Protein 6BMS (pdb70)

GO terms:
  GO:0008270 zinc ion binding (F, IDA)
  GO:0019706 protein-cysteine S-palmitoyltransferase activity (F, IDA)
  GO:0000139 Golgi membrane (C, IMP)

B-factor: mean 76.61, std 24.29, range [35.94, 182.59]

Solvent-accessible surface area: 30032 Å² total; per-residue (Å²): 100,70,74,125,137,95,123,45,91,34,25,14,65,21,24,39,24,29,12,108,82,5,56,122,2,8,18,114,35,0,10,90,37,58,129,81,73,93,27,90,73,107,45,106,78,0,47,92,16,30,98,41,10,52,96,0,12,148,57,0,16,100,20,98,34,34,66,5,69,169,132,2,60,24,91,79,77,127,91,103,119,111,82,101,127,92,44,49,98,70,16,65,57,49,11,146,156,18,44,9,88,8,66,36,136,101,46,53,18,31,55,7,106,185,31,17,1,0,35,0,1,6,0,46,38,7,83,92,39,132,32,1,1,5,21,9,3,45,46,4,75,94,1,34,12,2,0,3,24,12,1,12,4,3,8,10,7,14,4,32,33,9,34,87,11,14,76,28,4,12,65,16,0,129,51,11,34,94,64,64,205,73,66,63,111,62,76,106,119,4,41,40,2,19,32,14,5,77,16,50,57,46,15,20,87,116,78,68,33,64,3,59,112,0,13,36,54,11,24,2,22,60,11,21,121,63,30,19,19,32,176,150,19,96,60,142,56,7,6,23,11,31,104,60,129,2,63,64,20,8,37,2,89,122,127,88,68,57,127,60,0,58,111,22,20,60,62,87,5,15,70,9,56,17,79,110,80,104,136,74,214,115,64,154,116,96,127,42,83,31,23,14,65,22,20,39,30,32,12,109,76,4,54,115,1,12,33,142,35,2,19,101,62,55,121,83,74,50,37,80,67,110,58,113,82,0,54,91,14,29,94,35,9,50,94,0,12,153,64,0,14,98,22,98,29,36,63,9,41,158,111,5,79,7,55,186,80,28,87,90,141,30,114,113,32,161,147,91,131,49,36,72,92,30,2,56,62,30,2,149,153,26,51,10,80,4,68,33,138,103,45,39,16,31,40,4,96,169,31,45,1,1,34,0,0,7,0,51,34,4,77,101,39,136,32,1,0,4,22,16,4,46,44,5,72,91,0,32,16,1,0,3,25,12,2,12,4,4,7,12,6,17,4,33,33,10,32,89,10,13,73,25,10,12,56,17,1,106,109,22,32,91,75,52,215,79,65,128,75,79,119,109,2,40,44,5,20,26,10,7,81,18,40,52,55,17,18,100,119,75,63,34,67,3,59,115,0,12,34,64,9,20,4,24,58,13,31,132,56,54,21,22,29,181,133,20,100,37,145,21,4,5,33,18,35,110,62,136,1,45,94,20,8,28,4,65,137,73,81,71,48,121,52,1,57,104,31,20,76,60,87,0,11,69,8,54,15,118,104,94,63,111,113

Foldseek 3Di:
DVVVVVVLCVLVVVVVVLLVVLVVCCLPPLLVQPPPVVSVVLNVVLVVLSVLLCQLLVCLLPVAFDADDPLFADPDDPVVPDDVVVVQVVLVVSCVPFQAFFDPPVRTQDADPQRRGRQFPLWDADVQSRGIGFVFQAADSNSSHTQGDRRVLSVLLNLVSLLVSLVSSLVSVVVQVVCVVVPVGDDVVCVVVNVVSVVSNVVSVVVSVVVVVCLQQVHGNVCVVPFTQGPVGGDSRQQGLGRVVSNCQQQNDDPVRRNGPDGHHDDDSHHGDTNVCNPPD/DVVVVVLCVLVVVVVVLLVVLVCCCPPPQLVLLPPVVSVVVVVVLVVLSVLLVQLLVLQQPFAFDADDPLQAQDPVLVVVLVVDPPVVVNQVSLVVSCVPDQAFFDDQVRTQDADPQRNGRAFPLWDADVQSRGIGQVFQAADSNSSHTQGDRRVLSVLLNLVSLLVSLVVLLVSVVSRVVCVVVPVDDVVSVVSNVVSVVSNVVSCVVSVVVVVCLQQVHGNVCVVPFTQGPVGGDSSFLGLGRVVSNCQAQNDDPVCSNPRDGHHDDPSRDGDTPVPSPD

Organism: Danio rerio (NCBI:txid7955)

Sequence (563 aa):
RCCQRIFSWIPVIIISSVVLWSYYAYVFELCFVTNNLERVTYLLIFHVCFIMFCWTYWKAIFTPPSTPTKKFHLSYTDKERYRPEVQKQILVDIAKKLPIFTRAQSGAIRFCDRCQVIKPDRCHHCSVCETCVLKMDHHSPWVNNCVGFSNYKFFLLFLSYSMIYCVFIASTVFQYFLKFWVGDLAKFHVLFLLFVALMFFVSLMFLFGYHCWLVAKNRSTLEAFSPPVFQNGPDRNGFNVGLSKNLRQVFGEHKKLWFIPVFTSQGDGHYFPLRTLRESECCQRIFSWIPVIIISSVVLWSYYAYVFELCFVTNNLERVTYLLIFHVCFIMFCWTYWKAIFTPPSTPTKKFHLSYTDKERYEMEERPEVQKQILVDIAKKLPIFTRAQSGAIRFCDRCQVIKPDRCHHCSVCETCVLKMDHHSPWVNNCVGFSNYKFFLLFLSYSMIYCVFIASTVFQYFLKFWVGDAKFHVLFLLFVALMFFVSLMFLFGYHCWLVAKNRSTLEAFSPPVFQNGPDRNGFNVGLSKNLRQVFGEHKKLWFIPVFTSQGDGHYFPLRTLRES

InterPro domains:
  IPR001594 Palmitoyltransferase, DHHC domain [PF01529] (122-242)
  IPR039859 Palmitoyltransferase PFA4/ZDHHC16/ZDHHC20/ERF2-like [PTHR12246] (12-293)

Secondary structure (DSSP, 8-state):
-HHHHHHTTHHHHHHHHHHHHHHHIIIIIIHHH--HHHHHHHHHHHHHHHHHHHHHHHHHHH-PPP---GGGB----TTT---HHHHHHHHHHHHTTS----B-TTSPPPEETTTTEEPPTT-EEETTTTEEETT--EEETTTTEEESTTTHHHHHHHHHHHHHHHHHHHHHHHHHHHHHHTT----TTHHHHHHHHHHHHHHHHHHHHHHHHHHHHT--HHHHHSPPEETTEE-TTTT---HHHHHHHHH-S-GGGTTS-S----S-SS----GGGTT--/-HHHHHTTHHHHHHHHHHHHHHHIIIIIITTT--HHHHHHHHHHHHHHHHHHHHHHHHHHHSPPP---GGGB--HHHHHHHHH--SHHHHHHHHHHHHTTSS---B-TTSPPPEETTTTEEPPTT-EEETTTTEEETT--EEETTTTEEESTTTHHHHHHHHHHHHHHHHHHHHHHHHHHHHHHHT---TTHHHHHHHHHHHHHHHHHHHHHHHHHHHHT--HHHHHSPPEETTEE-TTTT---HHHHHHHHH-S-GGGTTSSS----S-SS----GGGTT-

Radius of gyration: 31.19 Å; Cα contacts (8 Å, |Δi|>4): 764; chains: 2; bounding box: 63×100×52 Å

Structure (mmCIF, N/CA/C/O backbone):
data_6BMS
#
_entry.id   6BMS
#
_cell.length_a   186.402
_cell.length_b   186.402
_cell.length_c   90.177
_cell.angle_alpha   90.00
_cell.angle_beta   90.00
_cell.angle_gamma   90.00
#
_symmetry.space_group_name_H-M   'P 42 21 2'
#
loop_
_entity.id
_entity.type
_entity.pdbx_description
1 polymer Palmitoyltransferase
2 non-polymer 'ZINC ION'
3 non-polymer DODECYL-BETA-D-MALTOSIDE
4 non-polymer 'PALMITIC ACID'
5 non-polymer '(2S)-3-(hexadecanoyloxy)-2-[(9Z)-octadec-9-enoyloxy]propyl 2-(trimethylammonio)ethyl phosphate'
6 non-polymer 'PHOSPHATE ION'
7 water water
#
loop_
_atom_site.group_PDB
_atom_site.id
_atom_site.type_symbol
_atom_site.label_atom_id
_atom_site.label_alt_id
_atom_site.label_comp_id
_atom_site.label_asym_id
_atom_site.label_entity_id
_atom_site.label_seq_id
_atom_site.pdbx_PDB_ins_code
_atom_site.Cartn_x
_atom_site.Cartn_y
_atom_site.Cartn_z
_atom_site.occupancy
_atom_site.B_iso_or_equiv
_atom_site.auth_seq_id
_atom_site.auth_comp_id
_atom_site.auth_asym_id
_atom_site.auth_atom_id
_atom_site.pdbx_PDB_model_num
ATOM 1 N N . ARG A 1 14 ? -32.231 9.209 -41.493 1.00 127.86 1 ARG A N 1
ATOM 2 C CA . ARG A 1 14 ? -32.224 8.076 -42.410 1.00 135.15 1 ARG A CA 1
ATOM 3 C C . ARG A 1 14 ? -33.584 7.392 -42.440 1.00 146.13 1 ARG A C 1
ATOM 4 O O . ARG A 1 14 ? -34.483 7.747 -41.678 1.00 149.63 1 ARG A O 1
ATOM 6 N N . CYS A 1 15 ? -33.729 6.411 -43.335 1.00 152.07 2 CYS A N 1
ATOM 7 C CA . CYS A 1 15 ? -34.955 5.620 -43.374 1.00 156.00 2 CYS A CA 1
ATOM 8 C C . CYS A 1 15 ? -35.188 4.908 -42.050 1.00 150.22 2 CYS A C 1
ATOM 9 O O . CYS A 1 15 ? -36.309 4.898 -41.525 1.00 141.50 2 CYS A O 1
ATOM 12 N N . CYS A 1 16 ? -34.130 4.316 -41.494 1.00 153.57 3 CYS A N 1
ATOM 13 C CA . CYS A 1 16 ? -34.226 3.627 -40.212 1.00 152.98 3 CYS A CA 1
ATOM 14 C C . CYS A 1 16 ? -34.772 4.549 -39.127 1.00 135.42 3 CYS A C 1
ATOM 15 O O . CYS A 1 16 ? -35.708 4.192 -38.400 1.00 137.64 3 CYS A O 1
ATOM 18 N N . GLN A 1 17 ? -34.209 5.756 -39.021 1.00 114.80 4 GLN A N 1
ATOM 19 C CA . GLN A 1 17 ? -34.647 6.695 -37.992 1.00 108.88 4 GLN A CA 1
ATOM 20 C C . GLN A 1 17 ? -36.109 7.081 -38.184 1.00 111.18 4 GLN A C 1
ATOM 21 O O . GLN A 1 17 ? -36.892 7.098 -37.224 1.00 109.35 4 GLN A O 1
ATOM 27 N N . ARG A 1 18 ? -36.497 7.396 -39.424 1.00 109.62 5 ARG A N 1
ATOM 28 C CA . ARG A 1 18 ? -37.874 7.808 -39.675 1.00 103.68 5 ARG A CA 1
ATOM 29 C C . ARG A 1 18 ? -38.853 6.684 -39.355 1.00 94.35 5 ARG A C 1
ATOM 30 O O . ARG A 1 18 ? -39.961 6.940 -38.872 1.00 86.75 5 ARG A O 1
ATOM 38 N N . ILE A 1 19 ? -38.459 5.431 -39.597 1.00 90.72 6 ILE A N 1
ATOM 39 C CA . ILE A 1 19 ? -39.307 4.308 -39.204 1.00 84.74 6 ILE A CA 1
ATOM 40 C C . ILE A 1 19 ? -39.410 4.238 -37.686 1.00 78.77 6 ILE A C 1
ATOM 41 O O . ILE A 1 19 ? -40.496 4.049 -37.125 1.00 76.18 6 ILE A O 1
ATOM 46 N N . PHE A 1 20 ? -38.277 4.403 -36.999 1.00 84.07 7 PHE A N 1
ATOM 47 C CA . PHE A 1 20 ? -38.258 4.224 -35.551 1.00 81.50 7 PHE A CA 1
ATOM 48 C C . PHE A 1 20 ? -39.037 5.318 -34.833 1.00 80.78 7 PHE A C 1
ATOM 49 O O . PHE A 1 20 ? -39.563 5.084 -33.739 1.00 79.39 7 PHE A O 1
ATOM 57 N N . SER A 1 21 ? -39.130 6.511 -35.426 1.00 71.93 8 SER A N 1
ATOM 58 C CA . SER A 1 21 ? -39.889 7.587 -34.798 1.00 71.90 8 SER A CA 1
ATOM 59 C C . SER A 1 21 ? -41.375 7.264 -34.669 1.00 70.68 8 SER A C 1
ATOM 60 O O . SER A 1 21 ? -42.058 7.876 -33.839 1.00 73.85 8 SER A O 1
ATOM 63 N N . TRP A 1 22 ? -41.894 6.321 -35.458 1.00 66.25 9 TRP A N 1
ATOM 64 C CA . TRP A 1 22 ? -43.320 6.007 -35.452 1.00 55.85 9 TRP A CA 1
ATOM 65 C C . TRP A 1 22 ? -43.693 4.891 -34.489 1.00 62.11 9 TRP A C 1
ATOM 66 O O . TRP A 1 22 ? -44.890 4.616 -34.317 1.00 60.26 9 TRP A O 1
ATOM 77 N N . ILE A 1 23 ? -42.712 4.250 -33.847 1.00 65.79 10 ILE A N 1
ATOM 78 C CA . ILE A 1 23 ? -43.002 3.053 -33.056 1.00 70.33 10 ILE A CA 1
ATOM 79 C C . ILE A 1 23 ? -43.852 3.354 -31.823 1.00 64.76 10 ILE A C 1
ATOM 80 O O . ILE A 1 23 ? -44.726 2.546 -31.503 1.00 67.91 10 ILE A O 1
ATOM 85 N N . PRO A 1 24 ? -43.665 4.461 -31.092 1.00 70.08 11 PRO A N 1
ATOM 86 C CA . PRO A 1 24 ? -44.622 4.753 -29.996 1.00 65.68 11 PRO A CA 1
ATOM 87 C C . PRO A 1 24 ? -46.057 4.865 -30.482 1.00 64.33 11 PRO A C 1
ATOM 88 O O . PRO A 1 24 ? -46.980 4.338 -29.843 1.00 68.43 11 PRO A O 1
ATOM 92 N N . VAL A 1 25 ? -46.262 5.547 -31.612 1.00 57.96 12 VAL A N 1
ATOM 93 C CA . VAL A 1 25 ? -47.596 5.653 -32.195 1.00 55.63 12 VAL A CA 1
ATOM 94 C C . VAL A 1 25 ? -48.126 4.273 -32.563 1.00 56.68 12 VAL A C 1
ATOM 95 O O . VAL A 1 25 ? -49.306 3.968 -32.350 1.00 54.79 12 VAL A O 1
ATOM 99 N N . ILE A 1 26 ? -47.261 3.415 -33.108 1.00 62.33 13 ILE A N 1
ATOM 100 C CA . ILE A 1 26 ? -47.674 2.057 -33.457 1.00 67.68 13 ILE A CA 1
ATOM 101 C C . ILE A 1 26 ? -48.079 1.288 -32.207 1.00 67.67 13 ILE A C 1
ATOM 102 O O . ILE A 1 26 ? -49.028 0.494 -32.223 1.00 69.15 13 ILE A O 1
ATOM 107 N N . ILE A 1 27 ? -47.376 1.524 -31.100 1.00 58.98 14 ILE A N 1
ATOM 108 C CA . ILE A 1 27 ? -47.661 0.816 -29.857 1.00 65.54 14 ILE A CA 1
ATOM 109 C C . ILE A 1 27 ? -49.018 1.235 -29.307 1.00 72.90 14 ILE A C 1
ATOM 110 O O . ILE A 1 27 ? -49.864 0.390 -28.984 1.00 69.05 14 ILE A O 1
ATOM 115 N N . ILE A 1 28 ? -49.253 2.545 -29.203 1.00 72.34 15 ILE A N 1
ATOM 116 C CA . ILE A 1 28 ? -50.534 3.022 -28.687 1.00 63.24 15 ILE A CA 1
ATOM 117 C C . ILE A 1 28 ? -51.676 2.585 -29.599 1.00 62.69 15 ILE A C 1
ATOM 118 O O . ILE A 1 28 ? -52.731 2.138 -29.128 1.00 58.18 15 ILE A O 1
ATOM 123 N N . SER A 1 29 ? -51.481 2.695 -30.916 1.00 57.51 16 SER A N 1
ATOM 124 C CA . SER A 1 29 ? -52.530 2.306 -31.854 1.00 70.09 16 SER A CA 1
ATOM 125 C C . SER A 1 29 ? -52.832 0.815 -31.764 1.00 67.73 16 SER A C 1
ATOM 126 O O . SER A 1 29 ? -53.993 0.402 -31.870 1.00 67.23 16 SER A O 1
ATOM 129 N N . SER A 1 30 ? -51.799 -0.008 -31.573 1.00 64.56 17 SER A N 1
ATOM 130 C CA . SER A 1 30 ? -52.007 -1.446 -31.435 1.00 65.51 17 SER A CA 1
ATOM 131 C C . SER A 1 30 ? -52.775 -1.770 -30.161 1.00 69.63 17 SER A C 1
ATOM 132 O O . SER A 1 30 ? -53.720 -2.569 -30.180 1.00 68.15 17 SER A O 1
ATOM 135 N N . VAL A 1 31 ? -52.385 -1.155 -29.040 1.00 80.31 18 VAL A N 1
ATOM 136 C CA . VAL A 1 31 ? -53.096 -1.392 -27.786 1.00 78.64 18 VAL A CA 1
ATOM 137 C C . VAL A 1 31 ? -54.558 -0.976 -27.914 1.00 77.37 18 VAL A C 1
ATOM 138 O O . VAL A 1 31 ? -55.465 -1.678 -27.443 1.00 73.37 18 VAL A O 1
ATOM 142 N N . VAL A 1 32 ? -54.813 0.149 -28.584 1.00 71.35 19 VAL A N 1
ATOM 143 C CA . VAL A 1 32 ? -56.180 0.647 -28.711 1.00 71.98 19 VAL A CA 1
ATOM 144 C C . VAL A 1 32 ? -57.008 -0.268 -29.607 1.00 74.19 19 VAL A C 1
ATOM 145 O O . VAL A 1 32 ? -58.153 -0.604 -29.284 1.00 65.60 19 VAL A O 1
ATOM 149 N N . LEU A 1 33 ? -56.450 -0.677 -30.750 1.00 65.91 20 LEU A N 1
ATOM 150 C CA . LEU A 1 33 ? -57.189 -1.561 -31.648 1.00 68.23 20 LEU A CA 1
ATOM 151 C C . LEU A 1 33 ? -57.481 -2.901 -30.984 1.00 81.18 20 LEU A C 1
ATOM 152 O O . LEU A 1 33 ? -58.581 -3.451 -31.131 1.00 81.28 20 LEU A O 1
ATOM 157 N N . TRP A 1 34 ? -56.511 -3.436 -30.240 1.00 71.66 21 TRP A N 1
ATOM 158 C CA . TRP A 1 34 ? -56.732 -4.697 -29.540 1.00 68.25 21 TRP A CA 1
ATOM 159 C C . TRP A 1 34 ? -57.806 -4.548 -28.466 1.00 75.68 21 TRP A C 1
ATOM 160 O O . TRP A 1 34 ? -58.636 -5.445 -28.281 1.00 88.28 21 TRP A O 1
ATOM 171 N N . SER A 1 35 ? -57.817 -3.414 -27.756 1.00 73.70 22 SER A N 1
ATOM 172 C CA . SER A 1 35 ? -58.878 -3.177 -26.781 1.00 68.56 22 SER A CA 1
ATOM 173 C C . SER A 1 35 ? -60.239 -3.032 -27.455 1.00 73.01 22 SER A C 1
ATOM 174 O O . SER A 1 35 ? -61.253 -3.474 -26.901 1.00 78.78 22 SER A O 1
ATOM 177 N N . TYR A 1 36 ? -60.281 -2.421 -28.640 1.00 70.26 23 TYR A N 1
ATOM 178 C CA . TYR A 1 36 ? -61.521 -2.361 -29.408 1.00 74.27 23 TYR A CA 1
ATOM 179 C C . TYR A 1 36 ? -62.024 -3.763 -29.720 1.00 84.47 23 TYR A C 1
ATOM 180 O O . TYR A 1 36 ? -63.138 -4.141 -29.338 1.00 88.68 23 TYR A O 1
ATOM 189 N N . TYR A 1 37 ? -61.198 -4.551 -30.415 1.00 87.31 24 TYR A N 1
ATOM 190 C CA . TYR A 1 37 ? -61.558 -5.926 -30.747 1.00 95.82 24 TYR A CA 1
ATOM 191 C C . TYR A 1 37 ? -62.010 -6.698 -29.516 1.00 98.48 24 TYR A C 1
ATOM 192 O O . TYR A 1 37 ? -62.968 -7.478 -29.577 1.00 105.77 24 TYR A O 1
ATOM 201 N N . ALA A 1 38 ? -61.342 -6.478 -28.383 1.00 83.61 25 ALA A N 1
ATOM 202 C CA . ALA A 1 38 ? -61.676 -7.207 -27.165 1.00 78.21 25 ALA A CA 1
ATOM 203 C C . ALA A 1 38 ? -63.048 -6.808 -26.629 1.00 88.34 25 ALA A C 1
ATOM 204 O O . ALA A 1 38 ? -63.889 -7.674 -26.360 1.00 91.26 25 ALA A O 1
ATOM 206 N N . TYR A 1 39 ? -63.302 -5.505 -26.467 1.00 90.11 26 TYR A N 1
ATOM 207 C CA . TYR A 1 39 ? -64.575 -5.095 -25.876 1.00 85.11 26 TYR A CA 1
ATOM 208 C C . TYR A 1 39 ? -65.748 -5.410 -26.797 1.00 96.95 26 TYR A C 1
ATOM 209 O O . TYR A 1 39 ? -66.746 -5.999 -26.364 1.00 100.84 26 TYR A O 1
ATOM 218 N N . VAL A 1 40 ? -65.651 -5.000 -28.066 1.00 111.55 27 VAL A N 1
ATOM 219 C CA . VAL A 1 40 ? -66.808 -4.994 -28.965 1.00 118.03 27 VAL A CA 1
ATOM 220 C C . VAL A 1 40 ? -67.451 -6.372 -29.028 1.00 131.52 27 VAL A C 1
ATOM 221 O O . VAL A 1 40 ? -68.630 -6.543 -28.702 1.00 136.79 27 VAL A O 1
ATOM 225 N N . PHE A 1 41 ? -66.686 -7.374 -29.447 1.00 134.63 28 PHE A N 1
ATOM 226 C CA . PHE A 1 41 ? -67.243 -8.708 -29.617 1.00 143.05 28 PHE A CA 1
ATOM 227 C C . PHE A 1 41 ? -67.431 -9.393 -28.267 1.00 156.76 28 PHE A C 1
ATOM 228 O O . PHE A 1 41 ? -68.531 -9.374 -27.697 1.00 182.59 28 PHE A O 1
ATOM 236 N N . GLU A 1 42 ? -66.346 -9.973 -27.749 1.00 116.27 29 GLU A N 1
ATOM 237 C CA . GLU A 1 42 ? -66.342 -10.795 -26.543 1.00 100.90 29 GLU A CA 1
ATOM 238 C C . GLU A 1 42 ? -67.068 -10.152 -25.365 1.00 112.02 29 GLU A C 1
ATOM 239 O O . GLU A 1 42 ? -68.120 -10.636 -24.929 1.00 126.92 29 GLU A O 1
ATOM 245 N N . LEU A 1 43 ? -66.516 -9.051 -24.854 1.00 100.39 30 LEU A N 1
ATOM 246 C CA . LEU A 1 43 ? -66.986 -8.501 -23.587 1.00 99.26 30 LEU A CA 1
ATOM 247 C C . LEU A 1 43 ? -68.389 -7.917 -23.702 1.00 103.73 30 LEU A C 1
ATOM 248 O O . LEU A 1 43 ? -69.208 -8.090 -22.794 1.00 113.42 30 LEU A O 1
ATOM 253 N N . CYS A 1 44 ? -68.687 -7.215 -24.799 1.00 104.45 31 CYS A N 1
ATOM 254 C CA . CYS A 1 44 ? -70.021 -6.635 -24.940 1.00 101.32 31 CYS A CA 1
ATOM 255 C C . CYS A 1 44 ? -71.081 -7.719 -25.088 1.00 103.86 31 CYS A C 1
ATOM 256 O O . CYS A 1 44 ? -72.175 -7.601 -24.522 1.00 102.79 31 CYS A O 1
ATOM 259 N N . PHE A 1 45 ? -70.781 -8.782 -25.841 1.00 104.63 32 PHE A N 1
ATOM 260 C CA . PHE A 1 45 ? -71.721 -9.896 -25.916 1.00 115.84 32 PHE A CA 1
ATOM 261 C C . PHE A 1 45 ? -71.938 -10.518 -24.541 1.00 121.40 32 PHE A C 1
ATOM 262 O O . PHE A 1 45 ? -73.079 -10.756 -24.128 1.00 112.79 32 PHE A O 1
ATOM 264 N N . VAL A 1 46 ? -70.848 -10.760 -23.803 1.00 128.86 33 VAL A N 1
ATOM 265 C CA . VAL A 1 46 ? -70.958 -11.472 -22.532 1.00 119.90 33 VAL A CA 1
ATOM 266 C C . VAL A 1 46 ? -71.709 -10.665 -21.477 1.00 117.69 33 VAL A C 1
ATOM 267 O O . VAL A 1 46 ? -72.343 -11.250 -20.592 1.00 123.88 33 VAL A O 1
ATOM 269 N N . THR A 1 47 ? -71.646 -9.340 -21.540 1.00 115.01 34 THR A N 1
ATOM 270 C CA . THR A 1 47 ? -72.358 -8.500 -20.581 1.00 121.94 34 THR A CA 1
ATOM 271 C C . THR A 1 47 ? -73.231 -7.470 -21.288 1.00 127.60 34 THR A C 1
ATOM 272 O O . THR A 1 47 ? -74.404 -7.302 -20.954 1.00 131.50 34 THR A O 1
ATOM 276 N N . ASN A 1 50 ? -78.660 -8.378 -22.284 1.00 126.03 37 ASN A N 1
ATOM 277 C CA . ASN A 1 50 ? -79.774 -7.654 -22.886 1.00 131.22 37 ASN A CA 1
ATOM 278 C C . ASN A 1 50 ? -79.334 -6.974 -24.180 1.00 137.54 37 ASN A C 1
ATOM 279 O O . ASN A 1 50 ? -78.239 -6.418 -24.261 1.00 142.87 37 ASN A O 1
ATOM 284 N N . ASN A 1 51 ? -80.208 -7.015 -25.187 1.00 133.96 38 ASN A N 1
ATOM 285 C CA . ASN A 1 51 ? -79.870 -6.457 -26.492 1.00 128.64 38 ASN A CA 1
ATOM 286 C C . ASN A 1 51 ? -79.858 -4.933 -26.460 1.00 137.22 38 ASN A C 1
ATOM 287 O O . ASN A 1 51 ? -78.929 -4.300 -26.975 1.00 144.80 38 ASN A O 1
ATOM 289 N N . LEU A 1 52 ? -80.888 -4.325 -25.865 1.00 132.14 39 LEU A N 1
ATOM 290 C CA . LEU A 1 52 ? -80.949 -2.867 -25.785 1.00 126.38 39 LEU A CA 1
ATOM 291 C C . LEU A 1 52 ? -79.764 -2.313 -25.004 1.00 135.07 39 LEU A C 1
ATOM 292 O O . LEU A 1 52 ? -79.113 -1.352 -25.434 1.00 135.51 39 LEU A O 1
ATOM 294 N N . GLU A 1 53 ? -79.468 -2.918 -23.851 1.00 140.20 40 GLU A N 1
ATOM 295 C CA . GLU A 1 53 ? -78.288 -2.541 -23.080 1.00 136.11 40 GLU A CA 1
ATOM 296 C C . GLU A 1 53 ? -77.022 -2.663 -23.921 1.00 124.39 40 GLU A C 1
ATOM 297 O O . GLU A 1 53 ? -76.182 -1.754 -23.939 1.00 118.91 40 GLU A O 1
ATOM 303 N N . ARG A 1 54 ? -76.880 -3.781 -24.639 1.00 118.07 41 ARG A N 1
ATOM 304 C CA . ARG A 1 54 ? -75.668 -4.025 -25.416 1.00 113.54 41 ARG A CA 1
ATOM 305 C C . ARG A 1 54 ? -75.491 -2.991 -26.520 1.00 119.99 41 ARG A C 1
ATOM 306 O O . ARG A 1 54 ? -74.375 -2.520 -26.763 1.00 123.55 41 ARG A O 1
ATOM 308 N N . VAL A 1 55 ? -76.579 -2.632 -27.207 1.00 123.02 42 VAL A N 1
ATOM 309 C CA . VAL A 1 55 ? -76.484 -1.643 -28.278 1.00 117.47 42 VAL A CA 1
ATOM 310 C C . VAL A 1 55 ? -76.185 -0.264 -27.709 1.00 121.92 42 VAL A C 1
ATOM 311 O O . VAL A 1 55 ? -75.318 0.457 -28.219 1.00 125.10 42 VAL A O 1
ATOM 315 N N . THR A 1 56 ? -76.902 0.130 -26.654 1.00 120.21 43 THR A N 1
ATOM 316 C CA . THR A 1 56 ? -76.592 1.387 -25.983 1.00 118.70 43 THR A CA 1
ATOM 317 C C . THR A 1 56 ? -75.099 1.470 -25.664 1.00 118.86 43 THR A C 1
ATOM 318 O O . THR A 1 56 ? -74.390 2.347 -26.176 1.00 110.50 43 THR A O 1
ATOM 322 N N . TYR A 1 57 ? -74.584 0.505 -24.894 1.00 119.21 44 TYR A N 1
ATOM 323 C CA . TYR A 1 57 ? -73.179 0.548 -24.484 1.00 112.24 44 TYR A CA 1
ATOM 324 C C . TYR A 1 57 ? -72.213 0.442 -25.662 1.00 108.54 44 TYR A C 1
ATOM 325 O O . TYR A 1 57 ? -71.105 0.989 -25.601 1.00 116.08 44 TYR A O 1
ATOM 334 N N . LEU A 1 58 ? -72.598 -0.260 -26.729 1.00 97.99 45 LEU A N 1
ATOM 335 C CA . LEU A 1 58 ? -71.728 -0.354 -27.897 1.00 101.91 45 LEU A CA 1
ATOM 336 C C . LEU A 1 58 ? -71.618 0.989 -28.606 1.00 101.08 45 LEU A C 1
ATOM 337 O O . LEU A 1 58 ? -70.542 1.356 -29.095 1.00 94.02 45 LEU A O 1
ATOM 342 N N . LEU A 1 59 ? -72.719 1.739 -28.665 1.00 100.45 46 LEU A N 1
ATOM 343 C CA . LEU A 1 59 ? -72.679 3.050 -29.303 1.00 107.11 46 LEU A CA 1
ATOM 344 C C . LEU A 1 59 ? -71.959 4.079 -28.432 1.00 108.66 46 LEU A C 1
ATOM 345 O O . LEU A 1 59 ? -71.212 4.916 -28.956 1.00 103.49 46 LEU A O 1
ATOM 350 N N . ILE A 1 60 ? -72.141 4.030 -27.104 1.00 110.21 47 ILE A N 1
ATOM 351 C CA . ILE A 1 60 ? -71.341 4.892 -26.228 1.00 110.76 47 ILE A CA 1
ATOM 352 C C . ILE A 1 60 ? -69.858 4.589 -26.406 1.00 104.33 47 ILE A C 1
ATOM 353 O O . ILE A 1 60 ? -69.033 5.495 -26.600 1.00 97.35 47 ILE A O 1
ATOM 358 N N . PHE A 1 61 ? -69.499 3.303 -26.331 1.00 98.62 48 PHE A N 1
ATOM 359 C CA . PHE A 1 61 ? -68.111 2.901 -26.524 1.00 87.39 48 PHE A CA 1
ATOM 360 C C . PHE A 1 61 ? -67.579 3.391 -27.862 1.00 94.31 48 PHE A C 1
ATOM 361 O O . PHE A 1 61 ? -66.427 3.829 -27.958 1.00 97.63 48 PHE A O 1
ATOM 369 N N . HIS A 1 62 ? -68.402 3.321 -28.910 1.00 92.90 49 HIS A N 1
ATOM 370 C CA . HIS A 1 62 ? -67.938 3.771 -30.214 1.00 88.14 49 HIS A CA 1
ATOM 371 C C . HIS A 1 62 ? -67.723 5.277 -30.245 1.00 88.97 49 HIS A C 1
ATOM 372 O O . HIS A 1 62 ? -66.797 5.746 -30.907 1.00 86.94 49 HIS A O 1
ATOM 379 N N . VAL A 1 63 ? -68.543 6.050 -29.529 1.00 88.07 50 VAL A N 1
ATOM 380 C CA . VAL A 1 63 ? -68.320 7.496 -29.479 1.00 87.87 50 VAL A CA 1
ATOM 381 C C . VAL A 1 63 ? -67.010 7.805 -28.763 1.00 88.57 50 VAL A C 1
ATOM 382 O O . VAL A 1 63 ? -66.224 8.656 -29.207 1.00 87.12 50 VAL A O 1
ATOM 386 N N . CYS A 1 64 ? -66.762 7.122 -27.640 1.00 85.45 51 CYS A N 1
ATOM 387 C CA . CYS A 1 64 ? -65.472 7.256 -26.967 1.00 91.26 51 CYS A CA 1
ATOM 388 C C . CYS A 1 64 ? -64.321 6.944 -27.919 1.00 87.07 51 CYS A C 1
ATOM 389 O O . CYS A 1 64 ? -63.348 7.704 -28.018 1.00 84.00 51 CYS A O 1
ATOM 392 N N . PHE A 1 65 ? -64.422 5.815 -28.623 1.00 80.55 52 PHE A N 1
ATOM 393 C CA . PHE A 1 65 ? -63.384 5.401 -29.563 1.00 69.65 52 PHE A CA 1
ATOM 394 C C . PHE A 1 65 ? -63.148 6.456 -30.639 1.00 69.38 52 PHE A C 1
ATOM 395 O O . PHE A 1 65 ? -61.998 6.789 -30.956 1.00 71.45 52 PHE A O 1
ATOM 403 N N . ILE A 1 66 ? -64.227 7.006 -31.201 1.00 75.03 53 ILE A N 1
ATOM 404 C CA . ILE A 1 66 ? -64.088 7.970 -32.287 1.00 77.71 53 ILE A CA 1
ATOM 405 C C . ILE A 1 66 ? -63.480 9.271 -31.781 1.00 78.34 53 ILE A C 1
ATOM 406 O O . ILE A 1 66 ? -62.704 9.920 -32.489 1.00 74.87 53 ILE A O 1
ATOM 411 N N . MET A 1 67 ? -63.820 9.685 -30.559 1.00 84.66 54 MET A N 1
ATOM 412 C CA . MET A 1 67 ? -63.204 10.900 -30.032 1.00 80.74 54 MET A CA 1
ATOM 413 C C . MET A 1 67 ? -61.722 10.682 -29.742 1.00 78.76 54 MET A C 1
ATOM 414 O O . MET A 1 67 ? -60.895 11.575 -29.984 1.00 70.32 54 MET A O 1
ATOM 419 N N . PHE A 1 68 ? -61.367 9.493 -29.247 1.00 71.49 55 PHE A N 1
ATOM 420 C CA . PHE A 1 68 ? -59.957 9.154 -29.085 1.00 66.53 55 PHE A CA 1
ATOM 421 C C . PHE A 1 68 ? -59.215 9.258 -30.413 1.00 76.54 55 PHE A C 1
ATOM 422 O O . PHE A 1 68 ? -58.163 9.900 -30.497 1.00 82.65 55 PHE A O 1
ATOM 430 N N . CYS A 1 69 ? -59.745 8.625 -31.463 1.00 77.42 56 CYS A N 1
ATOM 431 C CA . CYS A 1 69 ? -59.039 8.613 -32.743 1.00 65.19 56 CYS A CA 1
ATOM 432 C C . CYS A 1 69 ? -58.985 10.008 -33.361 1.00 67.48 56 CYS A C 1
ATOM 433 O O . CYS A 1 69 ? -57.955 10.418 -33.905 1.00 63.52 56 CYS A O 1
ATOM 436 N N . TRP A 1 70 ? -60.101 10.736 -33.305 1.00 63.46 57 TRP A N 1
ATOM 437 C CA . TRP A 1 70 ? -60.174 12.132 -33.736 1.00 67.71 57 TRP A CA 1
ATOM 438 C C . TRP A 1 70 ? -59.041 12.960 -33.126 1.00 67.83 57 TRP A C 1
ATOM 439 O O . TRP A 1 70 ? -58.164 13.485 -33.837 1.00 63.13 57 TRP A O 1
ATOM 450 N N . THR A 1 71 ? -59.031 13.052 -31.790 1.00 70.81 58 THR A N 1
ATOM 451 C CA . THR A 1 71 ? -58.072 13.920 -31.111 1.00 74.99 58 THR A CA 1
ATOM 452 C C . THR A 1 71 ? -56.642 13.415 -31.272 1.00 74.02 58 THR A C 1
ATOM 453 O O . THR A 1 71 ? -55.711 14.216 -31.426 1.00 67.95 58 THR A O 1
ATOM 457 N N . TYR A 1 72 ? -56.444 12.095 -31.225 1.00 65.59 59 TYR A N 1
ATOM 458 C CA . TYR A 1 72 ? -55.112 11.533 -31.431 1.00 69.08 59 TYR A CA 1
ATOM 459 C C . TYR A 1 72 ? -54.580 11.889 -32.814 1.00 67.13 59 TYR A C 1
ATOM 460 O O . TYR A 1 72 ? -53.433 12.334 -32.960 1.00 63.62 59 TYR A O 1
ATOM 469 N N . TRP A 1 73 ? -55.415 11.706 -33.841 1.00 61.96 60 TRP A N 1
ATOM 470 C CA . TRP A 1 73 ? -55.023 12.016 -35.209 1.00 58.40 60 TRP A CA 1
ATOM 471 C C . TRP A 1 73 ? -54.590 13.468 -35.336 1.00 63.81 60 TRP A C 1
ATOM 472 O O . TRP A 1 73 ? -53.521 13.763 -35.889 1.00 67.80 60 TRP A O 1
ATOM 483 N N . LYS A 1 74 ? -55.411 14.397 -34.830 1.00 53.56 61 LYS A N 1
ATOM 484 C CA . LYS A 1 74 ? -55.075 15.810 -35.012 1.00 67.40 61 LYS A CA 1
ATOM 485 C C . LYS A 1 74 ? -53.900 16.241 -34.155 1.00 61.18 61 LYS A C 1
ATOM 486 O O . LYS A 1 74 ? -53.178 17.177 -34.511 1.00 60.95 61 LYS A O 1
ATOM 492 N N . ALA A 1 75 ? -53.702 15.583 -33.026 1.00 57.54 62 ALA A N 1
ATOM 493 C CA . ALA A 1 75 ? -52.483 15.802 -32.267 1.00 57.77 62 ALA A CA 1
ATOM 494 C C . ALA A 1 75 ? -51.250 15.378 -33.064 1.00 57.00 62 ALA A C 1
ATOM 495 O O . ALA A 1 75 ? -50.229 16.084 -33.084 1.00 63.28 62 ALA A O 1
ATOM 497 N N . ILE A 1 76 ? -51.321 14.219 -33.718 1.00 60.98 63 ILE A N 1
ATOM 498 C CA . ILE A 1 76 ? -50.168 13.711 -34.456 1.00 57.54 63 ILE A CA 1
ATOM 499 C C . ILE A 1 76 ? -49.885 14.567 -35.686 1.00 58.72 63 ILE A C 1
ATOM 500 O O . ILE A 1 76 ? -48.730 14.915 -35.962 1.00 54.44 63 ILE A O 1
ATOM 505 N N . PHE A 1 77 ? -50.924 14.928 -36.438 1.00 51.85 64 PHE A N 1
ATOM 506 C CA . PHE A 1 77 ? -50.744 15.435 -37.792 1.00 65.38 64 PHE A CA 1
ATOM 507 C C . PHE A 1 77 ? -50.960 16.935 -37.940 1.00 68.52 64 PHE A C 1
ATOM 508 O O . PHE A 1 77 ? -50.936 17.435 -39.069 1.00 81.12 64 PHE A O 1
ATOM 516 N N . THR A 1 78 ? -51.164 17.672 -36.849 1.00 69.42 65 THR A N 1
ATOM 517 C CA . THR A 1 78 ? -51.213 19.126 -36.931 1.00 56.97 65 THR A CA 1
ATOM 518 C C . THR A 1 78 ? -49.793 19.657 -36.813 1.00 58.82 65 THR A C 1
ATOM 519 O O . THR A 1 78 ? -49.176 19.510 -35.746 1.00 62.02 65 THR A O 1
ATOM 523 N N . PRO A 1 79 ? -49.236 20.269 -37.852 1.00 58.24 66 PRO A N 1
ATOM 524 C CA . PRO A 1 79 ? -47.847 20.726 -37.790 1.00 62.68 66 PRO A CA 1
ATOM 525 C C . PRO A 1 79 ? -47.711 21.931 -36.879 1.00 57.55 66 PRO A C 1
ATOM 526 O O . PRO A 1 79 ? -48.696 22.636 -36.613 1.00 48.40 66 PRO A O 1
ATOM 530 N N . PRO A 1 80 ? -46.511 22.194 -36.369 1.00 66.38 67 PRO A N 1
ATOM 531 C CA . PRO A 1 80 ? -46.326 23.353 -35.492 1.00 50.33 67 PRO A CA 1
ATOM 532 C C . PRO A 1 80 ? -46.487 24.665 -36.238 1.00 60.60 67 PRO A C 1
ATOM 533 O O . PRO A 1 80 ? -46.191 24.775 -37.431 1.00 70.16 67 PRO A O 1
ATOM 537 N N . SER A 1 81 ? -46.973 25.668 -35.512 1.00 65.69 68 SER A N 1
ATOM 538 C CA . SER A 1 81 ? -46.969 27.030 -36.019 1.00 61.83 68 SER A CA 1
ATOM 539 C C . SER A 1 81 ? -45.556 27.596 -35.950 1.00 58.60 68 SER A C 1
ATOM 540 O O . SER A 1 81 ? -44.774 27.271 -35.051 1.00 56.87 68 SER A O 1
ATOM 543 N N . THR A 1 82 ? -45.231 28.443 -36.918 1.00 60.47 69 THR A N 1
ATOM 544 C CA . THR A 1 82 ? -43.881 28.917 -37.168 1.00 55.26 69 THR A CA 1
ATOM 545 C C . THR A 1 82 ? -43.872 30.438 -37.217 1.00 57.23 69 THR A C 1
ATOM 546 O O . THR A 1 82 ? -44.861 31.050 -37.635 1.00 64.67 69 THR A O 1
ATOM 550 N N . PRO A 1 83 ? -42.791 31.077 -36.757 1.00 50.58 70 PRO A N 1
ATOM 551 C CA . PRO A 1 83 ? -42.732 32.544 -36.797 1.00 54.80 70 PRO A CA 1
ATOM 552 C C . PRO A 1 83 ? -42.924 33.086 -38.208 1.00 67.80 70 PRO A C 1
ATOM 553 O O . PRO A 1 83 ? -42.483 32.487 -39.191 1.00 69.74 70 PRO A O 1
ATOM 557 N N . THR A 1 84 ? -43.589 34.236 -38.295 1.00 58.77 71 THR A N 1
ATOM 558 C CA . THR A 1 84 ? -43.878 34.855 -39.578 1.00 62.99 71 THR A CA 1
ATOM 559 C C . THR A 1 84 ? -42.645 35.574 -40.128 1.00 66.31 71 THR A C 1
ATOM 560 O O . THR A 1 84 ? -41.637 35.765 -39.441 1.00 53.52 71 THR A O 1
ATOM 564 N N . LYS A 1 85 ? -42.750 35.972 -41.401 1.00 75.35 72 LYS A N 1
ATOM 565 C CA . LYS A 1 85 ? -41.649 36.625 -42.106 1.00 68.68 72 LYS A CA 1
ATOM 566 C C . LYS A 1 85 ? -41.076 37.789 -41.309 1.00 59.28 72 LYS A C 1
ATOM 567 O O . LYS A 1 85 ? -39.859 38.011 -41.303 1.00 62.05 72 LYS A O 1
ATOM 573 N N . LYS A 1 86 ? -41.943 38.538 -40.625 1.00 54.56 73 LYS A N 1
ATOM 574 C CA . LYS A 1 86 ? -41.510 39.704 -39.863 1.00 61.74 73 LYS A CA 1
ATOM 575 C C . LYS A 1 86 ? -40.448 39.351 -38.828 1.00 66.62 73 LYS A C 1
ATOM 576 O O . LYS A 1 86 ? -39.619 40.198 -38.476 1.00 61.14 73 LYS A O 1
ATOM 582 N N . PHE A 1 87 ? -40.451 38.114 -38.337 1.00 64.37 74 PHE A N 1
ATOM 583 C CA . PHE A 1 87 ? -39.485 37.663 -37.347 1.00 63.74 74 PHE A CA 1
ATOM 584 C C . PHE A 1 87 ? -38.291 36.953 -37.964 1.00 62.36 74 PHE A C 1
ATOM 585 O O . PHE A 1 87 ? -37.411 36.497 -37.228 1.00 65.15 74 PHE A O 1
ATOM 593 N N . HIS A 1 88 ? -38.242 36.841 -39.286 1.00 55.51 75 HIS A N 1
ATOM 594 C CA . HIS A 1 88 ? -37.128 36.198 -39.960 1.00 60.78 75 HIS A CA 1
ATOM 595 C C . HIS A 1 88 ? -36.097 37.227 -40.396 1.00 67.50 75 HIS A C 1
ATOM 596 O O . HIS A 1 88 ? -36.433 38.356 -40.766 1.00 70.37 75 HIS A O 1
ATOM 603 N N . LEU A 1 89 ? -34.832 36.825 -40.341 1.00 73.11 76 LEU A N 1
ATOM 604 C CA . LEU A 1 89 ? -33.757 37.564 -40.984 1.00 77.63 76 LEU A CA 1
ATOM 605 C C . LEU A 1 89 ? -33.541 36.988 -42.376 1.00 96.46 76 LEU A C 1
ATOM 606 O O . LEU A 1 89 ? -33.319 35.782 -42.529 1.00 101.14 76 LEU A O 1
ATOM 611 N N . SER A 1 90 ? -33.631 37.843 -43.386 1.00 118.20 77 SER A N 1
ATOM 612 C CA . SER A 1 90 ? -33.515 37.417 -44.781 1.00 135.64 77 SER A CA 1
ATOM 613 C C . SER A 1 90 ? -32.092 37.595 -45.294 1.00 138.93 77 SER A C 1
ATOM 614 O O . SER A 1 90 ? -31.854 38.186 -46.346 1.00 154.71 77 SER A O 1
ATOM 617 N N . TYR A 1 91 ? -31.127 37.075 -44.543 1.00 109.46 78 TYR A N 1
ATOM 618 C CA . TYR A 1 91 ? -29.725 37.240 -44.886 1.00 90.24 78 TYR A CA 1
ATOM 619 C C . TYR A 1 91 ? -29.284 36.194 -45.901 1.00 95.87 78 TYR A C 1
ATOM 620 O O . TYR A 1 91 ? -29.850 35.101 -45.992 1.00 97.57 78 TYR A O 1
ATOM 629 N N . THR A 1 92 ? -28.259 36.545 -46.670 1.00 107.32 79 THR A N 1
ATOM 630 C CA . THR A 1 92 ? -27.631 35.606 -47.580 1.00 107.30 79 THR A CA 1
ATOM 631 C C . THR A 1 92 ? -26.695 34.679 -46.810 1.00 104.20 79 THR A C 1
ATOM 632 O O . THR A 1 92 ? -26.438 34.860 -45.617 1.00 99.37 79 THR A O 1
ATOM 636 N N . ASP A 1 93 ? -26.184 33.663 -47.510 1.00 110.84 80 ASP A N 1
ATOM 637 C CA . ASP A 1 93 ? -25.124 32.845 -46.931 1.00 109.76 80 ASP A CA 1
ATOM 638 C C . ASP A 1 93 ? -23.880 33.684 -46.672 1.00 118.54 80 ASP A C 1
ATOM 639 O O . ASP A 1 93 ? -23.181 33.484 -45.670 1.00 119.05 80 ASP A O 1
ATOM 644 N N . LYS A 1 94 ? -23.595 34.638 -47.561 1.00 119.20 81 LYS A N 1
ATOM 645 C CA . LYS A 1 94 ? -22.436 35.507 -47.383 1.00 115.47 81 LYS A CA 1
ATOM 646 C C . LYS A 1 94 ? -22.587 36.375 -46.140 1.00 116.51 81 LYS A C 1
ATOM 647 O O . LYS A 1 94 ? -21.659 36.486 -45.330 1.00 119.73 81 LYS A O 1
ATOM 649 N N . GLU A 1 95 ? -23.760 36.991 -45.966 1.00 110.61 82 GLU A N 1
ATOM 650 C CA . GLU A 1 95 ? -23.958 37.921 -44.858 1.00 103.19 82 GLU A CA 1
ATOM 651 C C . GLU A 1 95 ? -23.820 37.236 -43.504 1.00 105.82 82 GLU A C 1
ATOM 652 O O . GLU A 1 95 ? -23.448 37.883 -42.518 1.00 98.60 82 GLU A O 1
ATOM 658 N N . ARG A 1 96 ? -24.118 35.940 -43.430 1.00 109.34 83 ARG A N 1
ATOM 659 C CA . ARG A 1 96 ? -23.903 35.190 -42.200 1.00 111.92 83 ARG A CA 1
ATOM 660 C C . ARG A 1 96 ? -22.412 35.147 -41.893 1.00 131.61 83 ARG A C 1
ATOM 661 O O . ARG A 1 96 ? -21.667 34.369 -42.496 1.00 119.16 83 ARG A O 1
ATOM 669 N N . TYR A 1 97 ? -21.970 35.992 -40.967 1.00 156.91 84 TYR A N 1
ATOM 670 C CA . TYR A 1 97 ? -20.548 36.147 -40.697 1.00 164.69 84 TYR A CA 1
ATOM 671 C C . TYR A 1 97 ? -20.270 36.204 -39.199 1.00 167.40 84 TYR A C 1
ATOM 672 O O . TYR A 1 97 ? -21.166 36.481 -38.402 1.00 163.57 84 TYR A O 1
ATOM 674 N N . ARG A 1 102 ? -18.478 38.349 -36.947 1.00 127.61 86 ARG A N 1
ATOM 675 C CA . ARG A 1 102 ? -18.506 39.354 -35.889 1.00 133.97 86 ARG A CA 1
ATOM 676 C C . ARG A 1 102 ? -19.848 39.320 -35.158 1.00 145.34 86 ARG A C 1
ATOM 677 O O . ARG A 1 102 ? -20.892 39.564 -35.762 1.00 151.20 86 ARG A O 1
ATOM 679 N N . PRO A 1 103 ? -19.819 39.016 -33.855 1.00 143.45 87 PRO A N 1
ATOM 680 C CA . PRO A 1 103 ? -21.070 38.745 -33.125 1.00 134.32 87 PRO A CA 1
ATOM 681 C C . PRO A 1 103 ? -21.753 39.965 -32.512 1.00 126.09 87 PRO A C 1
ATOM 682 O O . PRO A 1 103 ? -22.985 39.988 -32.371 1.00 129.39 87 PRO A O 1
ATOM 686 N N . GLU A 1 104 ? -20.980 40.986 -32.143 1.00 118.43 88 GLU A N 1
ATOM 687 C CA . GLU A 1 104 ? -21.573 42.120 -31.440 1.00 115.19 88 GLU A CA 1
ATOM 688 C C . GLU A 1 104 ? -22.377 43.010 -32.385 1.00 116.70 88 GLU A C 1
ATOM 689 O O . GLU A 1 104 ? -23.428 43.541 -32.001 1.00 118.75 88 GLU A O 1
ATOM 695 N N . VAL A 1 105 ? -21.912 43.174 -33.626 1.00 119.29 89 VAL A N 1
ATOM 696 C CA . VAL A 1 105 ? -22.706 43.894 -34.618 1.00 111.37 89 VAL A CA 1
ATOM 697 C C . VAL A 1 105 ? -24.040 43.190 -34.832 1.00 96.39 89 VAL A C 1
ATOM 698 O O . VAL A 1 105 ? -25.087 43.836 -34.963 1.00 96.51 89 VAL A O 1
ATOM 702 N N . GLN A 1 106 ? -24.026 41.854 -34.843 1.00 73.32 90 GLN A N 1
ATOM 703 C CA . GLN A 1 106 ? -25.273 41.102 -34.917 1.00 84.36 90 GLN A CA 1
ATOM 704 C C . GLN A 1 106 ? -26.160 41.399 -33.716 1.00 95.78 90 GLN A C 1
ATOM 705 O O . GLN A 1 106 ? -27.374 41.589 -33.865 1.00 92.33 90 GLN A O 1
ATOM 707 N N . LYS A 1 107 ? -25.569 41.457 -32.519 1.00 103.90 91 LYS A N 1
ATOM 708 C CA . LYS A 1 107 ? -26.346 41.798 -31.329 1.00 98.49 91 LYS A CA 1
ATOM 709 C C . LYS A 1 107 ? -27.050 43.143 -31.493 1.00 92.87 91 LYS A C 1
ATOM 710 O O . LYS A 1 107 ? -28.265 43.257 -31.272 1.00 105.13 91 LYS A O 1
ATOM 712 N N . GLN A 1 108 ? -26.302 44.174 -31.901 1.00 85.13 92 GLN A N 1
ATOM 713 C CA . GLN A 1 108 ? -26.898 45.499 -32.058 1.00 78.31 92 GLN A CA 1
ATOM 714 C C . GLN A 1 108 ? -27.980 45.502 -33.134 1.00 78.63 92 GLN A C 1
ATOM 715 O O . GLN A 1 108 ? -29.044 46.112 -32.954 1.00 87.56 92 GLN A O 1
ATOM 721 N N . ILE A 1 109 ? -27.723 44.832 -34.260 1.00 69.08 93 ILE A N 1
ATOM 722 C CA . ILE A 1 109 ? -28.726 44.718 -35.319 1.00 75.90 93 ILE A CA 1
ATOM 723 C C . ILE A 1 109 ? -30.022 44.144 -34.760 1.00 71.61 93 ILE A C 1
ATOM 724 O O . ILE A 1 109 ? -31.111 44.703 -34.957 1.00 65.84 93 ILE A O 1
ATOM 729 N N . LEU A 1 110 ? -29.918 43.021 -34.044 1.00 55.43 94 LEU A N 1
ATOM 730 C CA . LEU A 1 110 ? -31.105 42.382 -33.489 1.00 64.13 94 LEU A CA 1
ATOM 731 C C . LEU A 1 110 ? -31.838 43.304 -32.526 1.00 66.51 94 LEU A C 1
ATOM 732 O O . LEU A 1 110 ? -33.072 43.337 -32.514 1.00 64.96 94 LEU A O 1
ATOM 737 N N . VAL A 1 111 ? -31.100 44.056 -31.706 1.00 69.43 95 VAL A N 1
ATOM 738 C CA . VAL A 1 111 ? -31.747 44.994 -30.788 1.00 73.01 95 VAL A CA 1
ATOM 739 C C . VAL A 1 111 ? -32.558 46.028 -31.566 1.00 81.31 95 VAL A C 1
ATOM 740 O O . VAL A 1 111 ? -33.741 46.277 -31.273 1.00 88.63 95 VAL A O 1
ATOM 744 N N . ASP A 1 112 ? -31.936 46.631 -32.586 1.00 82.90 96 ASP A N 1
ATOM 745 C CA . ASP A 1 112 ? -32.627 47.649 -33.372 1.00 80.31 96 ASP A CA 1
ATOM 746 C C . ASP A 1 112 ? -33.868 47.084 -34.055 1.00 72.83 96 ASP A C 1
ATOM 747 O O . ASP A 1 112 ? -34.881 47.781 -34.187 1.00 76.89 96 ASP A O 1
ATOM 752 N N . ILE A 1 113 ? -33.812 45.826 -34.500 1.00 70.06 97 ILE A N 1
ATOM 753 C CA . ILE A 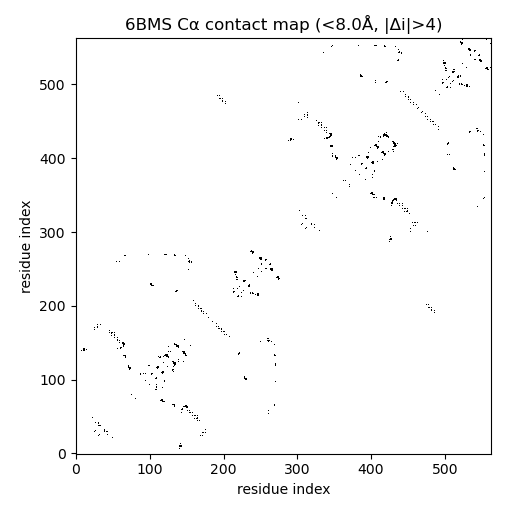1 113 ? -35.007 45.203 -35.066 1.00 65.85 97 ILE A CA 1
ATOM 754 C C . ILE A 1 113 ? -36.064 44.990 -33.987 1.00 68.95 97 ILE A C 1
ATOM 755 O O . ILE A 1 113 ? -37.253 45.267 -34.197 1.00 64.79 97 ILE A O 1
ATOM 760 N N . ALA A 1 114 ? -35.647 44.500 -32.817 1.00 53.16 98 ALA A N 1
ATOM 761 C CA . ALA A 1 114 ? -36.572 44.194 -31.733 1.00 58.66 98 ALA A CA 1
ATOM 762 C C . ALA A 1 114 ? -37.295 45.429 -31.225 1.00 64.55 98 ALA A C 1
ATOM 763 O O . ALA A 1 114 ? -38.349 45.296 -30.591 1.00 59.93 98 ALA A O 1
ATOM 765 N N . LYS A 1 115 ? -36.754 46.624 -31.482 1.00 61.56 99 LYS A N 1
ATOM 766 C CA . LYS A 1 115 ? -37.480 47.847 -31.146 1.00 54.74 99 LYS A CA 1
ATOM 767 C C . LYS A 1 115 ? -38.900 47.880 -31.709 1.00 59.08 99 LYS A C 1
ATOM 768 O O . LYS A 1 115 ? -39.750 48.600 -31.171 1.00 55.60 99 LYS A O 1
ATOM 774 N N . LYS A 1 116 ? -39.185 47.124 -32.773 1.00 57.68 100 LYS A N 1
ATOM 775 C CA . LYS A 1 116 ? -40.501 47.130 -33.406 1.00 51.44 100 LYS A CA 1
ATOM 776 C C . LYS A 1 116 ? -41.206 45.778 -33.327 1.00 64.83 100 LYS A C 1
ATOM 777 O O . LYS A 1 116 ? -42.170 45.545 -34.063 1.00 66.59 100 LYS A O 1
ATOM 783 N N . LEU A 1 117 ? -40.754 44.885 -32.448 1.00 62.62 101 LEU A N 1
ATOM 784 C CA . LEU A 1 117 ? -41.361 43.571 -32.339 1.00 58.41 101 LEU A CA 1
ATOM 785 C C . LEU A 1 117 ? -41.850 43.322 -30.916 1.00 60.50 101 LEU A C 1
ATOM 786 O O . LEU A 1 117 ? -41.204 43.753 -29.955 1.00 56.13 101 LEU A O 1
ATOM 791 N N . PRO A 1 118 ? -42.989 42.636 -30.747 1.00 59.43 102 PRO A N 1
ATOM 792 C CA . PRO A 1 118 ? -43.586 42.442 -29.411 1.00 47.65 102 PRO A CA 1
ATOM 793 C C . PRO A 1 118 ? -42.902 41.334 -28.615 1.00 49.84 102 PRO A C 1
ATOM 794 O O . PRO A 1 118 ? -43.521 40.346 -28.204 1.00 50.64 102 PRO A O 1
ATOM 798 N N . ILE A 1 119 ? -41.605 41.499 -28.380 1.00 47.27 103 ILE A N 1
ATOM 799 C CA . ILE A 1 119 ? -40.787 40.491 -27.718 1.00 48.02 103 ILE A CA 1
ATOM 800 C C . ILE A 1 119 ? -40.303 41.078 -26.402 1.00 51.12 103 ILE A C 1
ATOM 801 O O . ILE A 1 119 ? -39.501 42.020 -26.393 1.00 48.89 103 ILE A O 1
ATOM 806 N N . PHE A 1 120 ? -40.772 40.513 -25.292 1.00 51.02 104 PHE A N 1
ATOM 807 C CA . PHE A 1 120 ? -40.438 41.002 -23.962 1.00 47.98 104 PHE A CA 1
ATOM 808 C C . PHE A 1 120 ? -39.581 40.026 -23.171 1.00 49.13 104 PHE A C 1
ATOM 809 O O . PHE A 1 120 ? -39.170 40.346 -22.051 1.00 53.40 104 PHE A O 1
ATOM 817 N N . THR A 1 121 ? -39.299 38.853 -23.727 1.00 40.74 105 THR A N 1
ATOM 818 C CA . THR A 1 121 ? -38.469 37.833 -23.106 1.00 55.11 105 THR A CA 1
ATOM 819 C C . THR A 1 121 ? -37.074 37.871 -23.724 1.00 56.89 105 THR A C 1
ATOM 820 O O . THR A 1 121 ? -36.903 38.234 -24.891 1.00 51.38 105 THR A O 1
ATOM 824 N N . ARG A 1 122 ? -36.069 37.527 -22.917 1.00 47.11 106 ARG A N 1
ATOM 825 C CA . ARG A 1 122 ? -34.684 37.524 -23.362 1.00 52.24 106 ARG A CA 1
ATOM 826 C C . ARG A 1 122 ? -33.995 36.257 -22.877 1.00 54.58 106 ARG A C 1
ATOM 827 O O . ARG A 1 122 ? -34.546 35.480 -22.092 1.00 60.54 106 ARG A O 1
ATOM 835 N N . ALA A 1 123 ? -32.773 36.054 -23.360 1.00 58.92 107 ALA A N 1
ATOM 836 C CA . ALA A 1 123 ? -31.921 35.011 -22.817 1.00 52.65 107 ALA A CA 1
ATOM 837 C C . ALA A 1 123 ? -31.426 35.420 -21.431 1.00 60.67 107 ALA A C 1
ATOM 838 O O . ALA A 1 123 ? -31.588 36.565 -20.997 1.00 61.08 107 ALA A O 1
ATOM 840 N N . GLN A 1 124 ? -30.814 34.463 -20.729 1.00 69.24 108 GLN A N 1
ATOM 841 C CA . GLN A 1 124 ? -30.306 34.750 -19.390 1.00 72.77 108 GLN A CA 1
ATOM 842 C C . GLN A 1 124 ? -29.236 35.832 -19.420 1.00 77.75 108 GLN A C 1
ATOM 843 O O . GLN A 1 124 ? -29.136 36.634 -18.485 1.00 85.66 108 GLN A O 1
ATOM 849 N N . SER A 1 125 ? -28.438 35.879 -20.489 1.00 80.71 109 SER A N 1
ATOM 850 C CA . SER A 1 125 ? -27.465 36.951 -20.649 1.00 80.47 109 SER A CA 1
ATOM 851 C C . SER A 1 125 ? -28.127 38.300 -20.887 1.00 74.93 109 SER A C 1
ATOM 852 O O . SER A 1 125 ? -27.466 39.334 -20.747 1.00 90.80 109 SER A O 1
ATOM 855 N N . GLY A 1 126 ? -29.412 38.312 -21.233 1.00 69.75 110 GLY A N 1
ATOM 856 C CA . GLY A 1 126 ? -30.090 39.517 -21.653 1.00 66.53 110 GLY A CA 1
ATOM 857 C C . GLY A 1 126 ? -30.119 39.724 -23.149 1.00 63.40 110 GLY A C 1
ATOM 858 O O . GLY A 1 126 ? -30.742 40.687 -23.615 1.00 62.67 110 GLY A O 1
ATOM 859 N N . ALA A 1 127 ? -29.471 38.849 -23.913 1.00 58.67 111 ALA A N 1
ATOM 860 C CA . ALA A 1 127 ? -29.421 38.984 -25.358 1.00 56.54 111 ALA A CA 1
ATOM 861 C C . ALA A 1 127 ? -30.771 38.648 -25.982 1.00 61.61 111 ALA A C 1
ATOM 862 O O . ALA A 1 127 ? -31.612 37.962 -25.392 1.00 56.93 111 ALA A O 1
ATOM 864 N N . ILE A 1 128 ? -30.973 39.155 -27.198 1.00 58.24 112 ILE A N 1
ATOM 865 C CA . ILE A 1 128 ? -32.136 38.764 -27.980 1.00 52.68 112 ILE A CA 1
ATOM 866 C C . ILE A 1 128 ? -32.028 37.285 -28.312 1.00 46.63 112 ILE A C 1
ATOM 867 O O . ILE A 1 128 ? -30.972 36.806 -28.743 1.00 63.84 112 ILE A O 1
ATOM 872 N N . ARG A 1 129 ? -33.115 36.550 -28.099 1.00 53.79 113 ARG A N 1
ATOM 873 C CA . ARG A 1 129 ? -33.124 35.132 -28.430 1.00 47.23 113 ARG A CA 1
ATOM 874 C C . ARG A 1 129 ? -33.175 34.956 -29.943 1.00 51.50 113 ARG A C 1
ATOM 875 O O . ARG A 1 129 ? -34.049 35.512 -30.615 1.00 51.95 113 ARG A O 1
ATOM 883 N N . PHE A 1 130 ? -32.230 34.184 -30.477 1.00 57.09 114 PHE A N 1
ATOM 884 C CA . PHE A 1 130 ? -32.043 34.063 -31.916 1.00 54.47 114 PHE A CA 1
ATOM 885 C C . PHE A 1 130 ? -31.684 32.629 -32.267 1.00 58.85 114 PHE A C 1
ATOM 886 O O . PHE A 1 130 ? -30.893 31.988 -31.570 1.00 59.83 114 PHE A O 1
ATOM 894 N N . CYS A 1 131 ? -32.259 32.138 -33.359 1.00 66.20 115 CYS A N 1
ATOM 895 C CA . CYS A 1 131 ? -32.038 30.775 -33.824 1.00 63.40 115 CYS A CA 1
ATOM 896 C C . CYS A 1 131 ? -31.183 30.819 -35.084 1.00 61.52 115 CYS A C 1
ATOM 897 O O . CYS A 1 131 ? -31.625 31.325 -36.122 1.00 70.74 115 CYS A O 1
ATOM 900 N N . ASP A 1 132 ? -29.969 30.270 -34.996 1.00 67.16 116 ASP A N 1
ATOM 901 C CA . ASP A 1 132 ? -29.072 30.258 -36.149 1.00 75.58 116 ASP A CA 1
ATOM 902 C C . ASP A 1 132 ? -29.616 29.399 -37.283 1.00 70.16 116 ASP A C 1
ATOM 903 O O . ASP A 1 132 ? -29.384 29.703 -38.459 1.00 79.01 116 ASP A O 1
ATOM 908 N N . ARG A 1 133 ? -30.338 28.326 -36.957 1.00 62.28 117 ARG A N 1
ATOM 909 C CA . ARG A 1 133 ? -30.770 27.389 -37.990 1.00 64.88 117 ARG A CA 1
ATOM 910 C C . ARG A 1 133 ? -31.942 27.940 -38.793 1.00 73.54 117 ARG A C 1
ATOM 911 O O . ARG A 1 133 ? -31.958 27.837 -40.025 1.00 80.44 117 ARG A O 1
ATOM 919 N N . CYS A 1 134 ? -32.929 28.525 -38.119 1.00 66.91 118 CYS A N 1
ATOM 920 C CA . CYS A 1 134 ? -34.089 29.090 -38.792 1.00 64.45 118 CYS A CA 1
ATOM 921 C C . CYS A 1 134 ? -33.895 30.544 -39.204 1.00 61.81 118 CYS A C 1
ATOM 922 O O . CYS A 1 134 ? -34.717 31.067 -39.964 1.00 65.81 118 CYS A O 1
ATOM 925 N N . GLN A 1 135 ? -32.829 31.200 -38.736 1.00 65.53 119 GLN A N 1
ATOM 926 C CA . GLN A 1 135 ? -32.628 32.636 -38.940 1.00 70.69 119 GLN A CA 1
ATOM 927 C C . GLN A 1 135 ? -33.830 33.423 -38.424 1.00 67.56 119 GLN A C 1
ATOM 928 O O . GLN A 1 135 ? -34.403 34.265 -39.120 1.00 75.79 119 GLN A O 1
ATOM 934 N N . VAL A 1 136 ? -34.209 33.137 -37.183 1.00 59.21 120 VAL A N 1
ATOM 935 C CA . VAL A 1 136 ? -35.449 33.628 -36.596 1.00 62.22 120 VAL A CA 1
ATOM 936 C C . VAL A 1 136 ? -35.126 34.377 -35.313 1.00 49.04 120 VAL A C 1
ATOM 937 O O . VAL A 1 136 ? -34.417 33.856 -34.443 1.00 53.99 120 VAL A O 1
ATOM 941 N N . ILE A 1 137 ? -35.631 35.604 -35.206 1.00 55.01 121 ILE A N 1
ATOM 942 C CA . ILE A 1 137 ? -35.692 36.306 -33.928 1.00 53.54 121 ILE A CA 1
ATOM 943 C C . ILE A 1 137 ? -36.869 35.699 -33.171 1.00 56.43 121 ILE A C 1
ATOM 944 O O . ILE A 1 137 ? -38.025 36.035 -33.435 1.00 60.87 121 ILE A O 1
ATOM 949 N N . LYS A 1 138 ? -36.577 34.788 -32.247 1.00 51.34 122 LYS A N 1
ATOM 950 C CA . LYS A 1 138 ? -37.606 33.982 -31.604 1.00 47.09 122 LYS A CA 1
ATOM 951 C C . LYS A 1 138 ? -38.660 34.858 -30.937 1.00 48.12 122 LYS A C 1
ATOM 952 O O . LYS A 1 138 ? -38.310 35.717 -30.114 1.00 46.51 122 LYS A O 1
ATOM 958 N N . PRO A 1 139 ? -39.940 34.695 -31.265 1.00 54.37 123 PRO A N 1
ATOM 959 C CA . PRO A 1 139 ? -40.984 35.328 -30.456 1.00 48.52 123 PRO A CA 1
ATOM 960 C C . PRO A 1 139 ? -40.960 34.781 -29.039 1.00 56.51 123 PRO A C 1
ATOM 961 O O . PRO A 1 139 ? -40.381 33.728 -28.758 1.00 59.11 123 PRO A O 1
ATOM 965 N N . ASP A 1 140 ? -41.596 35.521 -28.135 1.00 49.33 124 ASP A N 1
ATOM 966 C CA . ASP A 1 140 ? -41.802 35.016 -26.787 1.00 41.90 124 ASP A CA 1
ATOM 967 C C . ASP A 1 140 ? -42.492 33.660 -26.847 1.00 45.03 124 ASP A C 1
ATOM 968 O O . ASP A 1 140 ? -43.385 33.438 -27.670 1.00 47.30 124 ASP A O 1
ATOM 973 N N . ARG A 1 141 ? -42.057 32.747 -25.979 1.00 38.64 125 ARG A N 1
ATOM 974 C CA . ARG A 1 141 ? -42.577 31.391 -25.828 1.00 38.93 125 ARG A CA 1
ATOM 975 C C . ARG A 1 141 ? -42.253 30.484 -27.013 1.00 53.90 125 ARG A C 1
ATOM 976 O O . ARG A 1 141 ? -42.616 29.303 -26.981 1.00 50.52 125 ARG A O 1
ATOM 984 N N . CYS A 1 142 ? -41.581 30.981 -28.048 1.00 53.72 126 CYS A N 1
ATOM 985 C CA . CYS A 1 142 ? -41.177 30.147 -29.174 1.00 50.80 126 CYS A CA 1
ATOM 986 C C . CYS A 1 142 ? -39.824 29.509 -28.887 1.00 50.15 126 CYS A C 1
ATOM 987 O O . CYS A 1 142 ? -38.916 30.163 -28.367 1.00 50.70 126 CYS A O 1
ATOM 990 N N . HIS A 1 143 ? -39.691 28.226 -29.221 1.00 47.04 127 HIS A N 1
ATOM 991 C CA . HIS A 1 143 ? -38.433 27.525 -28.988 1.00 52.54 127 HIS A CA 1
ATOM 992 C C . HIS A 1 143 ? -38.104 26.651 -30.187 1.00 54.83 127 HIS A C 1
ATOM 993 O O . HIS A 1 143 ? -38.988 26.266 -30.948 1.00 50.01 127 HIS A O 1
ATOM 1000 N N . HIS A 1 144 ? -36.823 26.338 -30.351 1.00 48.69 128 HIS A N 1
ATOM 1001 C CA . HIS A 1 144 ? -36.399 25.498 -31.463 1.00 54.42 128 HIS A CA 1
ATOM 1002 C C . HIS A 1 144 ? -36.494 24.029 -31.073 1.00 46.62 128 HIS A C 1
ATOM 1003 O O . HIS A 1 144 ? -36.010 23.624 -30.011 1.00 56.79 128 HIS A O 1
ATOM 1010 N N . CYS A 1 145 ? -37.138 23.236 -31.924 1.00 57.18 129 CYS A N 1
ATOM 1011 C CA . CYS A 1 145 ? -37.181 21.789 -31.763 1.00 57.88 129 CYS A CA 1
ATOM 1012 C C . CYS A 1 145 ? -36.199 21.163 -32.742 1.00 65.21 129 CYS A C 1
ATOM 1013 O O . CYS A 1 145 ? -36.356 21.302 -33.962 1.00 73.78 129 CYS A O 1
ATOM 1016 N N . SER A 1 146 ? -35.198 20.465 -32.203 1.00 55.39 130 SER A N 1
ATOM 1017 C CA . SER A 1 146 ? -34.210 19.806 -33.048 1.00 62.07 130 SER A CA 1
ATOM 1018 C C . SER A 1 146 ? -34.761 18.551 -33.713 1.00 66.42 130 SER A C 1
ATOM 1019 O O . SER A 1 146 ? -34.209 18.109 -34.726 1.00 73.05 130 SER A O 1
ATOM 1022 N N . VAL A 1 147 ? -35.829 17.964 -33.175 1.00 62.52 131 VAL A N 1
ATOM 1023 C CA . VAL A 1 147 ? -36.455 16.824 -33.840 1.00 65.30 131 VAL A CA 1
ATOM 1024 C C . VAL A 1 147 ? -37.260 17.299 -35.043 1.00 73.64 131 VAL A C 1
ATOM 1025 O O . VAL A 1 147 ? -37.008 16.892 -36.182 1.00 81.39 131 VAL A O 1
ATOM 1029 N N . CYS A 1 148 ? -38.237 18.178 -34.805 1.00 64.26 132 CYS A N 1
ATOM 1030 C CA . CYS A 1 148 ? -38.911 18.864 -35.901 1.00 57.99 132 CYS A CA 1
ATOM 1031 C C . CYS A 1 148 ? -37.973 19.791 -36.665 1.00 63.29 132 CYS A C 1
ATOM 1032 O O . CYS A 1 148 ? -38.306 20.192 -37.785 1.00 62.82 132 CYS A O 1
ATOM 1035 N N . GLU A 1 149 ? -36.816 20.126 -36.087 1.00 67.30 133 GLU A N 1
ATOM 1036 C CA . GLU A 1 149 ? -35.811 20.976 -36.723 1.00 74.81 133 GLU A CA 1
ATOM 1037 C C . GLU A 1 149 ? -36.393 22.325 -37.128 1.00 72.88 133 GLU A C 1
ATOM 1038 O O . GLU A 1 149 ? -36.060 22.878 -38.179 1.00 75.48 133 GLU A O 1
ATOM 1044 N N . THR A 1 150 ? -37.261 22.872 -36.284 1.00 56.72 134 THR A N 1
ATOM 1045 C CA . THR A 1 150 ? -37.856 24.160 -36.599 1.00 67.59 134 THR A CA 1
ATOM 1046 C C . THR A 1 150 ? -38.239 24.877 -35.318 1.00 55.15 134 THR A C 1
ATOM 1047 O O . THR A 1 150 ? -38.497 24.259 -34.281 1.00 56.54 134 THR A O 1
ATOM 1051 N N . CYS A 1 151 ? -38.252 26.203 -35.404 1.00 55.68 135 CYS A N 1
ATOM 1052 C CA . CYS A 1 151 ? -38.799 27.010 -34.328 1.00 49.02 135 CYS A CA 1
ATOM 1053 C C . CYS A 1 151 ? -40.310 26.823 -34.266 1.00 62.82 135 CYS A C 1
ATOM 1054 O O . CYS A 1 151 ? -41.000 26.814 -35.291 1.00 68.60 135 CYS A O 1
ATOM 1057 N N . VAL A 1 152 ? -40.813 26.655 -33.047 1.00 54.90 136 VAL A N 1
ATOM 1058 C CA . VAL A 1 152 ? -42.188 26.275 -32.769 1.00 48.14 136 VAL A CA 1
ATOM 1059 C C . VAL A 1 152 ? -42.763 27.287 -31.790 1.00 53.66 136 VAL A C 1
ATOM 1060 O O . VAL A 1 152 ? -42.144 27.586 -30.758 1.00 49.07 136 VAL A O 1
ATOM 1064 N N . LEU A 1 153 ? -43.935 27.824 -32.125 1.00 53.17 137 LEU A N 1
ATOM 1065 C CA . LEU A 1 153 ? -44.554 28.850 -31.301 1.00 60.97 137 LEU A CA 1
ATOM 1066 C C . LEU A 1 153 ? -45.246 28.227 -30.094 1.00 62.48 137 LEU A C 1
ATOM 1067 O O . LEU A 1 153 ? -45.875 27.170 -30.196 1.00 54.00 137 LEU A O 1
ATOM 1072 N N . LYS A 1 154 ? -45.128 28.905 -28.952 1.00 53.98 138 LYS A N 1
ATOM 1073 C CA . LYS A 1 154 ? -45.489 28.374 -27.630 1.00 54.10 138 LYS A CA 1
ATOM 1074 C C . LYS A 1 154 ? -45.288 26.860 -27.562 1.00 57.58 138 LYS A C 1
ATOM 1075 O O . LYS A 1 154 ? -46.206 26.088 -27.268 1.00 55.28 138 LYS A O 1
ATOM 1081 N N . MET A 1 155 ? -44.064 26.428 -27.862 1.00 51.44 139 MET A N 1
ATOM 1082 C CA . MET A 1 155 ? -43.745 25.008 -27.793 1.00 57.32 139 MET A CA 1
ATOM 1083 C C . MET A 1 155 ? -43.874 24.518 -26.358 1.00 59.34 139 MET A C 1
ATOM 1084 O O . MET A 1 155 ? -43.143 24.974 -25.472 1.00 57.50 139 MET A O 1
ATOM 1089 N N . ASP A 1 156 ? -44.819 23.608 -26.121 1.00 50.77 140 ASP A N 1
ATOM 1090 C CA . ASP A 1 156 ? -44.854 22.932 -24.832 1.00 44.59 140 ASP A CA 1
ATOM 1091 C C . ASP A 1 156 ? -43.719 21.924 -24.736 1.00 45.50 140 ASP A C 1
ATOM 1092 O O . ASP A 1 156 ? -42.886 22.000 -23.826 1.00 53.92 140 ASP A O 1
ATOM 1097 N N . HIS A 1 157 ? -43.657 20.984 -25.682 1.00 51.36 141 HIS A N 1
ATOM 1098 C CA . HIS A 1 157 ? -42.597 19.976 -25.668 1.00 54.06 141 HIS A CA 1
ATOM 1099 C C . HIS A 1 157 ? -42.749 19.091 -26.892 1.00 47.19 141 HIS A C 1
ATOM 1100 O O . HIS A 1 157 ? -43.841 18.964 -27.447 1.00 53.13 141 HIS A O 1
ATOM 1107 N N . HIS A 1 158 ? -41.647 18.462 -27.294 1.00 43.50 142 HIS A N 1
ATOM 1108 C CA . HIS A 1 158 ? -41.718 17.472 -28.358 1.00 53.69 142 HIS A CA 1
ATOM 1109 C C . HIS A 1 158 ? -42.116 16.120 -27.781 1.00 56.25 142 HIS A C 1
ATOM 1110 O O . HIS A 1 158 ? -41.476 15.615 -26.852 1.00 51.35 142 HIS A O 1
ATOM 1117 N N . SER A 1 159 ? -43.166 15.533 -28.342 1.00 47.76 143 SER A N 1
ATOM 1118 C CA . SER A 1 159 ? -43.739 14.304 -27.813 1.00 58.17 143 SER A CA 1
ATOM 1119 C C . SER A 1 159 ? -43.424 13.133 -28.731 1.00 61.63 143 SER A C 1
ATOM 1120 O O . SER A 1 159 ? -43.871 13.120 -29.894 1.00 61.79 143 SER A O 1
ATOM 1123 N N . PRO A 1 160 ? -42.648 12.149 -28.266 1.00 67.55 144 PRO A N 1
ATOM 1124 C CA . PRO A 1 160 ? -42.492 10.910 -29.042 1.00 65.42 144 PRO A CA 1
ATOM 1125 C C . PRO A 1 160 ? -43.791 10.146 -29.181 1.00 60.46 144 PRO A C 1
ATOM 1126 O O . PRO A 1 160 ? -43.960 9.387 -30.143 1.00 65.46 144 PRO A O 1
ATOM 1130 N N . TRP A 1 161 ? -44.725 10.340 -28.250 1.00 64.26 145 TRP A N 1
ATOM 1131 C CA . TRP A 1 161 ? -45.934 9.529 -28.211 1.00 59.18 145 TRP A CA 1
ATOM 1132 C C . TRP A 1 161 ? -46.954 9.953 -29.259 1.00 61.38 145 TRP A C 1
ATOM 1133 O O . TRP A 1 161 ? -47.775 9.131 -29.683 1.00 65.76 145 TRP A O 1
ATOM 1144 N N . VAL A 1 162 ? -46.925 11.212 -29.686 1.00 55.71 146 VAL A N 1
ATOM 1145 C CA . VAL A 1 162 ? -47.667 11.642 -30.863 1.00 58.68 146 VAL A CA 1
ATOM 1146 C C . VAL A 1 162 ? -46.736 11.882 -32.043 1.00 59.19 146 VAL A C 1
ATOM 1147 O O . VAL A 1 162 ? -47.184 12.346 -33.097 1.00 57.45 146 VAL A O 1
ATOM 1151 N N . ASN A 1 163 ? -45.447 11.567 -31.887 1.00 57.07 147 ASN A N 1
ATOM 1152 C CA . ASN A 1 163 ? -44.443 11.732 -32.938 1.00 52.91 147 ASN A CA 1
ATOM 1153 C C . ASN A 1 163 ? -44.494 13.143 -33.509 1.00 56.79 147 ASN A C 1
ATOM 1154 O O . ASN A 1 163 ? -44.475 13.356 -34.723 1.00 51.90 147 ASN A O 1
ATOM 1159 N N . ASN A 1 164 ? -44.578 14.120 -32.615 1.00 61.83 148 ASN A N 1
ATOM 1160 C CA . ASN A 1 164 ? -44.871 15.468 -33.079 1.00 55.51 148 ASN A CA 1
ATOM 1161 C C . ASN A 1 164 ? -44.613 16.442 -31.944 1.00 64.23 148 ASN A C 1
ATOM 1162 O O . ASN A 1 164 ? -44.621 16.064 -30.769 1.00 68.76 148 ASN A O 1
ATOM 1167 N N . CYS A 1 165 ? -44.379 17.700 -32.308 1.00 57.18 149 CYS A N 1
ATOM 1168 C CA . CYS A 1 165 ? -44.331 18.753 -31.309 1.00 52.66 149 CYS A CA 1
ATOM 1169 C C . CYS A 1 165 ? -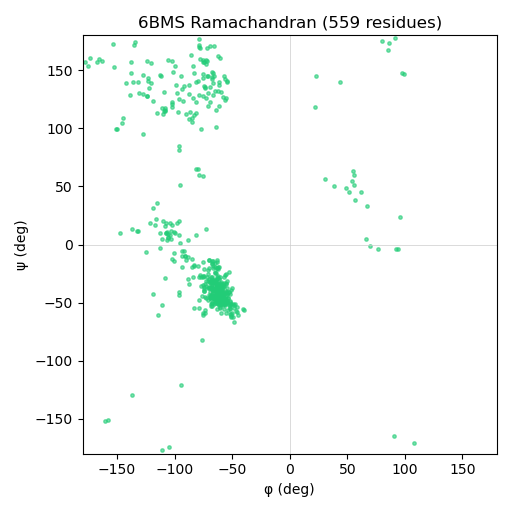45.726 19.047 -30.772 1.00 54.60 149 CYS A C 1
ATOM 1170 O O . CYS A 1 165 ? -46.731 18.968 -31.485 1.00 58.43 149 CYS A O 1
ATOM 1173 N N . VAL A 1 166 ? -45.777 19.372 -29.487 1.00 46.99 150 VAL A N 1
ATOM 1174 C CA . VAL A 1 166 ? -46.977 19.882 -28.842 1.00 50.87 150 VAL A CA 1
ATOM 1175 C C . VAL A 1 166 ? -46.710 21.337 -28.490 1.00 47.18 150 VAL A C 1
ATOM 1176 O O . VAL A 1 166 ? -45.797 21.641 -27.703 1.00 57.08 150 VAL A O 1
ATOM 1180 N N . GLY A 1 167 ? -47.496 22.223 -29.088 1.00 48.50 151 GLY A N 1
ATOM 1181 C CA . GLY A 1 167 ? -47.327 23.648 -28.936 1.00 45.40 151 GLY A CA 1
ATOM 1182 C C . GLY A 1 167 ? -48.590 24.400 -29.311 1.00 54.26 151 GLY A C 1
ATOM 1183 O O . GLY A 1 167 ? -49.698 23.871 -29.212 1.00 53.68 151 GLY A O 1
ATOM 1184 N N . PHE A 1 168 ? -48.397 25.642 -29.769 1.00 49.34 152 PHE A N 1
ATOM 1185 C CA . PHE A 1 168 ? -49.520 26.552 -29.988 1.00 54.48 152 PHE A CA 1
ATOM 1186 C C . PHE A 1 168 ? -50.577 25.952 -30.907 1.00 51.69 152 PHE A C 1
ATOM 1187 O O . PHE A 1 168 ? -51.779 26.091 -30.655 1.00 51.87 152 PHE A O 1
ATOM 1195 N N . SER A 1 169 ? -50.152 25.270 -31.972 1.00 51.61 153 SER A N 1
ATOM 1196 C CA . SER A 1 169 ? -51.100 24.866 -33.003 1.00 54.80 153 SER A CA 1
ATOM 1197 C C . SER A 1 169 ? -51.963 23.684 -32.574 1.00 56.87 153 SER A C 1
ATOM 1198 O O . SER A 1 169 ? -53.100 23.559 -33.042 1.00 57.49 153 SER A O 1
ATOM 1201 N N . ASN A 1 170 ? -51.464 22.814 -31.688 1.00 56.91 154 ASN A N 1
ATOM 1202 C CA . ASN A 1 170 ? -52.163 21.566 -31.394 1.00 56.46 154 ASN A CA 1
ATOM 1203 C C . ASN A 1 170 ? -52.317 21.261 -29.905 1.00 57.43 154 ASN A C 1
ATOM 1204 O O . ASN A 1 170 ? -52.710 20.141 -29.561 1.00 59.12 154 ASN A O 1
ATOM 1209 N N . TYR A 1 171 ? -52.033 22.217 -29.015 1.00 54.95 155 TYR A N 1
ATOM 1210 C CA . TYR A 1 171 ? -52.072 21.927 -27.581 1.00 53.57 155 TYR A CA 1
ATOM 1211 C C . TYR A 1 171 ? -53.469 21.508 -27.130 1.00 58.93 155 TYR A C 1
ATOM 1212 O O . TYR A 1 171 ? -53.621 20.548 -26.360 1.00 59.79 155 TYR A O 1
ATOM 1221 N N . LYS A 1 172 ? -54.502 22.212 -27.603 1.00 48.13 156 LYS A N 1
ATOM 1222 C CA . LYS A 1 172 ? -55.873 21.858 -27.246 1.00 60.51 156 LYS A CA 1
ATOM 1223 C C . LYS A 1 172 ? -56.206 20.434 -27.676 1.00 63.57 156 LYS A C 1
ATOM 1224 O O . LYS A 1 172 ? -56.830 19.675 -26.920 1.00 60.30 156 LYS A O 1
ATOM 1230 N N . PHE A 1 173 ? -55.790 20.052 -28.887 1.00 53.31 157 PHE A N 1
ATOM 1231 C CA . PHE A 1 173 ? -56.004 18.684 -29.348 1.00 64.51 157 PHE A CA 1
ATOM 1232 C C . PHE A 1 173 ? -55.269 17.689 -28.458 1.00 70.14 157 PHE A C 1
ATOM 1233 O O . PHE A 1 173 ? -55.757 16.580 -28.214 1.00 79.19 157 PHE A O 1
ATOM 1241 N N . PHE A 1 174 ? -54.090 18.073 -27.964 1.00 61.45 158 PHE A N 1
ATOM 1242 C CA . PHE A 1 174 ? -53.316 17.202 -27.085 1.00 50.75 158 PHE A CA 1
ATOM 1243 C C . PHE A 1 174 ? -54.053 16.955 -25.773 1.00 60.34 158 PHE A C 1
ATOM 1244 O O . PHE A 1 174 ? -54.175 15.809 -25.317 1.00 65.26 158 PHE A O 1
ATOM 1252 N N . LEU A 1 175 ? -54.570 18.024 -25.157 1.00 50.83 159 LEU A N 1
ATOM 1253 C CA . LEU A 1 175 ? -55.281 17.872 -23.889 1.00 58.86 159 LEU A CA 1
ATOM 1254 C C . LEU A 1 175 ? -56.582 17.098 -24.061 1.00 57.21 159 LEU A C 1
ATOM 1255 O O . LEU A 1 175 ? -56.922 16.250 -23.223 1.00 56.42 159 LEU A O 1
ATOM 1260 N N . LEU A 1 176 ? -57.329 17.379 -25.130 1.00 59.80 160 LEU A N 1
ATOM 1261 C CA . LEU A 1 176 ? -58.511 16.573 -25.418 1.00 63.15 160 LEU A CA 1
ATOM 1262 C C . LEU A 1 176 ? -58.139 15.107 -25.620 1.00 65.37 160 LEU A C 1
ATOM 1263 O O . LEU A 1 176 ? -58.880 14.204 -25.209 1.00 65.70 160 LEU A O 1
ATOM 1268 N N . PHE A 1 177 ? -56.985 14.854 -26.243 1.00 55.36 161 PHE A N 1
ATOM 1269 C CA . PHE A 1 177 ? -56.531 13.482 -26.437 1.00 60.03 161 PHE A CA 1
ATOM 1270 C C . PHE A 1 177 ? -56.242 12.802 -25.104 1.00 67.43 161 PHE A C 1
ATOM 1271 O O . PHE A 1 177 ? -56.561 11.621 -24.920 1.00 59.62 161 PHE A O 1
ATOM 1279 N N . LEU A 1 178 ? -55.640 13.531 -24.161 1.00 59.91 162 LEU A N 1
ATOM 1280 C CA . LEU A 1 178 ? -55.434 12.973 -22.828 1.00 65.70 162 LEU A CA 1
ATOM 1281 C C . LEU A 1 178 ? -56.766 12.659 -22.155 1.00 73.40 162 LEU A C 1
ATOM 1282 O O . LEU A 1 178 ? -56.942 11.584 -21.567 1.00 75.51 162 LEU A O 1
ATOM 1287 N N 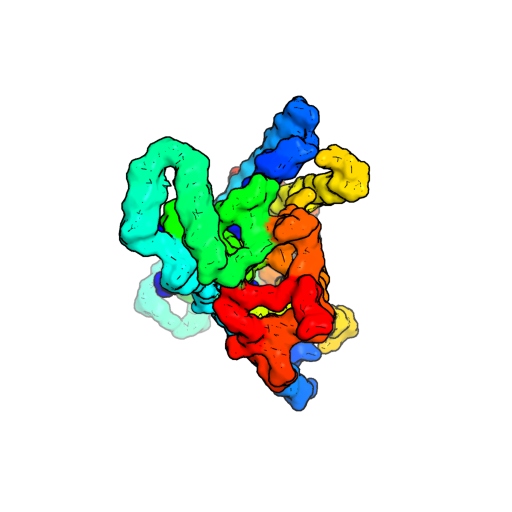. SER A 1 179 ? -57.724 13.587 -22.247 1.00 68.02 163 SER A N 1
ATOM 1288 C CA . SER A 1 179 ? -59.016 13.391 -21.594 1.00 71.24 163 SER A CA 1
ATOM 1289 C C . SER A 1 179 ? -59.737 12.163 -22.143 1.00 70.93 163 SER A C 1
ATOM 1290 O O . SER A 1 179 ? -60.174 11.287 -21.382 1.00 77.66 163 SER A O 1
ATOM 1293 N N . TYR A 1 180 ? -59.870 12.079 -23.470 1.00 66.59 164 TYR A N 1
ATOM 1294 C CA . TYR A 1 180 ? -60.561 10.939 -24.065 1.00 72.44 164 TYR A CA 1
ATOM 1295 C C . TYR A 1 180 ? -59.793 9.643 -23.845 1.00 71.80 164 TYR A C 1
ATOM 1296 O O . TYR A 1 180 ? -60.405 8.575 -23.713 1.00 78.55 164 TYR A O 1
ATOM 1305 N N . SER A 1 181 ? -58.460 9.714 -23.798 1.00 64.68 165 SER A N 1
ATOM 1306 C CA . SER A 1 181 ? -57.670 8.555 -23.394 1.00 65.90 165 SER A CA 1
ATOM 1307 C C . SER A 1 181 ? -58.091 8.067 -22.013 1.00 65.54 165 SER A C 1
ATOM 1308 O O . SER A 1 181 ? -58.294 6.865 -21.798 1.00 65.56 165 SER A O 1
ATOM 1311 N N . MET A 1 182 ? -58.244 8.997 -21.065 1.00 56.27 166 MET A N 1
ATOM 1312 C CA . MET A 1 182 ? -58.655 8.630 -19.713 1.00 64.46 166 MET A CA 1
ATOM 1313 C C . MET A 1 182 ? -60.040 7.993 -19.707 1.00 70.80 166 MET A C 1
ATOM 1314 O O . MET A 1 182 ? -60.253 6.945 -19.083 1.00 75.43 166 MET A O 1
ATOM 1319 N N . ILE A 1 183 ? -61.000 8.621 -20.393 1.00 72.38 167 ILE A N 1
ATOM 1320 C CA . ILE A 1 183 ? -62.362 8.089 -20.423 1.00 70.59 167 ILE A CA 1
ATOM 1321 C C . ILE A 1 183 ? -62.369 6.677 -20.999 1.00 67.43 167 ILE A C 1
ATOM 1322 O O . ILE A 1 183 ? -63.006 5.764 -20.456 1.00 74.00 167 ILE A O 1
ATOM 1327 N N . TYR A 1 184 ? -61.644 6.479 -22.104 1.00 70.24 168 TYR A N 1
ATOM 1328 C CA . TYR A 1 184 ? -61.534 5.154 -22.707 1.00 70.76 168 TYR A CA 1
ATOM 1329 C C . TYR A 1 184 ? -60.947 4.144 -21.725 1.00 78.50 168 TYR A C 1
ATOM 1330 O O . TYR A 1 184 ? -61.452 3.019 -21.600 1.00 79.72 168 TYR A O 1
ATOM 1339 N N . CYS A 1 185 ? -59.887 4.535 -21.011 1.00 77.22 169 CYS A N 1
ATOM 1340 C CA . CYS A 1 185 ? -59.269 3.633 -20.043 1.00 71.96 169 CYS A CA 1
ATOM 1341 C C . CYS A 1 185 ? -60.253 3.228 -18.952 1.00 75.13 169 CYS A C 1
ATOM 1342 O O . CYS A 1 185 ? -60.310 2.057 -18.560 1.00 78.40 169 CYS A O 1
ATOM 1345 N N . VAL A 1 186 ? -61.036 4.185 -18.448 1.00 79.40 170 VAL A N 1
ATOM 1346 C CA . VAL A 1 186 ? -62.027 3.870 -17.420 1.00 83.34 170 VAL A CA 1
ATOM 1347 C C . VAL A 1 186 ? -63.078 2.915 -17.968 1.00 88.58 170 VAL A C 1
ATOM 1348 O O . VAL A 1 186 ? -63.485 1.961 -17.291 1.00 90.44 170 VAL A O 1
ATOM 1352 N N . PHE A 1 187 ? -63.536 3.157 -19.199 1.00 79.95 171 PHE A N 1
ATOM 1353 C CA . PHE A 1 187 ? -64.521 2.270 -19.812 1.00 79.45 171 PHE A CA 1
ATOM 1354 C C . PHE A 1 187 ? -64.000 0.839 -19.887 1.00 82.65 171 PHE A C 1
ATOM 1355 O O . PHE A 1 187 ? -64.670 -0.104 -19.445 1.00 82.58 171 PHE A O 1
ATOM 1363 N N . ILE A 1 188 ? -62.798 0.659 -20.442 1.00 78.21 172 ILE A N 1
ATOM 1364 C CA . ILE A 1 188 ? -62.249 -0.686 -20.614 1.00 82.21 172 ILE A CA 1
ATOM 1365 C C . ILE A 1 188 ? -62.044 -1.356 -19.260 1.00 83.78 172 ILE A C 1
ATOM 1366 O O . ILE A 1 188 ? -62.454 -2.506 -19.044 1.00 88.35 172 ILE A O 1
ATOM 1371 N N . ALA A 1 189 ? -61.413 -0.638 -18.327 1.00 72.76 173 ALA A N 1
ATOM 1372 C CA . ALA A 1 189 ? -61.122 -1.199 -17.011 1.00 75.13 173 ALA A CA 1
ATOM 1373 C C . ALA A 1 189 ? -62.396 -1.640 -16.301 1.00 84.83 173 ALA A C 1
ATOM 1374 O O . ALA A 1 189 ? -62.487 -2.769 -15.801 1.00 86.94 173 ALA A O 1
ATOM 1376 N N . SER A 1 190 ? -63.398 -0.758 -16.259 1.00 86.10 174 SER A N 1
ATOM 1377 C CA . SER A 1 190 ? -64.659 -1.096 -15.607 1.00 88.89 174 SER A CA 1
ATOM 1378 C C . SER A 1 190 ? -65.334 -2.283 -16.285 1.00 92.05 174 SER A C 1
ATOM 1379 O O . SER A 1 190 ? -65.883 -3.163 -15.610 1.00 92.19 174 SER A O 1
ATOM 1382 N N . THR A 1 191 ? -65.296 -2.328 -17.620 1.00 88.03 175 THR A N 1
ATOM 1383 C CA . THR A 1 191 ? -65.910 -3.444 -18.334 1.00 84.03 175 THR A CA 1
ATOM 1384 C C . THR A 1 191 ? -65.265 -4.769 -17.945 1.00 92.75 175 THR A C 1
ATOM 1385 O O . THR A 1 191 ? -65.960 -5.736 -17.607 1.00 97.80 175 THR A O 1
ATOM 1389 N N . VAL A 1 192 ? -63.931 -4.832 -17.977 1.00 87.94 176 VAL A N 1
ATOM 1390 C CA . VAL A 1 192 ? -63.250 -6.083 -17.650 1.00 84.89 176 VAL A CA 1
ATOM 1391 C C . VAL A 1 192 ? -63.504 -6.469 -16.197 1.00 90.56 176 VAL A C 1
ATOM 1392 O O . VAL A 1 192 ? -63.695 -7.651 -15.878 1.00 100.66 176 VAL A O 1
ATOM 1396 N N . PHE A 1 193 ? -63.522 -5.481 -15.295 1.00 85.80 177 PHE A N 1
ATOM 1397 C CA . PHE A 1 193 ? -63.830 -5.777 -13.898 1.00 93.70 177 PHE A CA 1
ATOM 1398 C C . PHE A 1 193 ? -65.215 -6.398 -13.758 1.00 100.36 177 PHE A C 1
ATOM 1399 O O . PHE A 1 193 ? -65.391 -7.379 -13.027 1.00 101.33 177 PHE A O 1
ATOM 1407 N N . GLN A 1 194 ? -66.213 -5.836 -14.446 1.00 103.92 178 GLN A N 1
ATOM 1408 C CA . GLN A 1 194 ? -67.556 -6.404 -14.381 1.00 99.84 178 GLN A CA 1
ATOM 1409 C C . GLN A 1 194 ? -67.590 -7.812 -14.966 1.00 99.20 178 GLN A C 1
ATOM 1410 O O . GLN A 1 194 ? -68.296 -8.689 -14.450 1.00 100.26 178 GLN A O 1
ATOM 1412 N N . TYR A 1 195 ? -66.829 -8.045 -16.039 1.00 93.47 179 TYR A N 1
ATOM 1413 C CA . TYR A 1 195 ? -66.776 -9.376 -16.637 1.00 90.51 179 TYR A CA 1
ATOM 1414 C C . TYR A 1 195 ? -66.224 -10.399 -15.651 1.00 100.75 179 TYR A C 1
ATOM 1415 O O . TYR A 1 195 ? -66.799 -11.479 -15.470 1.00 97.68 179 TYR A O 1
ATOM 1424 N N . PHE A 1 196 ? -65.108 -10.071 -14.996 1.00 103.55 180 PHE A N 1
ATOM 1425 C CA . PHE A 1 196 ? -64.497 -11.029 -14.084 1.00 100.52 180 PHE A CA 1
ATOM 1426 C C . PHE A 1 196 ? -65.266 -11.172 -12.777 1.00 108.22 180 PHE A C 1
ATOM 1427 O O . PHE A 1 196 ? -65.197 -12.232 -12.147 1.00 107.71 180 PHE A O 1
ATOM 1435 N N . LEU A 1 197 ? -65.986 -10.133 -12.342 1.00 110.74 181 LEU A N 1
ATOM 1436 C CA . LEU A 1 197 ? -66.877 -10.302 -11.197 1.00 110.05 181 LEU A CA 1
ATOM 1437 C C . LEU A 1 197 ? -68.007 -11.255 -11.548 1.00 117.95 181 LEU A C 1
ATOM 1438 O O . LEU A 1 197 ? -68.270 -12.219 -10.817 1.00 124.09 181 LEU A O 1
ATOM 1443 N N . LYS A 1 198 ? -68.687 -10.996 -12.670 1.00 115.40 182 LYS A N 1
ATOM 1444 C CA . LYS A 1 198 ? -69.758 -11.884 -13.104 1.00 114.16 182 LYS A CA 1
ATOM 1445 C C . LYS A 1 198 ? -69.258 -13.310 -13.276 1.00 117.52 182 LYS A C 1
ATOM 1446 O O . LYS A 1 198 ? -69.993 -14.265 -12.994 1.00 110.68 182 LYS A O 1
ATOM 1452 N N . PHE A 1 199 ? -68.016 -13.479 -13.736 1.00 125.59 183 PHE A N 1
ATOM 1453 C CA . PHE A 1 199 ? -67.416 -14.813 -13.730 1.00 126.76 183 PHE A CA 1
ATOM 1454 C C . PHE A 1 199 ? -67.271 -15.357 -12.323 1.00 123.97 183 PHE A C 1
ATOM 1455 O O . PHE A 1 199 ? -67.581 -16.525 -12.055 1.00 131.08 183 PHE A O 1
ATOM 1463 N N . TRP A 1 200 ? -66.790 -14.519 -11.420 1.00 112.63 184 TRP A N 1
ATOM 1464 C CA . TRP A 1 200 ? -66.585 -14.927 -10.043 1.00 121.94 184 TRP A CA 1
ATOM 1465 C C . TRP A 1 200 ? -67.897 -15.289 -9.349 1.00 137.90 184 TRP A C 1
ATOM 1466 O O . TRP A 1 200 ? -67.931 -16.194 -8.499 1.00 143.58 184 TRP A O 1
ATOM 1477 N N . VAL A 1 201 ? -68.987 -14.618 -9.711 1.00 139.34 185 VAL A N 1
ATOM 1478 C CA . VAL A 1 201 ? -70.308 -14.922 -9.176 1.00 131.33 185 VAL A CA 1
ATOM 1479 C C . VAL A 1 201 ? -71.042 -15.992 -9.983 1.00 142.35 185 VAL A C 1
ATOM 1480 O O . VAL A 1 201 ? -72.209 -16.281 -9.695 1.00 146.93 185 VAL A O 1
ATOM 1482 N N . GLY A 1 202 ? -70.392 -16.568 -10.991 1.00 141.93 186 GLY A N 1
ATOM 1483 C CA . GLY A 1 202 ? -70.954 -17.699 -11.708 1.00 140.00 186 GLY A CA 1
ATOM 1484 C C . GLY A 1 202 ? -72.186 -17.390 -12.526 1.00 140.86 186 GLY A C 1
ATOM 1485 O O . GLY A 1 202 ? -73.066 -18.247 -12.659 1.00 143.58 186 GLY A O 1
ATOM 1486 N N . ASP A 1 203 ? -72.275 -16.192 -13.089 1.00 136.16 187 ASP A N 1
ATOM 1487 C CA . ASP A 1 203 ? -73.404 -15.847 -13.935 1.00 127.04 187 ASP A CA 1
ATOM 1488 C C . ASP A 1 203 ? -73.102 -16.005 -15.426 1.00 125.12 187 ASP A C 1
ATOM 1489 O O . ASP A 1 203 ? -73.823 -15.432 -16.246 1.00 129.68 187 ASP A O 1
ATOM 1491 N N . LEU A 1 204 ? -72.065 -16.759 -15.802 1.00 118.11 188 LEU A N 1
ATOM 1492 C CA . LEU A 1 204 ? -71.711 -16.919 -17.224 1.00 115.03 188 LEU A CA 1
ATOM 1493 C C . LEU A 1 204 ? -72.370 -18.163 -17.751 1.00 113.81 188 LEU A C 1
ATOM 1494 O O . LEU A 1 204 ? -71.678 -19.053 -18.228 1.00 109.23 188 LEU A O 1
ATOM 1499 N N . ALA A 1 209 ? -63.932 -18.937 -18.659 1.00 111.92 193 ALA A N 1
ATOM 1500 C CA . ALA A 1 209 ? -63.776 -17.513 -18.931 1.00 117.02 193 ALA A CA 1
ATOM 1501 C C . ALA A 1 209 ? -62.545 -17.246 -19.784 1.00 125.44 193 ALA A C 1
ATOM 1502 O O . ALA A 1 209 ? -61.746 -18.143 -20.046 1.00 131.14 193 ALA A O 1
ATOM 1504 N N . LYS A 1 210 ? -62.402 -15.993 -20.214 1.00 118.59 194 LYS A N 1
ATOM 1505 C CA . LYS A 1 210 ? -61.251 -15.561 -21.002 1.00 116.07 194 LYS A CA 1
ATOM 1506 C C . LYS A 1 210 ? -60.235 -14.946 -20.043 1.00 119.43 194 LYS A C 1
ATOM 1507 O O . LYS A 1 210 ? -60.181 -13.734 -19.836 1.00 133.78 194 LYS A O 1
ATOM 1513 N N . PHE A 1 211 ? -59.417 -15.815 -19.445 1.00 92.58 195 PHE A N 1
ATOM 1514 C CA . PHE A 1 211 ? -58.458 -15.366 -18.441 1.00 84.81 195 PHE A CA 1
ATOM 1515 C C . PHE A 1 211 ? -57.469 -14.358 -19.012 1.00 74.27 195 PHE A C 1
ATOM 1516 O O . PHE A 1 211 ? -57.044 -13.437 -18.304 1.00 79.92 195 PHE A O 1
ATOM 1524 N N . HIS A 1 212 ? -57.119 -14.497 -20.294 1.00 79.55 196 HIS A N 1
ATOM 1525 C CA . HIS A 1 212 ? -56.107 -13.630 -20.892 1.00 84.47 196 HIS A CA 1
ATOM 1526 C C . HIS A 1 212 ? -56.516 -12.162 -20.842 1.00 83.68 196 HIS A C 1
ATOM 1527 O O . HIS A 1 212 ? -55.668 -11.285 -20.633 1.00 83.60 196 HIS A O 1
ATOM 1534 N N . VAL A 1 213 ? -57.808 -11.870 -21.015 1.00 85.59 197 VAL A N 1
ATOM 1535 C CA . VAL A 1 213 ? -58.253 -10.483 -21.004 1.00 84.74 197 VAL A CA 1
ATOM 1536 C C . VAL A 1 213 ? -58.022 -9.814 -19.656 1.00 82.61 197 VAL A C 1
ATOM 1537 O O . VAL A 1 213 ? -58.107 -8.585 -19.565 1.00 81.99 197 VAL A O 1
ATOM 1541 N N . LEU A 1 214 ? -57.728 -10.590 -18.605 1.00 79.50 198 LEU A N 1
ATOM 1542 C CA . LEU A 1 214 ? -57.318 -9.980 -17.343 1.00 76.14 198 LEU A CA 1
ATOM 1543 C C . LEU A 1 214 ? -56.138 -9.046 -17.557 1.00 72.42 198 LEU A C 1
ATOM 1544 O O . LEU A 1 214 ? -56.106 -7.934 -17.013 1.00 72.22 198 LEU A O 1
ATOM 1549 N N . PHE A 1 215 ? -55.171 -9.476 -18.374 1.00 66.18 199 PHE A N 1
ATOM 1550 C CA . PHE A 1 215 ? -54.048 -8.614 -18.725 1.00 66.76 199 PHE A CA 1
ATOM 1551 C C . PHE A 1 215 ? -54.534 -7.268 -19.247 1.00 87.58 199 PHE A C 1
ATOM 1552 O O . PHE A 1 215 ? -54.001 -6.217 -18.865 1.00 90.83 199 PHE A O 1
ATOM 1560 N N . LEU A 1 216 ? -55.564 -7.285 -20.100 1.00 89.17 200 LEU A N 1
ATOM 1561 C CA . LEU A 1 216 ? -56.157 -6.051 -20.605 1.00 74.39 200 LEU A CA 1
ATOM 1562 C C . LEU A 1 216 ? -56.456 -5.082 -19.468 1.00 82.80 200 LEU A C 1
ATOM 1563 O O . LEU A 1 216 ? -56.042 -3.916 -19.506 1.00 82.83 200 LEU A O 1
ATOM 1568 N N . LEU A 1 217 ? -57.147 -5.564 -18.429 1.00 67.09 201 LEU A N 1
ATOM 1569 C CA . LEU A 1 217 ? -57.437 -4.714 -17.278 1.00 69.63 201 LEU A CA 1
ATOM 1570 C C . LEU A 1 217 ? -56.161 -4.088 -16.736 1.00 75.19 201 LEU A C 1
ATOM 1571 O O . LEU A 1 217 ? -56.069 -2.862 -16.591 1.00 82.04 201 LEU A O 1
ATOM 1576 N N . PHE A 1 218 ? -55.147 -4.920 -16.475 1.00 72.21 202 PHE A N 1
ATOM 1577 C CA . PHE A 1 218 ? -53.895 -4.416 -15.924 1.00 67.48 202 PHE A CA 1
ATOM 1578 C C . PHE A 1 218 ? -53.286 -3.347 -16.814 1.00 72.05 202 PHE A C 1
ATOM 1579 O O . PHE A 1 218 ? -52.656 -2.408 -16.313 1.00 70.30 202 PHE A O 1
ATOM 1587 N N . VAL A 1 219 ? -53.468 -3.460 -18.130 1.00 65.58 203 VAL A N 1
ATOM 1588 C CA . VAL A 1 219 ? -52.983 -2.410 -19.014 1.00 64.61 203 VAL A CA 1
ATOM 1589 C C . VAL A 1 219 ? -53.801 -1.143 -18.810 1.00 68.70 203 VAL A C 1
ATOM 1590 O O . VAL A 1 219 ? -53.250 -0.072 -18.519 1.00 73.38 203 VAL A O 1
ATOM 1594 N N . ALA A 1 220 ? -55.132 -1.260 -18.898 1.00 61.93 204 ALA A N 1
ATOM 1595 C CA . ALA A 1 220 ? -56.006 -0.099 -18.761 1.00 72.26 204 ALA A CA 1
ATOM 1596 C C . ALA A 1 220 ? -55.666 0.686 -17.501 1.00 74.77 204 ALA A C 1
ATOM 1597 O O . ALA A 1 220 ? -55.244 1.849 -17.572 1.00 74.84 204 ALA A O 1
ATOM 1599 N N . LEU A 1 221 ? -55.807 0.034 -16.341 1.00 61.06 205 LEU A N 1
ATOM 1600 C CA . LEU A 1 221 ? -55.430 0.627 -15.062 1.00 76.68 205 LEU A CA 1
ATOM 1601 C C . LEU A 1 221 ? -54.126 1.399 -15.176 1.00 78.98 205 LEU A C 1
ATOM 1602 O O . LEU A 1 221 ? -54.081 2.605 -14.897 1.00 83.77 205 LEU A O 1
ATOM 1607 N N . MET A 1 222 ? -53.066 0.729 -15.645 1.00 77.21 206 MET A N 1
ATOM 1608 C CA . MET A 1 222 ? -51.766 1.382 -15.742 1.00 72.29 206 MET A CA 1
ATOM 1609 C C . MET A 1 222 ? -51.897 2.702 -16.484 1.00 72.28 206 MET A C 1
ATOM 1610 O O . MET A 1 222 ? -51.661 3.777 -15.916 1.00 72.01 206 MET A O 1
ATOM 1615 N N . PHE A 1 223 ? -52.362 2.637 -17.736 1.00 68.37 207 PHE A N 1
ATOM 1616 C CA . PHE A 1 223 ? -52.487 3.856 -18.524 1.00 66.96 207 PHE A CA 1
ATOM 1617 C C . PHE A 1 223 ? -53.297 4.899 -17.771 1.00 75.64 207 PHE A C 1
ATOM 1618 O O . PHE A 1 223 ? -52.862 6.051 -17.637 1.00 80.43 207 PHE A O 1
ATOM 1626 N N . PHE A 1 224 ? -54.429 4.486 -17.189 1.00 66.59 208 PHE A N 1
ATOM 1627 C CA . PHE A 1 224 ? -55.258 5.429 -16.450 1.00 67.52 208 PHE A CA 1
ATOM 1628 C C . PHE A 1 224 ? -54.427 6.184 -15.424 1.00 74.89 208 PHE A C 1
ATOM 1629 O O . PHE A 1 224 ? -54.343 7.418 -15.465 1.00 87.19 208 PHE A O 1
ATOM 1637 N N . VAL A 1 225 ? -53.745 5.451 -14.536 1.00 65.86 209 VAL A N 1
ATOM 1638 C CA . VAL A 1 225 ? -53.010 6.126 -13.472 1.00 71.20 209 VAL A CA 1
ATOM 1639 C C . VAL A 1 225 ? -51.934 7.019 -14.073 1.00 69.37 209 VAL A C 1
ATOM 1640 O O . VAL A 1 225 ? -51.749 8.164 -13.640 1.00 72.25 209 VAL A O 1
ATOM 1644 N N . SER A 1 226 ? -51.276 6.551 -15.138 1.00 61.07 210 SER A N 1
ATOM 1645 C CA . SER A 1 226 ? -50.282 7.387 -15.796 1.00 66.44 210 SER A CA 1
ATOM 1646 C C . SER A 1 226 ? -50.926 8.673 -16.283 1.00 64.06 210 SER A C 1
ATOM 1647 O O . SER A 1 226 ? -50.463 9.777 -15.965 1.00 54.60 210 SER A O 1
ATOM 1650 N N . LEU A 1 227 ? -52.048 8.544 -16.994 1.00 61.03 211 LEU A N 1
ATOM 1651 C CA . LEU A 1 227 ? -52.750 9.726 -17.472 1.00 63.99 211 LEU A CA 1
ATOM 1652 C C . LEU A 1 227 ? -53.131 10.633 -16.312 1.00 67.55 211 LEU A C 1
ATOM 1653 O O . LEU A 1 227 ? -53.047 11.862 -16.427 1.00 73.33 211 LEU A O 1
ATOM 1658 N N . MET A 1 228 ? -53.493 10.044 -15.165 1.00 61.06 212 MET A N 1
ATOM 1659 C CA . MET A 1 228 ? -53.863 10.860 -14.014 1.00 63.86 212 MET A CA 1
ATOM 1660 C C . MET A 1 228 ? -52.728 11.790 -13.617 1.00 66.95 212 MET A C 1
ATOM 1661 O O . MET A 1 228 ? -52.954 12.971 -13.330 1.00 63.23 212 MET A O 1
ATOM 1666 N N . PHE A 1 229 ? -51.492 11.283 -13.619 1.00 62.45 213 PHE A N 1
ATOM 1667 C CA . PHE A 1 229 ? -50.362 12.150 -13.312 1.00 61.65 213 PHE A CA 1
ATOM 1668 C C . PHE A 1 229 ? -50.126 13.150 -14.434 1.00 68.74 213 PHE A C 1
ATOM 1669 O O . PHE A 1 229 ? -49.785 14.311 -14.179 1.00 68.48 213 PHE A O 1
ATOM 1677 N N . LEU A 1 230 ? -50.321 12.723 -15.681 1.00 61.18 214 LEU A N 1
ATOM 1678 C CA . LEU A 1 230 ? -50.052 13.604 -16.811 1.00 64.38 214 LEU A CA 1
ATOM 1679 C C . LEU A 1 230 ? -51.133 14.670 -16.931 1.00 70.49 214 LEU A C 1
ATOM 1680 O O . LEU A 1 230 ? -50.847 15.873 -16.859 1.00 69.43 214 LEU A O 1
ATOM 1685 N N . PHE A 1 231 ? -52.386 14.238 -17.102 1.00 67.94 215 PHE A N 1
ATOM 1686 C CA . PHE A 1 231 ? -53.518 15.157 -17.158 1.00 64.51 215 PHE A CA 1
ATOM 1687 C C . PHE A 1 231 ? -53.441 16.189 -16.042 1.00 73.34 215 PHE A C 1
ATOM 1688 O O . PHE A 1 231 ? -53.381 17.399 -16.297 1.00 69.13 215 PHE A O 1
ATOM 1696 N N . GLY A 1 232 ? -53.410 15.713 -14.793 1.00 64.64 216 GLY A N 1
ATOM 1697 C CA . GLY A 1 232 ? -53.256 16.616 -13.662 1.00 56.83 216 GLY A CA 1
ATOM 1698 C C . GLY A 1 232 ? -52.164 17.642 -13.882 1.00 69.16 216 GLY A C 1
ATOM 1699 O O . GLY A 1 232 ? -52.406 18.851 -13.808 1.00 64.53 216 GLY A O 1
ATOM 1700 N N . TYR A 1 233 ? -50.956 17.173 -14.208 1.00 59.14 217 TYR A N 1
ATOM 1701 C CA . TYR A 1 233 ? -49.837 18.081 -14.440 1.00 61.41 217 TYR A CA 1
ATOM 1702 C C . TYR A 1 233 ? -50.220 19.158 -15.447 1.00 65.86 217 TYR A C 1
ATOM 1703 O O . TYR A 1 233 ? -50.104 20.360 -15.167 1.00 66.56 217 TYR A O 1
ATOM 1712 N N . HIS A 1 234 ? -50.761 18.747 -16.596 1.00 59.49 218 HIS A N 1
ATOM 1713 C CA . HIS A 1 234 ? -51.115 19.727 -17.615 1.00 55.99 218 HIS A CA 1
ATOM 1714 C C . HIS A 1 234 ? -52.228 20.644 -17.131 1.00 55.74 218 HIS A C 1
ATOM 1715 O O . HIS A 1 234 ? -52.202 21.850 -17.412 1.00 62.47 218 HIS A O 1
ATOM 1722 N N . CYS A 1 235 ? -53.193 20.100 -16.378 1.00 51.31 219 CYS A N 1
ATOM 1723 C CA . CYS A 1 235 ? -54.172 20.955 -15.715 1.00 55.84 219 CYS A CA 1
ATOM 1724 C C . CYS A 1 235 ? -53.463 22.114 -15.035 1.00 61.77 219 CYS A C 1
ATOM 1725 O O . CYS A 1 235 ? -53.701 23.286 -15.360 1.00 73.71 219 CYS A O 1
ATOM 1728 N N . TRP A 1 236 ? -52.522 21.785 -14.144 1.00 59.60 220 TRP A N 1
ATOM 1729 C CA . TRP A 1 236 ? -51.689 22.790 -13.499 1.00 59.46 220 TRP A CA 1
ATOM 1730 C C . TRP A 1 236 ? -51.186 23.803 -14.518 1.00 61.99 220 TRP A C 1
ATOM 1731 O O . TRP A 1 236 ? -51.539 24.989 -14.464 1.00 63.91 220 TRP A O 1
ATOM 1742 N N . LEU A 1 237 ? -50.429 23.324 -15.511 1.00 56.93 221 LEU A N 1
ATOM 1743 C CA . LEU A 1 237 ? -49.875 24.221 -16.519 1.00 56.08 221 LEU A CA 1
ATOM 1744 C C . LEU A 1 237 ? -50.964 25.106 -17.108 1.00 54.16 221 LEU A C 1
ATOM 1745 O O . LEU A 1 237 ? -50.858 26.340 -17.092 1.00 62.22 221 LEU A O 1
ATOM 1750 N N . VAL A 1 238 ? -52.061 24.493 -17.561 1.00 50.84 222 VAL A N 1
ATOM 1751 C CA . VAL A 1 238 ? -53.065 25.266 -18.278 1.00 57.54 222 VAL A CA 1
ATOM 1752 C C . VAL A 1 238 ? -53.748 26.248 -17.339 1.00 67.04 222 VAL A C 1
ATOM 1753 O O . VAL A 1 238 ? -54.101 27.362 -17.747 1.00 56.04 222 VAL A O 1
ATOM 1757 N N . ALA A 1 239 ? -53.904 25.882 -16.062 1.00 58.01 223 ALA A N 1
ATOM 1758 C CA . ALA A 1 239 ? -54.526 26.811 -15.125 1.00 60.22 223 ALA A CA 1
ATOM 1759 C C . ALA A 1 239 ? -53.692 28.070 -14.962 1.00 60.21 223 ALA A C 1
ATOM 1760 O O . ALA A 1 239 ? -54.237 29.151 -14.713 1.00 62.91 223 ALA A O 1
ATOM 1762 N N . LYS A 1 240 ? -52.377 27.959 -15.126 1.00 57.84 224 LYS A N 1
ATOM 1763 C CA . LYS A 1 240 ? -51.484 29.062 -14.822 1.00 55.33 224 LYS A CA 1
ATOM 1764 C C . LYS A 1 240 ? -50.838 29.665 -16.060 1.00 60.93 224 LYS A C 1
ATOM 1765 O O . LYS A 1 240 ? -50.011 30.573 -15.928 1.00 60.43 224 LYS A O 1
ATOM 1771 N N . ASN A 1 241 ? -51.220 29.209 -17.255 1.00 55.16 225 ASN A N 1
ATOM 1772 C CA . ASN A 1 241 ? -50.664 29.692 -18.519 1.00 57.71 225 ASN A CA 1
ATOM 1773 C C . ASN A 1 241 ? -49.142 29.557 -18.518 1.00 53.04 225 ASN A C 1
ATOM 1774 O O . ASN A 1 241 ? -48.392 30.531 -18.593 1.00 51.26 225 ASN A O 1
ATOM 1779 N N . ARG A 1 242 ? -48.706 28.307 -18.426 1.00 55.66 226 ARG A N 1
ATOM 1780 C CA . ARG A 1 242 ? -47.301 27.960 -18.300 1.00 56.89 226 ARG A CA 1
ATOM 1781 C C . ARG A 1 242 ? -47.037 26.744 -19.175 1.00 54.34 226 ARG A C 1
ATOM 1782 O O . ARG A 1 242 ? -47.764 25.751 -19.094 1.00 59.07 226 ARG A O 1
ATOM 1790 N N . SER A 1 243 ? -46.025 26.833 -20.028 1.00 46.84 227 SER A N 1
ATOM 1791 C CA . SER A 1 243 ? -45.623 25.685 -20.822 1.00 41.08 227 SER A CA 1
ATOM 1792 C C . SER A 1 243 ? -44.647 24.824 -20.029 1.00 47.75 227 SER A C 1
ATOM 1793 O O . SER A 1 243 ? -44.077 25.252 -19.020 1.00 42.60 227 SER A O 1
ATOM 1796 N N . THR A 1 244 ? -44.483 23.581 -20.484 1.00 50.18 228 THR A N 1
ATOM 1797 C CA . THR A 1 244 ? -43.543 22.672 -19.838 1.00 55.92 228 THR A CA 1
ATOM 1798 C C . THR A 1 244 ? -42.144 23.275 -19.784 1.00 56.54 228 THR A C 1
ATOM 1799 O O . THR A 1 244 ? -41.497 23.301 -18.727 1.00 56.98 228 THR A O 1
ATOM 1803 N N . LEU A 1 245 ? -41.671 23.780 -20.926 1.00 45.90 229 LEU A N 1
ATOM 1804 C CA . LEU A 1 245 ? -40.368 24.431 -20.978 1.00 45.28 229 LEU A CA 1
ATOM 1805 C C . LEU A 1 245 ? -40.287 25.566 -19.966 1.00 52.61 229 LEU A C 1
ATOM 1806 O O . LEU A 1 245 ? -39.302 25.687 -19.228 1.00 57.31 229 LEU A O 1
ATOM 1811 N N . GLU A 1 246 ? -41.326 26.404 -19.907 1.00 59.20 230 GLU A N 1
ATOM 1812 C CA . GLU A 1 246 ? -41.340 27.503 -18.946 1.00 51.19 230 GLU A CA 1
ATOM 1813 C C . GLU A 1 246 ? -41.407 26.988 -17.515 1.00 55.57 230 GLU A C 1
ATOM 1814 O O . GLU A 1 246 ? -40.783 27.562 -16.615 1.00 54.14 230 GLU A O 1
ATOM 1820 N N . ALA A 1 247 ? -42.160 25.908 -17.286 1.00 50.50 231 ALA A N 1
ATOM 1821 C CA . ALA A 1 247 ? -42.238 25.332 -15.948 1.00 52.58 231 ALA A CA 1
ATOM 1822 C C . ALA A 1 247 ? -40.868 24.879 -15.464 1.00 58.56 231 ALA A C 1
ATOM 1823 O O . ALA A 1 247 ? -40.538 25.031 -14.282 1.00 56.42 231 ALA A O 1
ATOM 1825 N N . PHE A 1 248 ? -40.051 24.334 -16.363 1.00 58.36 232 PHE A N 1
ATOM 1826 C CA . PHE A 1 248 ? -38.721 23.886 -15.974 1.00 52.56 232 PHE A CA 1
ATOM 1827 C C . PHE A 1 248 ? -37.654 24.965 -16.123 1.00 54.74 232 PHE A C 1
ATOM 1828 O O . PHE A 1 248 ? -36.554 24.800 -15.585 1.00 64.83 232 PHE A O 1
ATOM 1836 N N . SER A 1 249 ? -37.946 26.060 -16.823 1.00 57.07 233 SER A N 1
ATOM 1837 C CA . SER A 1 249 ? -36.999 27.166 -16.973 1.00 58.93 233 SER A CA 1
ATOM 1838 C C . SER A 1 249 ? -37.800 28.452 -17.128 1.00 58.96 233 SER A C 1
ATOM 1839 O O . SER A 1 249 ? -38.294 28.761 -18.224 1.00 56.86 233 SER A O 1
ATOM 1842 N N . PRO A 1 250 ? -37.957 29.224 -16.056 1.00 56.81 234 PRO A N 1
ATOM 1843 C CA . PRO A 1 250 ? -38.813 30.421 -16.103 1.00 47.96 234 PRO A CA 1
ATOM 1844 C C . PRO A 1 250 ? -38.311 31.431 -17.119 1.00 60.33 234 PRO A C 1
ATOM 1845 O O . PRO A 1 250 ? -37.098 31.658 -17.242 1.00 59.19 234 PRO A O 1
ATOM 1849 N N . PRO A 1 251 ? -39.220 32.063 -17.860 1.00 51.93 235 PRO A N 1
ATOM 1850 C CA . PRO A 1 251 ? -38.801 33.065 -18.845 1.00 50.96 235 PRO A CA 1
ATOM 1851 C C . PRO A 1 251 ? -38.204 34.290 -18.169 1.00 61.21 235 PRO A C 1
ATOM 1852 O O . PRO A 1 251 ? -38.596 34.672 -17.064 1.00 51.81 235 PRO A O 1
ATOM 1856 N N . VAL A 1 252 ? -37.244 34.906 -18.850 1.00 55.64 236 VAL A N 1
ATOM 1857 C CA . VAL A 1 252 ? -36.528 36.064 -18.329 1.00 50.76 236 VAL A CA 1
ATOM 1858 C C . VAL A 1 252 ? -37.085 37.312 -18.998 1.00 57.71 236 VAL A C 1
ATOM 1859 O O . VAL A 1 252 ? -37.056 37.433 -20.228 1.00 51.39 236 VAL A O 1
ATOM 1863 N N . PHE A 1 253 ? -37.599 38.233 -18.193 1.00 52.33 237 PHE A N 1
ATOM 1864 C CA . PHE A 1 253 ? -38.113 39.505 -18.675 1.00 42.43 237 PHE A CA 1
ATOM 1865 C C . PHE A 1 253 ? -37.121 40.617 -18.348 1.00 49.03 237 PHE A C 1
ATOM 1866 O O . PHE A 1 253 ? -36.018 40.375 -17.849 1.00 51.47 237 PHE A O 1
ATOM 1874 N N . GLN A 1 254 ? -37.540 41.853 -18.633 1.00 50.94 238 GLN A N 1
ATOM 1875 C CA . GLN A 1 254 ? -36.707 43.019 -18.357 1.00 58.29 238 GLN A CA 1
ATOM 1876 C C . GLN A 1 254 ? -36.277 43.077 -16.897 1.00 62.30 238 GLN A C 1
ATOM 1877 O O . GLN A 1 254 ? -35.170 43.537 -16.592 1.00 58.06 238 GLN A O 1
ATOM 1883 N N . ASN A 1 255 ? -37.128 42.611 -15.984 1.00 51.25 239 ASN A N 1
ATOM 1884 C CA . ASN A 1 255 ? -36.852 42.650 -14.555 1.00 57.94 239 ASN A CA 1
ATOM 1885 C C . ASN A 1 255 ? -36.446 41.290 -13.996 1.00 63.17 239 ASN A C 1
ATOM 1886 O O . ASN A 1 255 ? -36.510 41.082 -12.780 1.00 73.90 239 ASN A O 1
ATOM 1891 N N . GLY A 1 256 ? -36.033 40.361 -14.855 1.00 68.39 240 GLY A N 1
ATOM 1892 C CA . GLY A 1 256 ? -35.555 39.074 -14.407 1.00 62.17 240 GLY A CA 1
ATOM 1893 C C . GLY A 1 256 ? -36.525 37.947 -14.694 1.00 57.40 240 GLY A C 1
ATOM 1894 O O . GLY A 1 256 ? -37.521 38.117 -15.406 1.00 62.32 240 GLY A O 1
ATOM 1895 N N . PRO A 1 257 ? -36.249 36.767 -14.140 1.00 56.50 241 PRO A N 1
ATOM 1896 C CA . PRO A 1 257 ? -37.144 35.625 -14.362 1.00 56.46 241 PRO A CA 1
ATOM 1897 C C . PRO A 1 257 ? -38.492 35.851 -13.695 1.00 59.00 241 PRO A C 1
ATOM 1898 O O . PRO A 1 257 ? -38.580 36.441 -12.618 1.00 63.16 241 PRO A O 1
ATOM 1902 N N . ASP A 1 258 ? -39.548 35.370 -14.347 1.00 60.82 242 ASP A N 1
ATOM 1903 C CA . ASP A 1 258 ? -40.903 35.534 -13.825 1.00 59.72 242 ASP A CA 1
ATOM 1904 C C . ASP A 1 258 ? -41.704 34.290 -14.180 1.00 55.20 242 ASP A C 1
ATOM 1905 O O . ASP A 1 258 ? -42.049 34.084 -15.347 1.00 60.20 242 ASP A O 1
ATOM 1910 N N . ARG A 1 259 ? -42.011 33.475 -13.170 1.00 58.57 243 ARG A N 1
ATOM 1911 C CA . ARG A 1 259 ? -42.765 32.245 -13.380 1.00 50.54 243 ARG A CA 1
ATOM 1912 C C . ARG A 1 259 ? -44.222 32.492 -13.745 1.00 48.79 243 ARG A C 1
ATOM 1913 O O . ARG A 1 259 ? -44.896 31.552 -14.179 1.00 47.37 243 ARG A O 1
ATOM 1921 N N . ASN A 1 260 ? -44.721 33.719 -13.581 1.00 53.91 244 ASN A N 1
ATOM 1922 C CA . ASN A 1 260 ? -46.122 34.040 -13.833 1.00 61.34 244 ASN A CA 1
ATOM 1923 C C . ASN A 1 260 ? -46.287 35.128 -14.890 1.00 49.93 244 ASN A C 1
ATOM 1924 O O . ASN A 1 260 ? -47.359 35.736 -14.981 1.00 63.34 244 ASN A O 1
ATOM 1929 N N . GLY A 1 261 ? -45.254 35.366 -15.704 1.00 46.84 245 GLY A N 1
ATOM 1930 C CA . GLY A 1 261 ? -45.261 36.471 -16.651 1.00 43.87 245 GLY A CA 1
ATOM 1931 C C . GLY A 1 261 ? -46.426 36.469 -17.624 1.00 53.39 245 GLY A C 1
ATOM 1932 O O . GLY A 1 261 ? -46.817 37.538 -18.105 1.00 48.41 245 GLY A O 1
ATOM 1933 N N . PHE A 1 262 ? -46.993 35.299 -17.923 1.00 40.56 246 PHE A N 1
ATOM 1934 C CA . PHE A 1 262 ? -48.095 35.174 -18.870 1.00 47.78 246 PHE A CA 1
ATOM 1935 C C . PHE A 1 262 ? -49.399 34.755 -18.200 1.00 47.65 246 PHE A C 1
ATOM 1936 O O . PHE A 1 262 ? -50.366 34.429 -18.896 1.00 59.47 246 PHE A O 1
ATOM 1944 N N . ASN A 1 263 ? -49.446 34.761 -16.868 1.00 47.07 247 ASN A N 1
ATOM 1945 C CA . ASN A 1 263 ? -50.622 34.343 -16.109 1.00 49.64 247 ASN A CA 1
ATOM 1946 C C . ASN A 1 263 ? -51.575 35.525 -15.975 1.00 56.99 247 ASN A C 1
ATOM 1947 O O . ASN A 1 263 ? -51.336 36.436 -15.176 1.00 56.90 247 ASN A O 1
ATOM 1952 N N . VAL A 1 264 ? -52.668 35.502 -16.738 1.00 54.64 248 VAL A N 1
ATOM 1953 C CA . VAL A 1 264 ? -53.634 36.597 -16.707 1.00 54.50 248 VAL A CA 1
ATOM 1954 C C . VAL A 1 264 ? -54.981 36.112 -16.173 1.00 56.58 248 VAL A C 1
ATOM 1955 O O . VAL A 1 264 ? -56.039 36.577 -16.618 1.00 70.28 248 VAL A O 1
ATOM 1959 N N . GLY A 1 265 ? -54.953 35.188 -15.219 1.00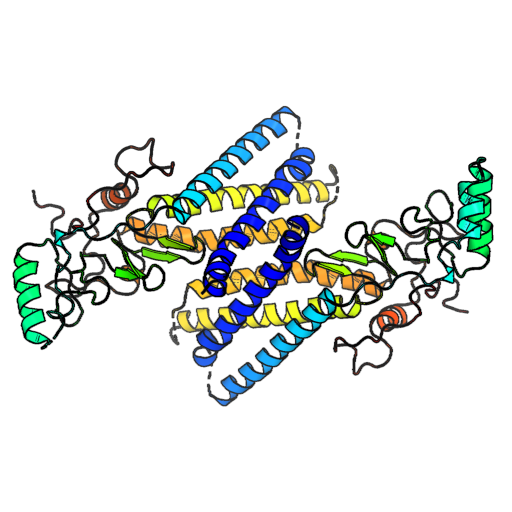 46.86 249 GLY A N 1
ATOM 1960 C CA . GLY A 1 265 ? -56.187 34.717 -14.598 1.00 49.73 249 GLY A CA 1
ATOM 1961 C C . GLY A 1 265 ? -56.665 33.402 -15.178 1.00 54.27 249 GLY A C 1
ATOM 1962 O O . GLY A 1 265 ? -56.514 33.121 -16.363 1.00 54.56 249 GLY A O 1
ATOM 1963 N N . LEU A 1 266 ? -57.290 32.592 -14.316 1.00 52.20 250 LEU A N 1
ATOM 1964 C CA . LEU A 1 266 ? -57.676 31.236 -14.702 1.00 60.85 250 LEU A CA 1
ATOM 1965 C C . LEU A 1 266 ? -58.610 31.238 -15.907 1.00 66.15 250 LEU A C 1
ATOM 1966 O O . LEU A 1 266 ? -58.421 30.464 -16.851 1.00 69.33 250 LEU A O 1
ATOM 1971 N N . SER A 1 267 ? -59.627 32.103 -15.890 1.00 68.47 251 SER A N 1
ATOM 1972 C CA . SER A 1 267 ? -60.632 32.095 -16.950 1.00 66.74 251 SER A CA 1
ATOM 1973 C C . SER A 1 267 ? -60.008 32.386 -18.311 1.00 64.02 251 SER A C 1
ATOM 1974 O O . SER A 1 267 ? -60.240 31.657 -19.286 1.00 68.25 251 SER A O 1
ATOM 1977 N N . LYS A 1 268 ? -59.199 33.443 -18.393 1.00 57.58 252 LYS A N 1
ATOM 1978 C CA . LYS A 1 268 ? -58.596 33.815 -19.667 1.00 64.42 252 LYS A CA 1
ATOM 1979 C C . LYS A 1 268 ? -57.428 32.909 -20.037 1.00 63.58 252 LYS A C 1
ATOM 1980 O O . LYS A 1 268 ? -57.154 32.724 -21.228 1.00 65.52 252 LYS A O 1
ATOM 1986 N N . ASN A 1 269 ? -56.740 32.331 -19.047 1.00 56.30 253 ASN A N 1
ATOM 1987 C CA . ASN A 1 269 ? -55.755 31.296 -19.347 1.00 51.55 253 ASN A CA 1
ATOM 1988 C C . ASN A 1 269 ? -56.416 30.113 -20.040 1.00 59.32 253 ASN A C 1
ATOM 1989 O O . ASN A 1 269 ? -55.926 29.622 -21.064 1.00 56.77 253 ASN A O 1
ATOM 1994 N N . LEU A 1 270 ? -57.537 29.642 -19.488 1.00 56.25 254 LEU A N 1
ATOM 1995 C CA . LEU A 1 270 ? -58.261 28.527 -20.089 1.00 61.62 254 LEU A CA 1
ATOM 1996 C C . LEU A 1 270 ? -58.775 28.892 -21.476 1.00 65.03 254 LEU A C 1
ATOM 1997 O O . LEU A 1 270 ? -58.644 28.113 -22.429 1.00 63.97 254 LEU A O 1
ATOM 2002 N N . ARG A 1 271 ? -59.369 30.080 -21.608 1.00 60.24 255 ARG A N 1
ATOM 2003 C CA . ARG A 1 271 ? -59.960 30.463 -22.883 1.00 68.73 255 ARG A CA 1
ATOM 2004 C C . ARG A 1 271 ? -58.913 30.753 -23.951 1.00 66.54 255 ARG A C 1
ATOM 2005 O O . ARG A 1 271 ? -59.229 30.672 -25.143 1.00 61.14 255 ARG A O 1
ATOM 2013 N N . GLN A 1 272 ? -57.676 31.074 -23.559 1.00 51.41 256 GLN A N 1
ATOM 2014 C CA . GLN A 1 272 ? -56.613 31.213 -24.550 1.00 56.97 256 GLN A CA 1
ATOM 2015 C C . GLN A 1 272 ? -56.379 29.910 -25.301 1.00 59.31 256 GLN A C 1
ATOM 2016 O O . GLN A 1 272 ? -55.980 29.930 -26.472 1.00 59.37 256 GLN A O 1
ATOM 2022 N N . VAL A 1 273 ? -56.626 28.776 -24.653 1.00 53.91 257 VAL A N 1
ATOM 2023 C CA . VAL A 1 273 ? -56.407 27.468 -25.251 1.00 60.32 257 VAL A CA 1
ATOM 2024 C C . VAL A 1 273 ? -57.688 26.898 -25.846 1.00 63.88 257 VAL A C 1
ATOM 2025 O O . VAL A 1 273 ? -57.673 26.364 -26.956 1.00 67.88 257 VAL A O 1
ATOM 2029 N N . PHE A 1 274 ? -58.809 27.011 -25.131 1.00 61.36 258 PHE A N 1
ATOM 2030 C CA . PHE A 1 274 ? -60.056 26.385 -25.555 1.00 67.62 258 PHE A CA 1
ATOM 2031 C C . PHE A 1 274 ? -61.034 27.344 -26.223 1.00 67.41 258 PHE A C 1
ATOM 2032 O O . PHE A 1 274 ? -62.058 26.890 -26.740 1.00 79.17 258 PHE A O 1
ATOM 2040 N N . GLY A 1 275 ? -60.760 28.644 -26.224 1.00 68.75 259 GLY A N 1
ATOM 2041 C CA . GLY A 1 275 ? -61.614 29.595 -26.902 1.00 64.69 259 GLY A CA 1
ATOM 2042 C C . GLY A 1 275 ? -62.845 29.968 -26.095 1.00 68.86 259 GLY A C 1
ATOM 2043 O O . GLY A 1 275 ? -63.126 29.426 -25.025 1.00 75.46 259 GLY A O 1
ATOM 2044 N N . GLU A 1 276 ? -63.601 30.923 -26.639 1.00 79.23 260 GLU A N 1
ATOM 2045 C CA . GLU A 1 276 ? -64.763 31.459 -25.942 1.00 88.64 260 GLU A CA 1
ATOM 2046 C C . GLU A 1 276 ? -66.021 30.627 -26.141 1.00 89.65 260 GLU A C 1
ATOM 2047 O O . GLU A 1 276 ? -66.962 30.757 -25.351 1.00 89.73 260 GLU A O 1
ATOM 2053 N N . HIS A 1 277 ? -66.067 29.785 -27.169 1.00 79.15 261 HIS A N 1
ATOM 2054 C CA . HIS A 1 277 ? -67.295 29.110 -27.571 1.00 78.52 261 HIS A CA 1
ATOM 2055 C C . HIS A 1 277 ? -67.329 27.713 -26.960 1.00 81.54 261 HIS A C 1
ATOM 2056 O O . HIS A 1 277 ? -66.521 26.848 -27.313 1.00 84.48 261 HIS A O 1
ATOM 2063 N N . LYS A 1 278 ? -68.282 27.505 -26.047 1.00 93.54 262 LYS A N 1
ATOM 2064 C CA . LYS A 1 278 ? -68.352 26.271 -25.272 1.00 89.47 262 LYS A CA 1
ATOM 2065 C C . LYS A 1 278 ? -68.630 25.059 -26.151 1.00 85.18 262 LYS A C 1
ATOM 2066 O O . LYS A 1 278 ? -68.157 23.956 -25.851 1.00 84.98 262 LYS A O 1
ATOM 2072 N N . LYS A 1 279 ? -69.391 25.237 -27.233 1.00 89.87 263 LYS A N 1
ATOM 2073 C CA . LYS A 1 279 ? -69.748 24.106 -28.084 1.00 94.10 263 LYS A CA 1
ATOM 2074 C C . LYS A 1 279 ? -68.521 23.458 -28.714 1.00 88.63 263 LYS A C 1
ATOM 2075 O O . LYS A 1 279 ? -68.534 22.256 -29.003 1.00 77.30 263 LYS A O 1
ATOM 2077 N N . LEU A 1 280 ? -67.459 24.228 -28.935 1.00 88.02 264 LEU A N 1
ATOM 2078 C CA . LEU A 1 280 ? -66.262 23.732 -29.599 1.00 85.51 264 LEU A CA 1
ATOM 2079 C C . LEU A 1 280 ? -65.143 23.400 -28.620 1.00 80.84 264 LEU A C 1
ATOM 2080 O O . LEU A 1 280 ? -64.012 23.152 -29.048 1.00 86.15 264 LEU A O 1
ATOM 2085 N N . TRP A 1 281 ? -65.434 23.385 -27.318 1.00 80.96 265 TRP A N 1
ATOM 2086 C CA . TRP A 1 281 ? -64.395 23.137 -26.323 1.00 75.15 265 TRP A CA 1
ATOM 2087 C C . TRP A 1 281 ? -63.863 21.713 -26.414 1.00 78.72 265 TRP A C 1
ATOM 2088 O O . TRP A 1 281 ? -62.650 21.486 -26.353 1.00 85.60 265 TRP A O 1
ATOM 2099 N N . PHE A 1 282 ? -64.759 20.738 -26.548 1.00 76.59 266 PHE A N 1
ATOM 2100 C CA . PHE A 1 282 ? -64.406 19.332 -26.426 1.00 77.73 266 PHE A CA 1
ATOM 2101 C C . PHE A 1 282 ? -64.280 18.635 -27.776 1.00 74.88 266 PHE A C 1
ATOM 2102 O O . PHE A 1 282 ? -64.285 17.401 -27.831 1.00 77.71 266 PHE A O 1
ATOM 2110 N N . ILE A 1 283 ? -64.163 19.393 -28.861 1.00 75.33 267 ILE A N 1
ATOM 2111 C CA . ILE A 1 283 ? -63.938 18.793 -30.173 1.00 71.84 267 ILE A CA 1
ATOM 2112 C C . ILE A 1 283 ? -62.657 19.371 -30.763 1.00 73.58 267 ILE A C 1
ATOM 2113 O O . ILE A 1 283 ? -62.378 20.569 -30.600 1.00 56.50 267 ILE A O 1
ATOM 2118 N N . PRO A 1 284 ? -61.844 18.562 -31.437 1.00 69.26 268 PRO A N 1
ATOM 2119 C CA . PRO A 1 284 ? -60.529 19.025 -31.911 1.00 62.01 268 PRO A CA 1
ATOM 2120 C C . PRO A 1 284 ? -60.605 19.810 -33.217 1.00 71.85 268 PRO A C 1
ATOM 2121 O O . PRO A 1 284 ? -60.091 19.396 -34.254 1.00 67.87 268 PRO A O 1
ATOM 2125 N N . VAL A 1 285 ? -61.260 20.964 -33.170 1.00 71.43 269 VAL A N 1
ATOM 2126 C CA . VAL A 1 285 ? -61.136 21.969 -34.217 1.00 68.48 269 VAL A CA 1
ATOM 2127 C C . VAL A 1 285 ? -60.415 23.160 -33.607 1.00 70.62 269 VAL A C 1
ATOM 2128 O O . VAL A 1 285 ? -60.581 23.462 -32.420 1.00 62.13 269 VAL A O 1
ATOM 2132 N N . PHE A 1 286 ? -59.593 23.831 -34.413 1.00 67.97 270 PHE A N 1
ATOM 2133 C CA . PHE A 1 286 ? -58.744 24.876 -33.859 1.00 55.73 270 PHE A CA 1
ATOM 2134 C C . PHE A 1 286 ? -59.585 26.040 -33.357 1.00 62.89 270 PHE A C 1
ATOM 2135 O O . PHE A 1 286 ? -60.422 26.586 -34.084 1.00 65.06 270 PHE A O 1
ATOM 2143 N N . THR A 1 287 ? -59.334 26.429 -32.112 1.00 71.09 271 THR A N 1
ATOM 2144 C CA . THR A 1 287 ? -60.151 27.442 -31.459 1.00 62.49 271 THR A CA 1
ATOM 2145 C C . THR A 1 287 ? -59.339 28.287 -30.482 1.00 67.87 271 THR A C 1
ATOM 2146 O O . THR A 1 287 ? -59.934 29.070 -29.728 1.00 75.34 271 THR A O 1
ATOM 2150 N N . SER A 1 288 ? -58.014 28.166 -30.474 1.00 63.52 272 SER A N 1
ATOM 2151 C CA . SER A 1 288 ? -57.170 28.882 -29.532 1.00 61.98 272 SER A CA 1
ATOM 2152 C C . SER A 1 288 ? -57.069 30.356 -29.913 1.00 61.10 272 SER A C 1
ATOM 2153 O O . SER A 1 288 ? -57.262 30.743 -31.069 1.00 64.94 272 SER A O 1
ATOM 2156 N N . GLN A 1 289 ? -56.745 31.180 -28.920 1.00 60.99 273 GLN A N 1
ATOM 2157 C CA . GLN A 1 289 ? -56.783 32.629 -29.055 1.00 53.63 273 GLN A CA 1
ATOM 2158 C C . GLN A 1 289 ? -55.397 33.212 -29.304 1.00 54.01 273 GLN A C 1
ATOM 2159 O O . GLN A 1 289 ? -54.378 32.642 -28.905 1.00 64.04 273 GLN A O 1
ATOM 2165 N N . GLY A 1 290 ? -55.383 34.371 -29.959 1.00 61.70 274 GLY A N 1
ATOM 2166 C CA . GLY A 1 290 ? -54.175 35.132 -30.192 1.00 46.51 274 GLY A CA 1
ATOM 2167 C C . GLY A 1 290 ? -53.417 34.693 -31.430 1.00 49.77 274 GLY A C 1
ATOM 2168 O O . GLY A 1 290 ? -53.690 33.660 -32.046 1.00 60.87 274 GLY A O 1
ATOM 2169 N N . ASP A 1 291 ? -52.452 35.524 -31.815 1.00 54.46 275 ASP A N 1
ATOM 2170 C CA . ASP A 1 291 ? -51.396 35.024 -32.677 1.00 61.62 275 ASP A CA 1
ATOM 2171 C C . ASP A 1 291 ? -50.382 34.249 -31.839 1.00 73.08 275 ASP A C 1
ATOM 2172 O O . ASP A 1 291 ? -50.408 34.269 -30.603 1.00 91.82 275 ASP A O 1
ATOM 2177 N N . GLY A 1 292 ? -49.480 33.556 -32.530 1.00 62.93 276 GLY A N 1
ATOM 2178 C CA . GLY A 1 292 ? -48.493 32.729 -31.860 1.00 70.83 276 GLY A CA 1
ATOM 2179 C C . GLY A 1 292 ? -47.288 33.485 -31.338 1.00 48.97 276 GLY A C 1
ATOM 2180 O O . GLY A 1 292 ? -46.326 32.879 -30.854 1.00 54.13 276 GLY A O 1
ATOM 2181 N N . HIS A 1 293 ? -47.340 34.814 -31.397 1.00 52.87 277 HIS A N 1
ATOM 2182 C CA . HIS A 1 293 ? -46.157 35.640 -31.199 1.00 58.72 277 HIS A CA 1
ATOM 2183 C C . HIS A 1 293 ? -46.234 36.497 -29.943 1.00 61.60 277 HIS A C 1
ATOM 2184 O O . HIS A 1 293 ? -45.387 36.358 -29.057 1.00 62.48 277 HIS A O 1
ATOM 2191 N N . TYR A 1 294 ? -47.213 37.392 -29.833 1.00 51.96 278 TYR A N 1
ATOM 2192 C CA . TYR A 1 294 ? -47.397 38.147 -28.601 1.00 59.44 278 TYR A CA 1
ATOM 2193 C C . TYR A 1 294 ? -48.415 37.442 -27.716 1.00 49.57 278 TYR A C 1
ATOM 2194 O O . TYR A 1 294 ? -49.485 37.042 -28.184 1.00 51.79 278 TYR A O 1
ATOM 2203 N N . PHE A 1 295 ? -48.085 37.309 -26.437 1.00 43.36 279 PHE A N 1
ATOM 2204 C CA . PHE A 1 295 ? -48.960 36.691 -25.459 1.00 45.41 279 PHE A CA 1
ATOM 2205 C C . PHE A 1 295 ? -49.229 37.679 -24.333 1.00 45.77 279 PHE A C 1
ATOM 2206 O O . PHE A 1 295 ? -48.288 38.322 -23.846 1.00 47.06 279 PHE A O 1
ATOM 2214 N N . PRO A 1 296 ? -50.480 37.830 -23.896 1.00 57.06 280 PRO A N 1
ATOM 2215 C CA . PRO A 1 296 ? -50.818 38.912 -22.958 1.00 57.14 280 PRO A CA 1
ATOM 2216 C C . PRO A 1 296 ? -49.997 38.839 -21.678 1.00 47.80 280 PRO A C 1
ATOM 2217 O O . PRO A 1 296 ? -49.940 37.804 -21.013 1.00 58.45 280 PRO A O 1
ATOM 2221 N N . LEU A 1 297 ? -49.353 39.954 -21.342 1.00 45.16 281 LEU A N 1
ATOM 2222 C CA . LEU A 1 297 ? -48.528 40.034 -20.146 1.00 51.14 281 LEU A CA 1
ATOM 2223 C C . LEU A 1 297 ? -49.426 40.095 -18.918 1.00 54.87 281 LEU A C 1
ATOM 2224 O O . LEU A 1 297 ? -50.411 40.839 -18.901 1.00 57.50 281 LEU A O 1
ATOM 2229 N N . ARG A 1 298 ? -49.092 39.301 -17.894 1.00 49.51 282 ARG A N 1
ATOM 2230 C CA . ARG A 1 298 ? -49.764 39.425 -16.603 1.00 60.90 282 ARG A CA 1
ATOM 2231 C C . ARG A 1 298 ? -49.721 40.862 -16.105 1.00 65.75 282 ARG A C 1
ATOM 2232 O O . ARG A 1 298 ? -50.701 41.375 -15.553 1.00 56.97 282 ARG A O 1
ATOM 2240 N N . THR A 1 299 ? -48.578 41.521 -16.295 1.00 62.34 283 THR A N 1
ATOM 2241 C CA . THR A 1 299 ? -48.359 42.869 -15.794 1.00 56.80 283 THR A CA 1
ATOM 2242 C C . THR A 1 299 ? -49.282 43.898 -16.440 1.00 61.90 283 THR A C 1
ATOM 2243 O O . THR A 1 299 ? -49.480 44.977 -15.870 1.00 56.48 283 THR A O 1
ATOM 2247 N N . LEU A 1 300 ? -49.868 43.584 -17.598 1.00 55.02 284 LEU A N 1
ATOM 2248 C CA . LEU A 1 300 ? -50.776 44.487 -18.298 1.00 51.36 284 LEU A CA 1
ATOM 2249 C C . LEU A 1 300 ? -52.236 44.060 -18.202 1.00 55.65 284 LEU A C 1
ATOM 2250 O O . LEU A 1 300 ? -53.079 44.628 -18.905 1.00 64.60 284 LEU A O 1
ATOM 2255 N N . ARG A 1 301 ? -52.559 43.085 -17.349 1.00 44.82 285 ARG A N 1
ATOM 2256 C CA . ARG A 1 301 ? -53.875 42.457 -17.409 1.00 51.08 285 ARG A CA 1
ATOM 2257 C C . ARG A 1 301 ? -55.012 43.402 -17.033 1.00 65.16 285 ARG A C 1
ATOM 2258 O O . ARG A 1 301 ? -56.162 43.132 -17.394 1.00 80.41 285 ARG A O 1
ATOM 2266 N N . GLU A 1 302 ? -54.730 44.496 -16.322 1.00 68.83 286 GLU A N 1
ATOM 2267 C CA . GLU A 1 302 ? -55.752 45.476 -15.965 1.00 83.02 286 GLU A CA 1
ATOM 2268 C C . GLU A 1 302 ? -55.493 46.835 -16.606 1.00 92.13 286 GLU A C 1
ATOM 2269 O O . GLU A 1 302 ? -55.982 47.854 -16.112 1.00 82.55 286 GLU A O 1
ATOM 2275 N N . SER A 1 303 ? -54.722 46.873 -17.688 1.00 87.21 287 SER A N 1
ATOM 2276 C CA . SER A 1 303 ? -54.505 48.092 -18.454 1.00 92.62 287 SER A CA 1
ATOM 2277 C C . SER A 1 303 ? -55.430 48.097 -19.664 1.00 105.01 287 SER A C 1
ATOM 2278 O O . SER A 1 303 ? -55.597 47.074 -20.335 1.00 101.75 287 SER A O 1
ATOM 2281 N N . GLU A 1 304 ? -56.029 49.252 -19.937 1.00 125.47 288 GLU A N 1
ATOM 2282 C CA . GLU A 1 304 ? -57.032 49.361 -20.991 1.00 137.85 288 GLU A CA 1
ATOM 2283 C C . GLU A 1 304 ? -56.400 49.513 -22.370 1.00 128.85 288 GLU A C 1
ATOM 2284 O O . GLU A 1 304 ? -55.318 50.081 -22.513 1.00 124.27 288 GLU A O 1
ATOM 2290 N N . CYS B 1 15 ? -48.250 -11.050 -46.114 1.00 118.92 3 CYS D N 1
ATOM 2291 C CA . CYS B 1 15 ? -47.328 -9.922 -46.059 1.00 126.69 3 CYS D CA 1
ATOM 2292 C C . CYS B 1 15 ? -47.673 -8.991 -44.899 1.00 138.78 3 CYS D C 1
ATOM 2293 O O . CYS B 1 15 ? -46.895 -8.853 -43.954 1.00 138.55 3 CYS D O 1
ATOM 2295 N N . CYS B 1 16 ? -48.842 -8.349 -44.981 1.00 146.15 4 CYS D N 1
ATOM 2296 C CA . CYS B 1 16 ? -49.304 -7.507 -43.880 1.00 144.04 4 CYS D CA 1
ATOM 2297 C C . CYS B 1 16 ? -49.514 -8.329 -42.615 1.00 131.92 4 CYS D C 1
ATOM 2298 O O . CYS B 1 16 ? -49.189 -7.880 -41.506 1.00 134.33 4 CYS D O 1
ATOM 2300 N N . GLN B 1 17 ? -50.051 -9.542 -42.766 1.00 114.93 5 GLN D N 1
ATOM 2301 C CA . GLN B 1 17 ? -50.191 -10.442 -41.627 1.00 107.86 5 GLN D CA 1
ATOM 2302 C C . GLN B 1 17 ? -48.842 -10.729 -40.981 1.00 100.74 5 GLN D C 1
ATOM 2303 O O . GLN B 1 17 ? -48.713 -10.699 -39.749 1.00 99.46 5 GLN D O 1
ATOM 2309 N N . ARG B 1 18 ? -47.820 -10.997 -41.800 1.00 102.76 6 ARG D N 1
ATOM 2310 C CA . ARG B 1 18 ? -46.510 -11.344 -41.261 1.00 104.32 6 ARG D CA 1
ATOM 2311 C C . ARG B 1 18 ? -45.933 -10.205 -40.435 1.00 106.39 6 ARG D C 1
ATOM 2312 O O . ARG B 1 18 ? -45.350 -10.435 -39.372 1.00 106.02 6 ARG D O 1
ATOM 2317 N N . ILE B 1 19 ? -46.090 -8.965 -40.904 1.00 108.00 7 ILE D N 1
ATOM 2318 C CA . ILE B 1 19 ? -45.501 -7.826 -40.196 1.00 102.29 7 ILE D CA 1
ATOM 2319 C C . ILE B 1 19 ? -46.310 -7.506 -38.939 1.00 91.90 7 ILE D C 1
ATOM 2320 O O . ILE B 1 19 ? -45.741 -7.150 -37.904 1.00 102.67 7 ILE D O 1
ATOM 2325 N N . PHE B 1 20 ? -47.641 -7.682 -38.987 1.00 83.33 8 PHE D N 1
ATOM 2326 C CA . PHE B 1 20 ? -48.439 -7.532 -37.769 1.00 85.44 8 PHE D CA 1
ATOM 2327 C C . PHE B 1 20 ? -48.106 -8.600 -36.717 1.00 86.39 8 PHE D C 1
ATOM 2328 O O . PHE B 1 20 ? -48.242 -8.348 -35.510 1.00 86.70 8 PHE D O 1
ATOM 2336 N N . SER B 1 21 ? -47.705 -9.800 -37.144 1.00 76.84 9 SER D N 1
ATOM 2337 C CA . SER B 1 21 ? -47.334 -10.839 -36.186 1.00 78.39 9 SER D CA 1
ATOM 2338 C C . SER B 1 21 ? -46.132 -10.445 -35.330 1.00 76.93 9 SER D C 1
ATOM 2339 O O . SER B 1 21 ? -45.927 -11.029 -34.257 1.00 75.22 9 SER D O 1
ATOM 2342 N N . TRP B 1 22 ? -45.344 -9.466 -35.771 1.00 75.76 10 TRP D N 1
ATOM 2343 C CA . TRP B 1 22 ? -44.156 -9.028 -35.050 1.00 68.28 10 TRP D CA 1
ATOM 2344 C C . TRP B 1 22 ? -44.414 -7.857 -34.111 1.00 59.83 10 TRP D C 1
ATOM 2345 O O . TRP B 1 22 ? -43.503 -7.468 -33.371 1.00 67.27 10 TRP D O 1
ATOM 2356 N N . ILE B 1 23 ? -45.626 -7.295 -34.117 1.00 61.07 11 ILE D N 1
ATOM 2357 C CA . ILE B 1 23 ? -45.892 -6.096 -33.316 1.00 63.82 11 ILE D CA 1
ATOM 2358 C C . ILE B 1 23 ? -45.722 -6.345 -31.822 1.00 64.70 11 ILE D C 1
ATOM 2359 O O . ILE B 1 23 ? -45.118 -5.499 -31.146 1.00 79.84 11 ILE D O 1
ATOM 2364 N N . PRO B 1 24 ? -46.220 -7.444 -31.234 1.00 70.58 12 PRO D N 1
ATOM 2365 C CA . PRO B 1 24 ? -45.961 -7.659 -29.796 1.00 68.77 12 PRO D CA 1
ATOM 2366 C C . PRO B 1 24 ? -44.482 -7.715 -29.450 1.00 71.59 12 PRO D C 1
ATOM 2367 O O . PRO B 1 24 ? -44.058 -7.144 -28.432 1.00 74.37 12 PRO D O 1
ATOM 2371 N N . VAL B 1 25 ? -43.679 -8.386 -30.280 1.00 61.69 13 VAL D N 1
ATOM 2372 C CA . VAL B 1 25 ? -42.238 -8.436 -30.048 1.00 64.12 13 VAL D CA 1
ATOM 2373 C C . VAL B 1 25 ? -41.638 -7.039 -30.134 1.00 71.43 13 VAL D C 1
ATOM 2374 O O . VAL B 1 25 ? -40.756 -6.677 -29.347 1.00 66.55 13 VAL D O 1
ATOM 2378 N N . ILE B 1 26 ? -42.106 -6.234 -31.090 1.00 71.55 14 ILE D N 1
ATOM 2379 C CA . ILE B 1 26 ? -41.617 -4.863 -31.211 1.00 76.26 14 ILE D CA 1
ATOM 2380 C C . ILE B 1 26 ? -41.961 -4.063 -29.962 1.00 74.54 14 ILE D C 1
ATOM 2381 O O . ILE B 1 26 ? -41.160 -3.250 -29.484 1.00 77.22 14 ILE D O 1
ATOM 2386 N N . ILE B 1 27 ? -43.151 -4.291 -29.403 1.00 67.41 15 ILE D N 1
ATOM 2387 C CA . ILE B 1 27 ? -43.560 -3.590 -28.187 1.00 64.80 15 ILE D CA 1
ATOM 2388 C C . ILE B 1 27 ? -42.634 -3.952 -27.031 1.00 73.77 15 ILE D C 1
ATOM 2389 O O . ILE B 1 27 ? -42.028 -3.078 -26.394 1.00 79.98 15 ILE D O 1
ATOM 2394 N N . ILE B 1 28 ? -42.507 -5.253 -26.753 1.00 68.73 16 ILE D N 1
ATOM 2395 C CA . ILE B 1 28 ? -41.692 -5.700 -25.623 1.00 65.39 16 ILE D CA 1
ATOM 2396 C C . ILE B 1 28 ? -40.251 -5.231 -25.787 1.00 58.65 16 ILE D C 1
ATOM 2397 O O . ILE B 1 28 ? -39.641 -4.696 -24.852 1.00 57.43 16 ILE D O 1
ATOM 2402 N N . SER B 1 29 ? -39.691 -5.415 -26.985 1.00 55.01 17 SER D N 1
ATOM 2403 C CA . SER B 1 29 ? -38.307 -5.022 -27.232 1.00 63.94 17 SER D CA 1
ATOM 2404 C C . SER B 1 29 ? -38.117 -3.520 -27.062 1.00 70.64 17 SER D C 1
ATOM 2405 O O . SER B 1 29 ? -37.106 -3.075 -26.507 1.00 68.63 17 SER D O 1
ATOM 2408 N N . SER B 1 30 ? -39.082 -2.722 -27.528 1.00 72.71 18 SER D N 1
ATOM 2409 C CA . SER B 1 30 ? -38.985 -1.274 -27.374 1.00 67.19 18 SER D CA 1
ATOM 2410 C C . SER B 1 30 ? -38.982 -0.880 -25.903 1.00 74.27 18 SER D C 1
ATOM 2411 O O . SER B 1 30 ? -38.158 -0.065 -25.468 1.00 78.23 18 SER D O 1
ATOM 2414 N N . VAL B 1 31 ? -39.895 -1.456 -25.118 1.00 68.50 19 VAL D N 1
ATOM 2415 C CA . VAL B 1 31 ? -39.958 -1.121 -23.696 1.00 70.96 19 VAL D CA 1
ATOM 2416 C C . VAL B 1 31 ? -38.671 -1.535 -22.990 1.00 78.00 19 VAL D C 1
ATOM 2417 O O . VAL B 1 31 ? -38.150 -0.807 -22.134 1.00 86.99 19 VAL D O 1
ATOM 2421 N N . VAL B 1 32 ? -38.120 -2.693 -23.359 1.00 69.03 20 VAL D N 1
ATOM 2422 C CA . VAL B 1 32 ? -36.915 -3.190 -22.698 1.00 68.40 20 VAL D CA 1
ATOM 2423 C C . VAL B 1 32 ? -35.715 -2.310 -23.031 1.00 75.01 20 VAL D C 1
ATOM 2424 O O . VAL B 1 32 ? -34.946 -1.923 -22.143 1.00 62.97 20 VAL D O 1
ATOM 2428 N N . LEU B 1 33 ? -35.532 -1.986 -24.314 1.00 73.79 21 LEU D N 1
ATOM 2429 C CA . LEU B 1 33 ? -34.427 -1.114 -24.704 1.00 75.41 21 LEU D CA 1
ATOM 2430 C C . LEU B 1 33 ? -34.552 0.255 -24.051 1.00 75.59 21 LEU D C 1
ATOM 2431 O O . LEU B 1 33 ? -33.564 0.810 -23.550 1.00 84.73 21 LEU D O 1
ATOM 2436 N N . TRP B 1 34 ? -35.765 0.810 -24.042 1.00 69.01 22 TRP D N 1
ATOM 2437 C CA . TRP B 1 34 ? -35.988 2.119 -23.440 1.00 74.74 22 TRP D CA 1
ATOM 2438 C C . TRP B 1 34 ? -35.670 2.101 -21.949 1.00 77.11 22 TRP D C 1
ATOM 2439 O O . TRP B 1 34 ? -35.094 3.058 -21.415 1.00 92.64 22 TRP D O 1
ATOM 2450 N N . SER B 1 35 ? -36.014 1.008 -21.265 1.00 76.04 23 SER D N 1
ATOM 2451 C CA . SER B 1 35 ? -35.658 0.887 -19.856 1.00 73.44 23 SER D CA 1
ATOM 2452 C C . SER B 1 35 ? -34.154 0.711 -19.667 1.00 77.80 23 SER D C 1
ATOM 2453 O O . SER B 1 35 ? -33.598 1.178 -18.664 1.00 78.13 23 SER D O 1
ATOM 2456 N N . TYR B 1 36 ? -33.480 0.047 -20.613 1.00 73.95 24 TYR D N 1
ATOM 2457 C CA . TYR B 1 36 ? -32.025 -0.056 -20.546 1.00 77.43 24 TYR D CA 1
ATOM 2458 C C . TYR B 1 36 ? -31.382 1.321 -20.623 1.00 83.46 24 TYR D C 1
ATOM 2459 O O . TYR B 1 36 ? -30.532 1.669 -19.794 1.00 74.38 24 TYR D O 1
ATOM 2468 N N . TYR B 1 37 ? -31.759 2.110 -21.633 1.00 85.34 25 TYR D N 1
ATOM 2469 C CA . TYR B 1 37 ? -31.226 3.464 -21.738 1.00 93.71 25 TYR D CA 1
ATOM 2470 C C . TYR B 1 37 ? -31.550 4.274 -20.492 1.00 98.98 25 TYR D C 1
ATOM 2471 O O . TYR B 1 37 ? -30.711 5.043 -20.004 1.00 101.15 25 TYR D O 1
ATOM 2480 N N . ALA B 1 38 ? -32.760 4.100 -19.955 1.00 91.84 26 ALA D N 1
ATOM 2481 C CA . ALA B 1 38 ? -33.172 4.868 -18.787 1.00 81.72 26 ALA D CA 1
ATOM 2482 C C . ALA B 1 38 ? -32.296 4.559 -17.579 1.00 84.59 26 ALA D C 1
ATOM 2483 O O . ALA B 1 38 ? -31.813 5.473 -16.902 1.00 96.54 26 ALA D O 1
ATOM 2485 N N . TYR B 1 39 ? -32.074 3.275 -17.285 1.00 82.14 27 TYR D N 1
ATOM 2486 C CA . TYR B 1 39 ? -31.256 2.959 -16.118 1.00 92.21 27 TYR D CA 1
ATOM 2487 C C . TYR B 1 39 ? -29.793 3.311 -16.355 1.00 99.32 27 TYR D C 1
ATOM 2488 O O . TYR B 1 39 ? -29.154 3.943 -15.508 1.00 108.57 27 TYR D O 1
ATOM 2497 N N . VAL B 1 40 ? -29.245 2.908 -17.501 1.00 97.42 28 VAL D N 1
ATOM 2498 C CA . VAL B 1 40 ? -27.807 3.034 -17.716 1.00 99.40 28 VAL D CA 1
ATOM 2499 C C . VAL B 1 40 ? -27.402 4.500 -17.826 1.00 102.68 28 VAL D C 1
ATOM 2500 O O . VAL B 1 40 ? -26.420 4.935 -17.213 1.00 100.76 28 VAL D O 1
ATOM 2504 N N . PHE B 1 41 ? -28.157 5.288 -18.592 1.00 94.32 29 PHE D N 1
ATOM 2505 C CA . PHE B 1 41 ? -27.720 6.638 -18.922 1.00 95.16 29 PHE D CA 1
ATOM 2506 C C . PHE B 1 41 ? -28.371 7.729 -18.082 1.00 105.51 29 PHE D C 1
ATOM 2507 O O . PHE B 1 41 ? -27.882 8.864 -18.098 1.00 120.85 29 PHE D O 1
ATOM 2515 N N . GLU B 1 42 ? -29.443 7.431 -17.355 1.00 97.30 30 GLU D N 1
ATOM 2516 C CA . GLU B 1 42 ? -30.178 8.481 -16.658 1.00 81.84 30 GLU D CA 1
ATOM 2517 C C . GLU B 1 42 ? -30.219 8.314 -15.148 1.00 91.39 30 GLU D C 1
ATOM 2518 O O . GLU B 1 42 ? -30.046 9.298 -14.424 1.00 110.87 30 GLU D O 1
ATOM 2524 N N . LEU B 1 43 ? -30.440 7.101 -14.641 1.00 97.14 31 LEU D N 1
ATOM 2525 C CA . LEU B 1 43 ? -30.701 6.914 -13.219 1.00 93.29 31 LEU D CA 1
ATOM 2526 C C . LEU B 1 43 ? -29.570 6.257 -12.444 1.00 100.00 31 LEU D C 1
ATO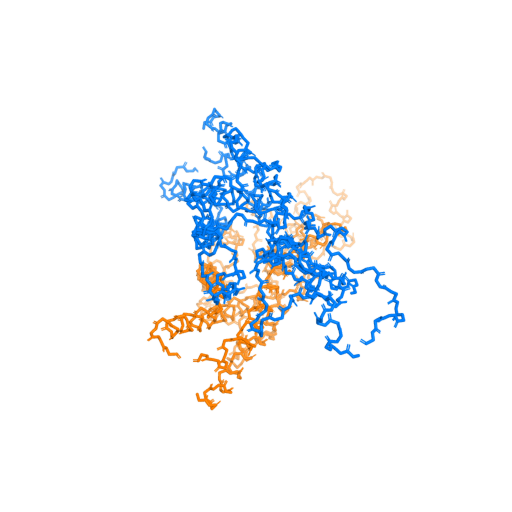M 2527 O O . LEU B 1 43 ? -29.440 6.519 -11.248 1.00 113.08 31 LEU D O 1
ATOM 2532 N N . CYS B 1 44 ? -28.755 5.412 -13.080 1.00 90.91 32 CYS D N 1
ATOM 2533 C CA . CYS B 1 44 ? -27.768 4.630 -12.338 1.00 91.23 32 CYS D CA 1
ATOM 2534 C C . CYS B 1 44 ? -26.784 5.528 -11.596 1.00 96.70 32 CYS D C 1
ATOM 2535 O O . CYS B 1 44 ? -26.602 5.399 -10.380 1.00 101.73 32 CYS D O 1
ATOM 2538 N N . PHE B 1 45 ? -26.135 6.445 -12.318 1.00 99.77 33 PHE D N 1
ATOM 2539 C CA . PHE B 1 45 ? -25.108 7.279 -11.701 1.00 107.47 33 PHE D CA 1
ATOM 2540 C C . PHE B 1 45 ? -25.685 8.143 -10.588 1.00 110.72 33 PHE D C 1
ATOM 2541 O O . PHE B 1 45 ? -25.076 8.283 -9.521 1.00 115.03 33 PHE D O 1
ATOM 2543 N N . VAL B 1 46 ? -26.866 8.721 -10.812 1.00 111.50 34 VAL D N 1
ATOM 2544 C CA . VAL B 1 46 ? -27.419 9.669 -9.853 1.00 108.51 34 VAL D CA 1
ATOM 2545 C C . VAL B 1 46 ? -28.018 8.970 -8.637 1.00 114.60 34 VAL D C 1
ATOM 2546 O O . VAL B 1 46 ? -27.931 9.488 -7.518 1.00 119.66 34 VAL D O 1
ATOM 2548 N N . THR B 1 47 ? -28.630 7.806 -8.830 1.00 114.15 35 THR D N 1
ATOM 2549 C CA . THR B 1 47 ? -29.298 7.115 -7.732 1.00 110.57 35 THR D CA 1
ATOM 2550 C C . THR B 1 47 ? -28.294 6.503 -6.764 1.00 111.04 35 THR D C 1
ATOM 2551 O O . THR B 1 47 ? -28.676 5.951 -5.730 1.00 110.56 35 THR D O 1
ATOM 2553 N N . ASN B 1 50 ? -21.677 6.060 -4.457 1.00 127.73 38 ASN D N 1
ATOM 2554 C CA . ASN B 1 50 ? -20.349 5.459 -4.413 1.00 133.00 38 ASN D CA 1
ATOM 2555 C C . ASN B 1 50 ? -20.069 4.665 -5.686 1.00 148.58 38 ASN D C 1
ATOM 2556 O O . ASN B 1 50 ? -20.966 4.035 -6.246 1.00 159.79 38 ASN D O 1
ATOM 2558 N N . ASN B 1 51 ? -18.808 4.687 -6.125 1.00 143.19 39 ASN D N 1
ATOM 2559 C CA . ASN B 1 51 ? -18.471 4.143 -7.437 1.00 133.80 39 ASN D CA 1
ATOM 2560 C C . ASN B 1 51 ? -18.486 2.618 -7.437 1.00 136.23 39 ASN D C 1
ATOM 2561 O O . ASN B 1 51 ? -18.945 2.001 -8.406 1.00 137.25 39 ASN D O 1
ATOM 2563 N N . LEU B 1 52 ? -17.979 1.992 -6.370 1.00 138.90 40 LEU D N 1
ATOM 2564 C CA . LEU B 1 52 ? -18.017 0.535 -6.283 1.00 134.19 40 LEU D CA 1
ATOM 2565 C C . LEU B 1 52 ? -19.448 0.020 -6.377 1.00 139.15 40 LEU D C 1
ATOM 2566 O O . LEU B 1 52 ? -19.726 -0.949 -7.097 1.00 142.26 40 LEU D O 1
ATOM 2568 N N . GLU B 1 53 ? -20.371 0.670 -5.665 1.00 136.17 41 GLU D N 1
ATOM 2569 C CA . GLU B 1 53 ? -21.783 0.322 -5.779 1.00 129.35 41 GLU D CA 1
ATOM 2570 C C . GLU B 1 53 ? -22.285 0.520 -7.203 1.00 126.12 41 GLU D C 1
ATOM 2571 O O . GLU B 1 53 ? -23.047 -0.306 -7.721 1.00 129.38 41 GLU D O 1
ATOM 2573 N N . ARG B 1 54 ? -21.856 1.601 -7.858 1.00 112.44 42 ARG D N 1
ATOM 2574 C CA . ARG B 1 54 ? -22.358 1.914 -9.193 1.00 102.21 42 ARG D CA 1
ATOM 2575 C C . ARG B 1 54 ? -21.934 0.861 -10.211 1.00 116.81 42 ARG D C 1
ATOM 2576 O O . ARG B 1 54 ? -22.755 0.386 -11.004 1.00 119.50 42 ARG D O 1
ATOM 2578 N N . VAL B 1 55 ? -20.653 0.484 -10.208 1.00 127.02 43 VAL D N 1
ATOM 2579 C CA . VAL B 1 55 ? -20.181 -0.505 -11.174 1.00 122.63 43 VAL D CA 1
ATOM 2580 C C . VAL B 1 55 ? -20.722 -1.889 -10.832 1.00 118.37 43 VAL D C 1
ATOM 2581 O O . VAL B 1 55 ? -21.072 -2.671 -11.728 1.00 111.38 43 VAL D O 1
ATOM 2585 N N . THR B 1 56 ? -20.814 -2.210 -9.536 1.00 113.34 44 THR D N 1
ATOM 2586 C CA . THR B 1 56 ? -21.448 -3.459 -9.123 1.00 110.35 44 THR D CA 1
ATOM 2587 C C . THR B 1 56 ? -22.855 -3.569 -9.700 1.00 113.66 44 THR D C 1
ATOM 2588 O O . THR B 1 56 ? -23.218 -4.578 -10.320 1.00 113.63 44 THR D O 1
ATOM 2592 N N . TYR B 1 57 ? -23.654 -2.512 -9.529 1.00 120.51 45 TYR D N 1
ATOM 2593 C CA . TYR B 1 57 ? -25.030 -2.537 -10.006 1.00 118.00 45 TYR D CA 1
ATOM 2594 C C . TYR B 1 57 ? -25.107 -2.521 -11.525 1.00 115.63 45 TYR D C 1
ATOM 2595 O O . TYR B 1 57 ? -26.034 -3.102 -12.099 1.00 121.96 45 TYR D O 1
ATOM 2604 N N . LEU B 1 58 ? -24.159 -1.861 -12.193 1.00 108.53 46 LEU D N 1
ATOM 2605 C CA . LEU B 1 58 ? -24.136 -1.902 -13.651 1.00 103.19 46 LEU D CA 1
ATOM 2606 C C . LEU B 1 58 ? -23.896 -3.320 -14.153 1.00 102.76 46 LEU D C 1
ATOM 2607 O O . LEU B 1 58 ? -24.550 -3.773 -15.102 1.00 101.08 46 LEU D O 1
ATOM 2612 N N . LEU B 1 59 ? -22.973 -4.044 -13.517 1.00 107.12 47 LEU D N 1
ATOM 2613 C CA . LEU B 1 59 ? -22.703 -5.416 -13.936 1.00 114.62 47 LEU D CA 1
ATOM 2614 C C . LEU B 1 59 ? -23.889 -6.330 -13.639 1.00 116.67 47 LEU D C 1
ATOM 2615 O O . LEU B 1 59 ? -24.291 -7.132 -14.493 1.00 117.57 47 LEU D O 1
ATOM 2620 N N . ILE B 1 60 ? -24.469 -6.216 -12.439 1.00 109.47 48 ILE D N 1
ATOM 2621 C CA . ILE B 1 60 ? -25.655 -7.005 -12.098 1.00 106.98 48 ILE D CA 1
ATOM 2622 C C . ILE B 1 60 ? -26.763 -6.758 -13.117 1.00 103.41 48 ILE D C 1
ATOM 2623 O O . ILE B 1 60 ? -27.330 -7.697 -13.698 1.00 102.26 48 ILE D O 1
ATOM 2628 N N . PHE B 1 61 ? -27.081 -5.481 -13.347 1.00 94.56 49 PHE D N 1
ATOM 2629 C CA . PHE B 1 61 ? -28.100 -5.114 -14.323 1.00 89.56 49 PHE D CA 1
ATOM 2630 C C . PHE B 1 61 ? -27.801 -5.708 -15.691 1.00 93.41 49 PHE D C 1
ATOM 2631 O O . PHE B 1 61 ? -28.707 -6.198 -16.372 1.00 94.15 49 PHE D O 1
ATOM 2639 N N . HIS B 1 62 ? -26.535 -5.669 -16.115 1.00 94.43 50 HIS D N 1
ATOM 2640 C CA . HIS B 1 62 ? -26.196 -6.219 -17.422 1.00 93.11 50 HIS D CA 1
ATOM 2641 C C . HIS B 1 62 ? -26.389 -7.729 -17.463 1.00 100.27 50 HIS D C 1
ATOM 2642 O O . HIS B 1 62 ? -26.732 -8.280 -18.515 1.00 93.78 50 HIS D O 1
ATOM 2649 N N . VAL B 1 63 ? -26.184 -8.417 -16.337 1.00 99.35 51 VAL D N 1
ATOM 2650 C CA . VAL B 1 63 ? -26.489 -9.845 -16.294 1.00 93.98 51 VAL D CA 1
ATOM 2651 C C . VAL B 1 63 ? -27.986 -10.067 -16.477 1.00 94.39 51 VAL D C 1
ATOM 2652 O O . VAL B 1 63 ? -28.415 -10.912 -17.275 1.00 91.79 51 VAL D O 1
ATOM 2656 N N . CYS B 1 64 ? -28.805 -9.290 -15.758 1.00 99.42 52 CYS D N 1
ATOM 2657 C CA . CYS B 1 64 ? -30.255 -9.412 -15.909 1.00 95.56 52 CYS D CA 1
ATOM 2658 C C . CYS B 1 64 ? -30.691 -9.152 -17.349 1.00 91.18 52 CYS D C 1
ATOM 2659 O O . CYS B 1 64 ? -31.518 -9.889 -17.904 1.00 89.99 52 CYS D O 1
ATOM 2662 N N . PHE B 1 65 ? -30.134 -8.112 -17.971 1.00 79.52 53 PHE D N 1
ATOM 2663 C CA . PHE B 1 65 ? -30.518 -7.739 -19.327 1.00 75.30 53 PHE D CA 1
ATOM 2664 C C . PHE B 1 65 ? -30.092 -8.797 -20.338 1.00 69.26 53 PHE D C 1
ATOM 2665 O O . PHE B 1 65 ? -30.871 -9.168 -21.226 1.00 81.44 53 PHE D O 1
ATOM 2673 N N . ILE B 1 66 ? -28.858 -9.292 -20.219 1.00 66.49 54 ILE D N 1
ATOM 2674 C CA . ILE B 1 66 ? -28.364 -10.297 -21.156 1.00 80.85 54 ILE D CA 1
ATOM 2675 C C . ILE B 1 66 ? -29.157 -11.589 -21.021 1.00 86.63 54 ILE D C 1
ATOM 2676 O O . ILE B 1 66 ? -29.475 -12.246 -22.021 1.00 82.98 54 ILE D O 1
ATOM 2681 N N . MET B 1 67 ? -29.493 -11.977 -19.788 1.00 78.60 55 MET D N 1
ATOM 2682 C CA . MET B 1 67 ? -30.328 -13.159 -19.602 1.00 79.67 55 MET D CA 1
ATOM 2683 C C . MET B 1 67 ? -31.709 -12.957 -20.214 1.00 83.28 55 MET D C 1
ATOM 2684 O O . MET B 1 67 ? -32.247 -13.863 -20.866 1.00 79.39 55 MET D O 1
ATOM 2689 N N . PHE B 1 68 ? -32.293 -11.770 -20.027 1.00 73.09 56 PHE D N 1
ATOM 2690 C CA . PHE B 1 68 ? -33.586 -11.480 -20.639 1.00 70.37 56 PHE D CA 1
ATOM 2691 C C . PHE B 1 68 ? -33.524 -11.648 -22.151 1.00 73.13 56 PHE D C 1
ATOM 2692 O O . PHE B 1 68 ? -34.318 -12.389 -22.740 1.00 70.56 56 PHE D O 1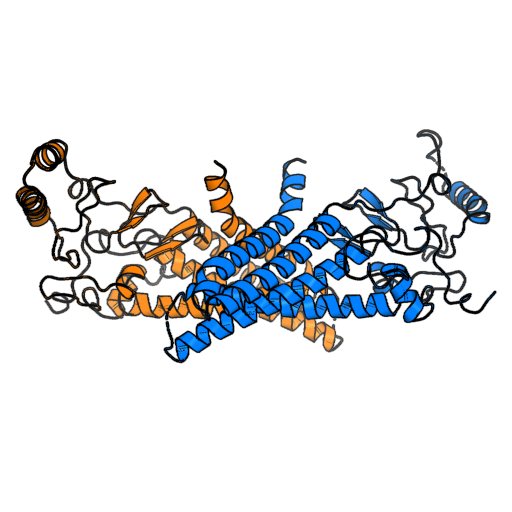
ATOM 2700 N N . CYS B 1 69 ? -32.590 -10.947 -22.800 1.00 70.38 57 CYS D N 1
ATOM 2701 C CA . CYS B 1 69 ? -32.513 -10.993 -24.257 1.00 67.63 57 CYS D CA 1
ATOM 2702 C C . CYS B 1 69 ? -32.207 -12.400 -24.754 1.00 68.08 57 CYS D C 1
ATOM 2703 O O . CYS B 1 69 ? -32.739 -12.833 -25.783 1.00 65.98 57 CYS D O 1
ATOM 2706 N N . TRP B 1 70 ? -31.358 -13.131 -24.031 1.00 69.81 58 TRP D N 1
ATOM 2707 C CA . TRP B 1 70 ? -30.989 -14.479 -24.448 1.00 67.30 58 TRP D CA 1
ATOM 2708 C C . TRP B 1 70 ? -32.193 -15.416 -24.408 1.00 75.72 58 TRP D C 1
ATOM 2709 O O . TRP B 1 70 ? -32.492 -16.108 -25.391 1.00 66.51 58 TRP D O 1
ATOM 2720 N N . THR B 1 71 ? -32.911 -15.437 -23.281 1.00 78.10 59 THR D N 1
ATOM 2721 C CA . THR B 1 71 ? -34.054 -16.340 -23.162 1.00 77.79 59 THR D CA 1
ATOM 2722 C C . THR B 1 71 ? -35.196 -15.917 -24.080 1.00 77.90 59 THR D C 1
ATOM 2723 O O . THR B 1 71 ? -35.886 -16.768 -24.651 1.00 66.64 59 THR D O 1
ATOM 2727 N N . TYR B 1 72 ? -35.413 -14.608 -24.229 1.00 65.98 60 TYR D N 1
ATOM 2728 C CA . TYR B 1 72 ? -36.449 -14.117 -25.135 1.00 67.99 60 TYR D CA 1
ATOM 2729 C C . TYR B 1 72 ? -36.147 -14.520 -26.572 1.00 64.76 60 TYR D C 1
ATOM 2730 O O . TYR B 1 72 ? -37.022 -15.022 -27.291 1.00 62.28 60 TYR D O 1
ATOM 2739 N N . TRP B 1 73 ? -34.902 -14.310 -27.006 1.00 62.25 61 TRP D N 1
ATOM 2740 C CA . TRP B 1 73 ? -34.488 -14.729 -28.340 1.00 62.78 61 TRP D CA 1
ATOM 2741 C C . TRP B 1 73 ? -34.706 -16.223 -28.535 1.00 64.39 61 TRP D C 1
ATOM 2742 O O . TRP B 1 73 ? -35.265 -16.654 -29.551 1.00 64.50 61 TRP D O 1
ATOM 2753 N N . LYS B 1 74 ? -34.258 -17.034 -27.571 1.00 58.24 62 LYS D N 1
ATOM 2754 C CA . LYS B 1 74 ? -34.404 -18.479 -27.709 1.00 63.42 62 LYS D CA 1
ATOM 2755 C C . LYS B 1 74 ? -35.868 -18.896 -27.748 1.00 66.69 62 LYS D C 1
ATOM 2756 O O . LYS B 1 74 ? -36.219 -19.860 -28.437 1.00 58.29 62 LYS D O 1
ATOM 2762 N N . ALA B 1 75 ? -36.739 -18.183 -27.031 1.00 59.14 63 ALA D N 1
ATOM 2763 C CA . ALA B 1 75 ? -38.164 -18.495 -27.093 1.00 59.65 63 ALA D CA 1
ATOM 2764 C C . ALA B 1 75 ? -38.755 -18.120 -28.446 1.00 61.91 63 ALA D C 1
ATOM 2765 O O . ALA B 1 75 ? -39.620 -18.830 -28.970 1.00 70.36 63 ALA D O 1
ATOM 2767 N N . ILE B 1 76 ? -38.297 -17.010 -29.030 1.00 60.85 64 ILE D N 1
ATOM 2768 C CA . ILE B 1 76 ? -38.870 -16.550 -30.292 1.00 53.55 64 ILE D CA 1
ATOM 2769 C C . ILE B 1 76 ? -38.416 -17.431 -31.450 1.00 58.93 64 ILE D C 1
ATOM 2770 O O . ILE B 1 76 ? -39.223 -17.827 -32.299 1.00 58.97 64 ILE D O 1
ATOM 2775 N N . PHE B 1 77 ? -37.126 -17.759 -31.502 1.00 56.34 65 PHE D N 1
ATOM 2776 C CA . PHE B 1 77 ? -36.524 -18.300 -32.713 1.00 60.55 65 PHE D CA 1
ATOM 2777 C C . PHE B 1 77 ? -36.233 -19.795 -32.645 1.00 69.68 65 PHE D C 1
ATOM 2778 O O . PHE B 1 77 ? -35.576 -20.326 -33.548 1.00 77.44 65 PHE D O 1
ATOM 2786 N N . THR B 1 78 ? -36.703 -20.493 -31.611 1.00 75.80 66 THR D N 1
ATOM 2787 C CA . THR B 1 78 ? -36.603 -21.946 -31.579 1.00 62.77 66 THR D CA 1
ATOM 2788 C C . THR B 1 78 ? -37.862 -22.525 -32.220 1.00 58.34 66 THR D C 1
ATOM 2789 O O . THR B 1 78 ? -38.950 -22.389 -31.648 1.00 63.46 66 THR D O 1
ATOM 2793 N N . PRO B 1 79 ? -37.756 -23.164 -33.393 1.00 62.65 67 PRO D N 1
ATOM 2794 C CA . PRO B 1 79 ? -38.978 -23.623 -34.063 1.00 63.78 67 PRO D CA 1
ATOM 2795 C C . PRO B 1 79 ? -39.579 -24.812 -33.338 1.00 69.74 67 PRO D C 1
ATOM 2796 O O . PRO B 1 79 ? -38.879 -25.539 -32.620 1.00 71.07 67 PRO D O 1
ATOM 2800 N N . PRO B 1 80 ? -40.885 -25.030 -33.494 1.00 63.99 68 PRO D N 1
ATOM 2801 C CA . PRO B 1 80 ? -41.515 -26.178 -32.828 1.00 54.78 68 PRO D CA 1
ATOM 2802 C C . PRO B 1 80 ? -40.999 -27.495 -33.382 1.00 63.00 68 PRO D C 1
ATOM 2803 O O . PRO B 1 80 ? -40.691 -27.616 -34.569 1.00 66.79 68 PRO D O 1
ATOM 2807 N N . SER B 1 81 ? -40.895 -28.485 -32.499 1.00 58.67 69 SER D N 1
ATOM 2808 C CA . SER B 1 81 ? -40.634 -29.851 -32.926 1.00 57.47 69 SER D CA 1
ATOM 2809 C C . SER B 1 81 ? -41.900 -30.447 -33.526 1.00 59.10 69 SER D C 1
ATOM 2810 O O . SER B 1 81 ? -43.013 -30.166 -33.072 1.00 56.73 69 SER D O 1
ATOM 2813 N N . THR B 1 82 ? -41.728 -31.262 -34.557 1.00 64.60 70 THR D N 1
ATOM 2814 C CA . THR B 1 82 ? -42.830 -31.801 -35.333 1.00 62.56 70 THR D CA 1
ATOM 2815 C C . THR B 1 82 ? -42.773 -33.322 -35.356 1.00 57.84 70 THR D C 1
ATOM 2816 O O . THR B 1 82 ? -41.712 -33.916 -35.124 1.00 54.59 70 THR D O 1
ATOM 2820 N N . PRO B 1 83 ? -43.903 -33.986 -35.611 1.00 58.76 71 PRO D N 1
ATOM 2821 C CA . PRO B 1 83 ? -43.918 -35.453 -35.600 1.00 49.65 71 PRO D CA 1
ATOM 2822 C C . PRO B 1 83 ? -42.898 -36.054 -36.554 1.00 54.23 71 PRO D C 1
ATOM 2823 O O . PRO B 1 83 ? -42.665 -35.547 -37.652 1.00 55.29 71 PRO D O 1
ATOM 2827 N N . THR B 1 84 ? -42.296 -37.156 -36.121 1.00 50.59 72 THR D N 1
ATOM 2828 C CA . THR B 1 84 ? -41.365 -37.885 -36.958 1.00 58.53 72 THR D CA 1
ATOM 2829 C C . THR B 1 84 ? -42.075 -38.483 -38.169 1.00 64.57 72 THR D C 1
ATOM 2830 O O . THR B 1 84 ? -43.304 -38.482 -38.282 1.00 63.24 72 THR D O 1
ATOM 2834 N N . LYS B 1 85 ? -41.251 -39.006 -39.080 1.00 61.11 73 LYS D N 1
ATOM 2835 C CA . LYS B 1 85 ? -41.732 -39.657 -40.294 1.00 55.33 73 LYS D CA 1
ATOM 2836 C C . LYS B 1 85 ? -42.713 -40.785 -39.991 1.00 57.70 73 LYS D C 1
ATOM 2837 O O . LYS B 1 85 ? -43.721 -40.943 -40.690 1.00 54.11 73 LYS D O 1
ATOM 2843 N N . LYS B 1 86 ? -42.439 -41.581 -38.952 1.00 44.56 74 LYS D N 1
ATOM 2844 C CA . LYS B 1 86 ? -43.264 -42.753 -38.682 1.00 49.33 74 LYS D CA 1
ATOM 2845 C C . LYS B 1 86 ? -44.683 -42.392 -38.260 1.00 53.86 74 LYS D C 1
ATOM 2846 O O . LYS B 1 86 ? -45.572 -43.246 -38.333 1.00 65.81 74 LYS D O 1
ATOM 2852 N N . PHE B 1 87 ? -44.917 -41.158 -37.821 1.00 52.84 75 PHE D N 1
ATOM 2853 C CA . PHE B 1 87 ? -46.263 -40.711 -37.494 1.00 56.21 75 PHE D CA 1
ATOM 2854 C C . PHE B 1 87 ? -46.974 -40.075 -38.679 1.00 55.57 75 PHE D C 1
ATOM 2855 O O . PHE B 1 87 ? -48.180 -39.820 -38.595 1.00 52.35 75 PHE D O 1
ATOM 2863 N N . HIS B 1 88 ? -46.261 -39.818 -39.772 1.00 57.03 76 HIS D N 1
ATOM 2864 C CA . HIS B 1 88 ? -46.885 -39.344 -40.998 1.00 63.31 76 HIS D CA 1
ATOM 2865 C C . HIS B 1 88 ? -47.471 -40.515 -41.775 1.00 57.59 76 HIS D C 1
ATOM 2866 O O . HIS B 1 88 ? -46.867 -41.588 -41.855 1.00 59.59 76 HIS D O 1
ATOM 2873 N N . LEU B 1 89 ? -48.655 -40.303 -42.347 1.00 61.98 77 LEU D N 1
ATOM 2874 C CA . LEU B 1 89 ? -49.192 -41.255 -43.310 1.00 52.55 77 LEU D CA 1
ATOM 2875 C C . LEU B 1 89 ? -48.272 -41.325 -44.520 1.00 50.38 77 LEU D C 1
ATOM 2876 O O . LEU B 1 89 ? -47.862 -40.295 -45.061 1.00 56.98 77 LEU D O 1
ATOM 2881 N N . SER B 1 90 ? -47.941 -42.541 -44.945 1.00 55.35 78 SER D N 1
ATOM 2882 C CA . SER B 1 90 ? -47.093 -42.693 -46.115 1.00 61.79 78 SER D CA 1
ATOM 2883 C C . SER B 1 90 ? -47.923 -42.500 -47.382 1.00 72.49 78 SER D C 1
ATOM 2884 O O . SER B 1 90 ? -49.141 -42.301 -47.341 1.00 66.90 78 SER D O 1
ATOM 2887 N N . TYR B 1 91 ? -47.243 -42.552 -48.527 1.00 77.85 79 TYR D N 1
ATOM 2888 C CA . TYR B 1 91 ? -47.918 -42.412 -49.813 1.00 71.43 79 TYR D CA 1
ATOM 2889 C C . TYR B 1 91 ? -49.008 -43.466 -49.983 1.00 63.84 79 TYR D C 1
ATOM 2890 O O . TYR B 1 91 ? -50.148 -43.146 -50.352 1.00 64.42 79 TYR D O 1
ATOM 2899 N N . THR B 1 92 ? -48.681 -44.726 -49.694 1.00 45.48 80 THR D N 1
ATOM 2900 C CA . THR B 1 92 ? -49.666 -45.792 -49.819 1.00 52.19 80 THR D CA 1
ATOM 2901 C C . THR B 1 92 ? -50.712 -45.727 -48.714 1.00 62.51 80 THR D C 1
ATOM 2902 O O . THR B 1 92 ? -51.867 -46.105 -48.937 1.00 71.13 80 THR D O 1
ATOM 2906 N N . ASP B 1 93 ? -50.330 -45.260 -47.521 1.00 67.42 81 ASP D N 1
ATOM 2907 C CA . ASP B 1 93 ? -51.315 -45.053 -46.464 1.00 73.18 81 ASP D CA 1
ATOM 2908 C C . ASP B 1 93 ? -52.314 -43.973 -46.858 1.00 57.42 81 ASP D C 1
ATOM 2909 O O . ASP B 1 93 ? -53.524 -44.132 -46.658 1.00 55.37 81 ASP D O 1
ATOM 2914 N N . LYS B 1 94 ? -51.822 -42.866 -47.421 1.00 52.71 82 LYS D N 1
ATOM 2915 C CA . LYS B 1 94 ? -52.715 -41.839 -47.946 1.00 55.92 82 LYS D CA 1
ATOM 2916 C C . LYS B 1 94 ? -53.633 -42.411 -49.019 1.00 64.79 82 LYS D C 1
ATOM 2917 O O . LYS B 1 94 ? -54.840 -42.131 -49.031 1.00 69.64 82 LYS D O 1
ATOM 2923 N N . GLU B 1 95 ? -53.077 -43.224 -49.923 1.00 70.08 83 GLU D N 1
ATOM 2924 C CA . GLU B 1 95 ? -53.887 -43.825 -50.978 1.00 65.76 83 GLU D CA 1
ATOM 2925 C C . GLU B 1 95 ? -55.007 -44.679 -50.395 1.00 69.31 83 GLU D C 1
ATOM 2926 O O . GLU B 1 95 ? -56.172 -44.550 -50.789 1.00 65.63 83 GLU D O 1
ATOM 2932 N N . ARG B 1 96 ? -54.672 -45.556 -49.444 1.00 54.05 84 ARG D N 1
ATOM 2933 C CA . ARG B 1 96 ? -55.688 -46.391 -48.808 1.00 53.13 84 ARG D CA 1
ATOM 2934 C C . ARG B 1 96 ? -56.748 -45.543 -48.119 1.00 70.52 84 ARG D C 1
ATOM 2935 O O . ARG B 1 96 ? -57.951 -45.785 -48.272 1.00 73.12 84 ARG D O 1
ATOM 2943 N N . TYR B 1 97 ? -56.315 -44.542 -47.351 1.00 67.16 85 TYR D N 1
ATOM 2944 C CA . TYR B 1 97 ? -57.251 -43.749 -46.562 1.00 62.37 85 TYR D CA 1
ATOM 2945 C C . TYR B 1 97 ? -58.231 -42.999 -47.454 1.00 67.66 85 TYR D C 1
ATOM 2946 O O . TYR B 1 97 ? -59.448 -43.062 -47.247 1.00 65.60 85 TYR D O 1
ATOM 2955 N N . GLU B 1 98 ? -57.723 -42.287 -48.461 1.00 55.28 86 GLU D N 1
ATOM 2956 C CA . GLU B 1 98 ? -58.608 -41.447 -49.259 1.00 58.21 86 GLU D CA 1
ATOM 2957 C C . GLU B 1 98 ? -59.336 -42.217 -50.354 1.00 68.05 86 GLU D C 1
ATOM 2958 O O . GLU B 1 98 ? -60.352 -41.729 -50.859 1.00 87.23 86 GLU D O 1
ATOM 2964 N N . MET B 1 99 ? -58.855 -43.401 -50.730 1.00 63.33 87 MET D N 1
ATOM 2965 C CA . MET B 1 99 ? -59.583 -44.232 -51.679 1.00 67.04 87 MET D CA 1
ATOM 2966 C C . MET B 1 99 ? -60.649 -45.093 -51.014 1.00 76.52 87 MET D C 1
ATOM 2967 O O . MET B 1 99 ? -61.495 -45.656 -51.717 1.00 83.29 87 MET D O 1
ATOM 2972 N N . GLU B 1 100 ? -60.636 -45.202 -49.688 1.00 80.74 88 GLU D N 1
ATOM 2973 C CA . GLU B 1 100 ? -61.685 -45.909 -48.964 1.00 74.29 88 GLU D CA 1
ATOM 2974 C C . GLU B 1 100 ? -62.887 -44.987 -48.796 1.00 75.02 88 GLU D C 1
ATOM 2975 O O . GLU B 1 100 ? -62.764 -43.892 -48.236 1.00 82.04 88 GLU D O 1
ATOM 2981 N N . GLU B 1 101 ? -64.047 -45.427 -49.279 1.00 87.80 89 GLU D N 1
ATOM 2982 C CA . GLU B 1 101 ? -65.248 -44.604 -49.240 1.00 96.27 89 GLU D CA 1
ATOM 2983 C C . GLU B 1 101 ? -66.109 -44.860 -48.012 1.00 86.63 89 GLU D C 1
ATOM 2984 O O . GLU B 1 101 ? -66.938 -44.010 -47.667 1.00 84.50 89 GLU D O 1
ATOM 2990 N N . ARG B 1 102 ? -65.932 -45.997 -47.345 1.00 77.26 90 ARG D N 1
ATOM 2991 C CA . ARG B 1 102 ? -66.693 -46.309 -46.143 1.00 90.89 90 ARG D CA 1
ATOM 2992 C C . ARG B 1 102 ? -66.057 -45.617 -44.943 1.00 99.41 90 ARG D C 1
ATOM 2993 O O . ARG B 1 102 ? -64.935 -45.961 -44.546 1.00 108.08 90 ARG D O 1
ATOM 3001 N N . PRO B 1 103 ? -66.745 -44.643 -44.338 1.00 92.78 91 PRO D N 1
ATOM 3002 C CA . PRO B 1 103 ? -66.107 -43.813 -43.299 1.00 88.92 91 PRO D CA 1
ATOM 3003 C C . PRO B 1 103 ? -65.680 -44.575 -42.054 1.00 94.72 91 PRO D C 1
ATOM 3004 O O . PRO B 1 103 ? -64.902 -44.029 -41.260 1.00 101.75 91 PRO D O 1
ATOM 3008 N N . GLU B 1 104 ? -66.158 -45.801 -41.848 1.00 87.99 92 GLU D N 1
ATOM 3009 C CA . GLU B 1 104 ? -65.708 -46.594 -40.710 1.00 88.91 92 GLU D CA 1
ATOM 3010 C C . GLU B 1 104 ? -64.458 -47.400 -41.027 1.00 83.44 92 GLU D C 1
ATOM 3011 O O . GLU B 1 104 ? -63.604 -47.584 -40.148 1.00 91.71 92 GLU D O 1
ATOM 3017 N N . VAL B 1 105 ? -64.326 -47.873 -42.268 1.00 84.22 93 VAL D N 1
ATOM 3018 C CA . VAL B 1 105 ? -63.093 -48.534 -42.678 1.00 83.46 93 VAL D CA 1
ATOM 3019 C C . VAL B 1 105 ? -61.940 -47.539 -42.716 1.00 77.71 93 VAL D C 1
ATOM 3020 O O . VAL B 1 105 ? -60.780 -47.918 -42.527 1.00 81.26 93 VAL D O 1
ATOM 3024 N N . GLN B 1 106 ? -62.231 -46.258 -42.962 1.00 61.25 94 GLN D N 1
ATOM 3025 C CA . GLN B 1 106 ? -61.207 -45.224 -42.834 1.00 68.20 94 GLN D CA 1
ATOM 3026 C C . GLN B 1 106 ? -60.674 -45.169 -41.407 1.00 70.68 94 GLN D C 1
ATOM 3027 O O . GLN B 1 106 ? -59.455 -45.213 -41.171 1.00 75.03 94 GLN D O 1
ATOM 3033 N N . LYS B 1 107 ? -61.589 -45.080 -40.438 1.00 61.04 95 LYS D N 1
ATOM 3034 C CA . LYS B 1 107 ? -61.197 -45.068 -39.035 1.00 60.90 95 LYS D CA 1
ATOM 3035 C C . LYS B 1 107 ? -60.420 -46.324 -38.671 1.00 58.94 95 LYS D C 1
ATOM 3036 O O . LYS B 1 107 ? -59.453 -46.259 -37.906 1.00 54.77 95 LYS D O 1
ATOM 3042 N N . GLN B 1 108 ? -60.813 -47.476 -39.224 1.00 53.64 96 GLN D N 1
ATOM 3043 C CA . GLN B 1 108 ? -60.062 -48.700 -38.953 1.00 59.13 96 GLN D CA 1
ATOM 3044 C C . GLN B 1 108 ? -58.671 -48.660 -39.577 1.00 57.00 96 GLN D C 1
ATOM 3045 O O . GLN B 1 108 ? -57.725 -49.219 -39.009 1.00 62.86 96 GLN D O 1
ATOM 3051 N N . ILE B 1 109 ? -58.525 -48.012 -40.735 1.00 54.96 97 ILE D N 1
ATOM 3052 C CA . ILE B 1 109 ? -57.202 -47.832 -41.329 1.00 57.64 97 ILE D CA 1
ATOM 3053 C C . ILE B 1 109 ? -56.307 -47.049 -40.376 1.00 61.72 97 ILE D C 1
ATOM 3054 O O . ILE B 1 109 ? -55.184 -47.471 -40.046 1.00 57.28 97 ILE D O 1
ATOM 3059 N N . LEU B 1 110 ? -56.809 -45.908 -39.893 1.00 53.95 98 LEU D N 1
ATOM 3060 C CA . LEU B 1 110 ? -56.042 -45.129 -38.925 1.00 53.03 98 LEU D CA 1
ATOM 3061 C C . LEU B 1 110 ? -55.729 -45.948 -37.679 1.00 57.95 98 LEU D C 1
ATOM 3062 O O . LEU B 1 110 ? -54.611 -45.889 -37.156 1.00 54.83 98 LEU D O 1
ATOM 3067 N N . VAL B 1 111 ? -56.699 -46.730 -37.199 1.00 49.81 99 VAL D N 1
ATOM 3068 C CA . VAL B 1 111 ? -56.506 -47.497 -35.971 1.00 54.77 99 VAL D CA 1
ATOM 3069 C C . VAL B 1 111 ? -55.394 -48.520 -36.149 1.00 65.16 99 VAL D C 1
ATOM 3070 O O . VAL B 1 111 ? -54.533 -48.683 -35.273 1.00 63.55 99 VAL D O 1
ATOM 3074 N N . ASP B 1 112 ? -55.384 -49.221 -37.283 1.00 68.93 100 ASP D N 1
ATOM 3075 C CA . ASP B 1 112 ? -54.357 -50.231 -37.487 1.00 71.65 100 ASP D CA 1
ATOM 3076 C C . ASP B 1 112 ? -53.000 -49.631 -37.823 1.00 54.82 100 ASP D C 1
ATOM 3077 O O . ASP B 1 112 ? -51.992 -50.338 -37.725 1.00 67.14 100 ASP D O 1
ATOM 3082 N N . ILE B 1 113 ? -52.931 -48.351 -38.194 1.00 56.17 101 ILE D N 1
ATOM 3083 C CA . ILE B 1 113 ? -51.617 -47.712 -38.222 1.00 51.83 101 ILE D CA 1
ATOM 3084 C C . ILE B 1 113 ? -51.181 -47.309 -36.817 1.00 58.34 101 ILE D C 1
ATOM 3085 O O . ILE B 1 113 ? -50.049 -47.584 -36.402 1.00 55.44 101 ILE D O 1
ATOM 3090 N N . ALA B 1 114 ? -52.073 -46.661 -36.062 1.00 60.03 102 ALA D N 1
ATOM 3091 C CA . ALA B 1 114 ? -51.713 -46.172 -34.734 1.00 60.30 102 ALA D CA 1
ATOM 3092 C C . ALA B 1 114 ? -51.386 -47.310 -33.775 1.00 58.25 102 ALA D C 1
ATOM 3093 O O . ALA B 1 114 ? -50.659 -47.105 -32.796 1.00 52.47 102 ALA D O 1
ATOM 3095 N N . LYS B 1 115 ? -51.911 -48.508 -34.036 1.00 52.06 103 LYS D N 1
ATOM 3096 C CA . LYS B 1 115 ? -51.670 -49.651 -33.160 1.00 54.30 103 LYS D CA 1
ATOM 3097 C C . LYS B 1 115 ? -50.193 -50.030 -33.095 1.00 50.39 103 LYS D C 1
ATOM 3098 O O . LYS B 1 115 ? -49.766 -50.664 -32.124 1.00 58.51 103 LYS D O 1
ATOM 3104 N N . LYS B 1 116 ? -49.398 -49.626 -34.083 1.00 48.41 104 LYS D N 1
ATOM 3105 C CA . LYS B 1 116 ? -47.972 -49.916 -34.113 1.00 47.77 104 LYS D CA 1
ATOM 3106 C C . LYS B 1 116 ? -47.120 -48.772 -33.574 1.00 54.34 104 LYS D C 1
ATOM 3107 O O . LYS B 1 116 ? -45.891 -48.825 -33.682 1.00 56.40 104 LYS D O 1
ATOM 3113 N N . LEU B 1 117 ? -47.734 -47.746 -32.998 1.00 52.61 105 LEU D N 1
ATOM 3114 C CA . LEU B 1 117 ? -47.037 -46.558 -32.533 1.00 56.09 105 LEU D CA 1
ATOM 3115 C C . LEU B 1 117 ? -47.256 -46.358 -31.038 1.00 50.34 105 LEU D C 1
ATOM 3116 O O . LEU B 1 117 ? -48.236 -46.858 -30.472 1.00 44.41 105 LEU D O 1
ATOM 3121 N N . PRO B 1 118 ? -46.347 -45.637 -30.356 1.00 47.29 106 PRO D N 1
ATOM 3122 C CA . PRO B 1 118 ? -46.511 -45.419 -28.900 1.00 48.78 106 PRO D CA 1
ATOM 3123 C C . PRO B 1 118 ? -47.512 -44.312 -28.590 1.00 52.28 106 PRO D C 1
ATOM 3124 O O . PRO B 1 118 ? -47.191 -43.254 -28.035 1.00 42.51 106 PRO D O 1
ATOM 3128 N N . ILE B 1 119 ? -48.770 -44.559 -28.945 1.00 44.60 107 ILE D N 1
ATOM 3129 C CA . ILE B 1 119 ? -49.847 -43.588 -28.794 1.00 46.62 107 ILE D CA 1
ATOM 3130 C C . ILE B 1 119 ? -50.892 -44.180 -27.861 1.00 53.00 107 ILE D C 1
ATOM 3131 O O . ILE B 1 119 ? -51.431 -45.260 -28.129 1.00 59.69 107 ILE D O 1
ATOM 3136 N N . PHE B 1 120 ? -51.188 -43.467 -26.773 1.00 50.39 108 PHE D N 1
ATOM 3137 C CA . PHE B 1 120 ? -52.073 -43.972 -25.735 1.00 42.63 108 PHE D CA 1
ATOM 3138 C C . PHE B 1 120 ? -53.251 -43.062 -25.431 1.00 50.96 108 PHE D C 1
ATOM 3139 O O . PHE B 1 120 ? -54.126 -43.456 -24.652 1.00 53.14 108 PHE D O 1
ATOM 3147 N N . THR B 1 121 ? -53.302 -41.870 -26.011 1.00 44.00 109 THR D N 1
ATOM 3148 C CA . THR B 1 121 ? -54.462 -41.002 -25.905 1.00 50.16 109 THR D CA 1
ATOM 3149 C C . THR B 1 121 ? -55.274 -41.057 -27.193 1.00 47.32 109 THR D C 1
ATOM 3150 O O . THR B 1 121 ? -54.770 -41.413 -28.263 1.00 46.42 109 THR D O 1
ATOM 3154 N N . ARG B 1 122 ? -56.551 -40.703 -27.073 1.00 45.24 110 ARG D N 1
ATOM 3155 C CA . ARG B 1 122 ? -57.463 -40.642 -28.204 1.00 54.35 110 ARG D CA 1
ATOM 3156 C C . ARG B 1 122 ? -58.258 -39.347 -28.131 1.00 52.44 110 ARG D C 1
ATOM 3157 O O . ARG B 1 122 ? -58.164 -38.588 -27.162 1.00 57.16 110 ARG D O 1
ATOM 3165 N N . ALA B 1 123 ? -59.050 -39.098 -29.169 1.00 62.06 111 ALA D N 1
ATOM 3166 C CA . ALA B 1 123 ? -59.991 -37.993 -29.127 1.00 66.28 111 ALA D CA 1
ATOM 3167 C C . ALA B 1 123 ? -61.105 -38.294 -28.125 1.00 72.04 111 ALA D C 1
ATOM 3168 O O . ALA B 1 123 ? -61.224 -39.404 -27.594 1.00 74.29 111 ALA D O 1
ATOM 3170 N N . GLN B 1 124 ? -61.931 -37.279 -27.861 1.00 73.76 112 GLN D N 1
ATOM 3171 C CA . GLN B 1 124 ? -63.015 -37.461 -26.902 1.00 67.23 112 GLN D CA 1
ATOM 3172 C C . GLN B 1 124 ? -64.106 -38.366 -27.458 1.00 84.23 112 GLN D C 1
ATOM 3173 O O . GLN B 1 124 ? -64.822 -39.018 -26.690 1.00 98.24 112 GLN D O 1
ATOM 3179 N N . SER B 1 125 ? -64.235 -38.437 -28.783 1.00 83.52 113 SER D N 1
ATOM 3180 C CA . SER B 1 125 ? -65.101 -39.439 -29.392 1.00 91.33 113 SER D CA 1
ATOM 3181 C C . SER B 1 125 ? -64.530 -40.843 -29.252 1.00 91.59 113 SER D C 1
ATOM 3182 O O . SER B 1 125 ? -65.253 -41.821 -29.471 1.00 97.44 113 SER D O 1
ATOM 3185 N N . GLY B 1 126 ? -63.258 -40.959 -28.880 1.00 75.74 114 GLY D N 1
ATOM 3186 C CA . GLY B 1 126 ? -62.558 -42.222 -28.891 1.00 63.20 114 GLY D CA 1
ATOM 3187 C C . GLY B 1 126 ? -61.810 -42.505 -30.172 1.00 65.45 114 GLY D C 1
ATOM 3188 O O . GLY B 1 126 ? -61.121 -43.530 -30.255 1.00 68.49 114 GLY D O 1
ATOM 3189 N N . ALA B 1 127 ? -61.917 -41.631 -31.168 1.00 69.35 115 ALA D N 1
ATOM 3190 C CA . ALA B 1 127 ? -61.264 -41.850 -32.445 1.00 71.23 115 ALA D CA 1
ATOM 3191 C C . ALA B 1 127 ? -59.767 -41.573 -32.344 1.00 61.74 115 ALA D C 1
ATOM 3192 O O . ALA B 1 127 ? -59.292 -40.874 -31.443 1.00 58.54 115 ALA D O 1
ATOM 3194 N N . ILE B 1 128 ? -59.021 -42.150 -33.287 1.00 47.04 116 ILE D N 1
ATOM 3195 C CA . ILE B 1 128 ? -57.610 -41.821 -33.430 1.00 48.03 116 ILE D CA 1
ATOM 3196 C C . ILE B 1 128 ? -57.474 -40.332 -33.705 1.00 49.50 116 ILE D C 1
ATOM 3197 O O . ILE B 1 128 ? -58.164 -39.778 -34.569 1.00 64.80 116 ILE D O 1
ATOM 3202 N N . ARG B 1 129 ? -56.591 -39.672 -32.961 1.00 48.47 117 ARG D N 1
ATOM 3203 C CA . ARG B 1 129 ? -56.324 -38.261 -33.204 1.00 52.33 117 ARG D CA 1
ATOM 3204 C C . ARG B 1 129 ? -55.558 -38.112 -34.512 1.00 48.74 117 ARG D C 1
ATOM 3205 O O . ARG B 1 129 ? -54.450 -38.639 -34.656 1.00 61.25 117 ARG D O 1
ATOM 3213 N N . PHE B 1 130 ? -56.155 -37.403 -35.466 1.00 51.74 118 PHE D N 1
ATOM 3214 C CA . PHE B 1 130 ? -55.642 -37.328 -36.825 1.00 57.07 118 PHE D CA 1
ATOM 3215 C C . PHE B 1 130 ? -55.702 -35.890 -37.315 1.00 52.10 118 PHE D C 1
ATOM 3216 O O . PHE B 1 130 ? -56.674 -35.175 -37.054 1.00 49.50 118 PHE D O 1
ATOM 3224 N N . CYS B 1 131 ? -54.658 -35.473 -38.025 1.00 52.19 119 CYS D N 1
ATOM 3225 C CA . CYS B 1 131 ? -54.587 -34.147 -38.625 1.00 54.31 119 CYS D CA 1
ATOM 3226 C C . CYS B 1 131 ? -54.689 -34.303 -40.137 1.00 58.15 119 CYS D C 1
ATOM 3227 O O . CYS B 1 131 ? -53.779 -34.844 -40.773 1.00 60.09 119 CYS D O 1
ATOM 3230 N N . ASP B 1 132 ? -55.797 -33.830 -40.711 1.00 68.03 120 ASP D N 1
ATOM 3231 C CA . ASP B 1 132 ? -55.969 -33.923 -42.157 1.00 62.71 120 ASP D CA 1
ATOM 3232 C C . ASP B 1 132 ? -55.018 -32.993 -42.901 1.00 64.96 120 ASP D C 1
ATOM 3233 O O . ASP B 1 132 ? -54.612 -33.295 -44.029 1.00 72.63 120 ASP D O 1
ATOM 3238 N N . ARG B 1 133 ? -54.649 -31.866 -42.290 1.00 67.83 121 ARG D N 1
ATOM 3239 C CA . ARG B 1 133 ? -53.827 -30.884 -42.989 1.00 64.02 121 ARG D CA 1
ATOM 3240 C C . ARG B 1 133 ? -52.378 -31.346 -43.098 1.00 64.25 121 ARG D C 1
ATOM 3241 O O . ARG B 1 133 ? -51.737 -31.149 -44.137 1.00 73.17 121 ARG D O 1
ATOM 3249 N N . CYS B 1 134 ? -51.846 -31.958 -42.043 1.00 63.94 122 CYS D N 1
ATOM 3250 C CA . CYS B 1 134 ? -50.506 -32.526 -42.083 1.00 58.24 122 CYS D CA 1
ATOM 3251 C C . CYS B 1 134 ? -50.488 -33.984 -42.519 1.00 59.07 122 CYS D C 1
ATOM 3252 O O . CYS B 1 134 ? -49.405 -34.516 -42.789 1.00 68.66 122 CYS D O 1
ATOM 3255 N N . GLN B 1 135 ? -51.649 -34.632 -42.607 1.00 61.04 123 GLN D N 1
ATOM 3256 C CA . GLN B 1 135 ? -51.746 -36.069 -42.865 1.00 63.81 123 GLN D CA 1
ATOM 3257 C C . GLN B 1 135 ? -50.917 -36.846 -41.842 1.00 64.40 123 GLN D C 1
ATOM 3258 O O . GLN B 1 135 ? -50.043 -37.649 -42.176 1.00 65.36 123 GLN D O 1
ATOM 3264 N N . VAL B 1 136 ? -51.215 -36.588 -40.570 1.00 61.97 124 VAL D N 1
ATOM 3265 C CA . VAL B 1 136 ? -50.396 -37.049 -39.457 1.00 57.39 124 VAL D CA 1
ATOM 3266 C C . VAL B 1 136 ? -51.291 -37.710 -38.421 1.00 54.53 124 VAL D C 1
ATOM 3267 O O . VAL B 1 136 ? -52.318 -37.144 -38.029 1.00 53.89 124 VAL D O 1
ATOM 3271 N N . ILE B 1 137 ? -50.908 -38.908 -37.990 1.00 52.50 125 ILE D N 1
ATOM 3272 C CA . ILE B 1 137 ? -51.500 -39.524 -36.808 1.00 55.15 125 ILE D CA 1
ATOM 3273 C C . ILE B 1 137 ? -50.772 -38.951 -35.596 1.00 51.11 125 ILE D C 1
ATOM 3274 O O . ILE B 1 137 ? -49.586 -39.219 -35.383 1.00 51.24 125 ILE D O 1
ATOM 3279 N N . LYS B 1 138 ? -51.479 -38.153 -34.812 1.00 49.03 126 LYS D N 1
ATOM 3280 C CA . LYS B 1 138 ? -50.826 -37.251 -33.873 1.00 45.42 126 LYS D CA 1
ATOM 3281 C C . LYS B 1 138 ? -50.209 -38.018 -32.710 1.00 49.80 126 LYS D C 1
ATOM 3282 O O . LYS B 1 138 ? -50.882 -38.856 -32.097 1.00 44.96 126 LYS D O 1
ATOM 3288 N N . PRO B 1 139 ? -48.944 -37.765 -32.377 1.00 50.91 127 PRO D N 1
ATOM 3289 C CA . PRO B 1 139 ? -48.400 -38.280 -31.118 1.00 48.48 127 PRO D CA 1
ATOM 3290 C C . PRO B 1 139 ? -49.177 -37.726 -29.933 1.00 55.02 127 PRO D C 1
ATOM 3291 O O . PRO B 1 139 ? -49.878 -36.715 -30.031 1.00 49.36 127 PRO D O 1
ATOM 3295 N N . ASP B 1 140 ? -49.050 -38.410 -28.799 1.00 56.38 128 ASP D N 1
ATOM 3296 C CA . ASP B 1 140 ? -49.622 -37.897 -27.563 1.00 50.68 128 ASP D CA 1
ATOM 3297 C C . ASP B 1 140 ? -49.107 -36.490 -27.297 1.00 45.57 128 ASP D C 1
ATOM 3298 O O . ASP B 1 140 ? -47.939 -36.181 -27.545 1.00 48.96 128 ASP D O 1
ATOM 3303 N N . ARG B 1 141 ? -49.997 -35.631 -26.803 1.00 41.90 129 ARG D N 1
ATOM 3304 C CA . ARG B 1 141 ? -49.727 -34.246 -26.431 1.00 46.63 129 ARG D CA 1
ATOM 3305 C C . ARG B 1 141 ? -49.365 -33.361 -27.622 1.00 51.91 129 ARG D C 1
ATOM 3306 O O . ARG B 1 141 ? -49.043 -32.186 -27.420 1.00 47.09 129 ARG D O 1
ATOM 3314 N N . CYS B 1 142 ? -49.413 -33.871 -28.851 1.00 46.12 130 CYS D N 1
ATOM 3315 C CA . CYS B 1 142 ? -49.126 -33.066 -30.032 1.00 50.35 130 CYS D CA 1
ATOM 3316 C C . CYS B 1 142 ? -50.413 -32.463 -30.578 1.00 57.10 130 CYS D C 1
ATOM 3317 O O . CYS B 1 142 ? -51.437 -33.145 -30.674 1.00 59.71 130 CYS D O 1
ATOM 3320 N N . HIS B 1 143 ? -50.358 -31.181 -30.941 1.00 54.49 131 HIS D N 1
ATOM 3321 C CA . HIS B 1 143 ? -51.549 -30.491 -31.422 1.00 48.25 131 HIS D CA 1
ATOM 3322 C C . HIS B 1 143 ? -51.204 -29.618 -32.619 1.00 48.63 131 HIS D C 1
ATOM 3323 O O . HIS B 1 143 ? -50.107 -29.065 -32.706 1.00 55.09 131 HIS D O 1
ATOM 3330 N N . HIS B 1 144 ? -52.162 -29.486 -33.533 1.00 55.06 132 HIS D N 1
ATOM 3331 C CA . HIS B 1 144 ? -51.953 -28.678 -34.727 1.00 60.15 132 HIS D CA 1
ATOM 3332 C C . HIS B 1 144 ? -52.120 -27.201 -34.404 1.00 53.98 132 HIS D C 1
ATOM 3333 O O . HIS B 1 144 ? -53.123 -26.791 -33.812 1.00 55.34 132 HIS D O 1
ATOM 3340 N N . CYS B 1 145 ? -51.133 -26.407 -34.794 1.00 54.22 133 CYS D N 1
ATOM 3341 C CA . CYS B 1 145 ? -51.220 -24.957 -34.736 1.00 55.65 133 CYS D CA 1
ATOM 3342 C C . CYS B 1 145 ? -51.508 -24.431 -36.136 1.00 64.48 133 CYS D C 1
ATOM 3343 O O . CYS B 1 145 ? -50.754 -24.708 -37.082 1.00 66.42 133 CYS D O 1
ATOM 3346 N N . SER B 1 146 ? -52.608 -23.683 -36.260 1.00 64.27 134 SER D N 1
ATOM 3347 C CA . SER B 1 146 ? -53.012 -23.094 -37.528 1.00 72.97 134 SER D CA 1
ATOM 3348 C C . SER B 1 146 ? -52.237 -21.827 -37.861 1.00 67.49 134 SER D C 1
ATOM 3349 O O . SER B 1 146 ? -52.227 -21.413 -39.025 1.00 69.63 134 SER D O 1
ATOM 3352 N N . VAL B 1 147 ? -51.598 -21.197 -36.876 1.00 65.35 135 VAL D N 1
ATOM 3353 C CA . VAL B 1 147 ? -50.719 -20.069 -37.171 1.00 59.15 135 VAL D CA 1
ATOM 3354 C C . VAL B 1 147 ? -49.373 -20.567 -37.682 1.00 71.87 135 VAL D C 1
ATOM 3355 O O . VAL B 1 147 ? -48.915 -20.179 -38.763 1.00 89.70 135 VAL D O 1
ATOM 3359 N N . CYS B 1 148 ? -48.721 -21.443 -36.911 1.00 72.69 136 CYS D N 1
ATOM 3360 C CA . CYS B 1 148 ? -47.498 -22.084 -37.380 1.00 58.50 136 CYS D CA 1
ATOM 3361 C C . CYS B 1 148 ? -47.757 -23.031 -38.542 1.00 61.61 136 CYS D C 1
ATOM 3362 O O . CYS B 1 148 ? -46.809 -23.406 -39.240 1.00 57.06 136 CYS D O 1
ATOM 3365 N N . GLU B 1 149 ? -49.015 -23.429 -38.750 1.00 68.17 137 GLU D N 1
ATOM 3366 C CA . GLU B 1 149 ? -49.412 -24.290 -39.863 1.00 76.43 137 GLU D CA 1
ATOM 3367 C C . GLU B 1 149 ? -48.722 -25.650 -39.795 1.00 74.47 137 GLU D C 1
ATOM 3368 O O . GLU B 1 149 ? -48.224 -26.162 -40.800 1.00 79.79 137 GLU D O 1
ATOM 3374 N N . THR B 1 150 ? -48.695 -26.246 -38.604 1.00 73.91 138 THR D N 1
ATOM 3375 C CA . THR B 1 150 ? -48.064 -27.554 -38.466 1.00 71.56 138 THR D CA 1
ATOM 3376 C C . THR B 1 150 ? -48.464 -28.178 -37.140 1.00 68.38 138 THR D C 1
ATOM 3377 O O . THR B 1 150 ? -48.879 -27.489 -36.206 1.00 63.19 138 THR D O 1
ATOM 3381 N N . CYS B 1 151 ? -48.321 -29.499 -37.072 1.00 59.00 139 CYS D N 1
ATOM 3382 C CA . CYS B 1 151 ? -48.470 -30.199 -35.806 1.00 56.53 139 CYS D CA 1
ATOM 3383 C C . CYS B 1 151 ? -47.246 -29.946 -34.935 1.00 52.99 139 CYS D C 1
ATOM 3384 O O . CYS B 1 151 ? -46.107 -29.968 -35.410 1.00 62.72 139 CYS D O 1
ATOM 3387 N N . VAL B 1 152 ? -47.490 -29.688 -33.655 1.00 51.11 140 VAL D N 1
ATOM 3388 C CA . VAL B 1 152 ? -46.471 -29.225 -32.724 1.00 53.12 140 VAL D CA 1
ATOM 3389 C C . VAL B 1 152 ? -46.422 -30.194 -31.549 1.00 49.69 140 VAL D C 1
ATOM 3390 O O . VAL B 1 152 ? -47.457 -30.494 -30.939 1.00 55.23 140 VAL D O 1
ATOM 3394 N N . LEU B 1 153 ? -45.219 -30.682 -31.246 1.00 46.59 141 LEU D N 1
ATOM 3395 C CA . LEU B 1 153 ? -45.031 -31.649 -30.173 1.00 51.17 141 LEU D CA 1
ATOM 3396 C C . LEU B 1 153 ? -45.173 -30.973 -28.814 1.00 45.49 141 LEU D C 1
ATOM 3397 O O . LEU B 1 153 ? -44.610 -29.898 -28.583 1.00 49.92 141 LEU D O 1
ATOM 3402 N N . LYS B 1 154 ? -45.905 -31.631 -27.913 1.00 47.11 142 LYS D N 1
ATOM 3403 C CA . LYS B 1 154 ? -46.277 -31.096 -26.601 1.00 56.31 142 LYS D CA 1
ATOM 3404 C C . LYS B 1 154 ? -46.602 -29.608 -26.680 1.00 57.70 142 LYS D C 1
ATOM 3405 O O . LYS B 1 154 ? -46.085 -28.789 -25.919 1.00 54.63 142 LYS D O 1
ATOM 3411 N N . MET B 1 155 ? -47.472 -29.260 -27.626 1.00 52.34 143 MET D N 1
ATOM 3412 C CA . MET B 1 155 ? -47.858 -27.869 -27.814 1.00 57.49 143 MET D CA 1
ATOM 3413 C C . MET B 1 155 ? -48.537 -27.337 -26.562 1.00 54.31 143 MET D C 1
ATOM 3414 O O . MET B 1 155 ? -49.574 -27.857 -26.138 1.00 47.75 143 MET D O 1
ATOM 3419 N N . ASP B 1 156 ? -47.946 -26.309 -25.954 1.00 49.75 144 ASP D N 1
ATOM 3420 C CA . ASP B 1 156 ? -48.629 -25.642 -24.854 1.00 61.93 144 ASP D CA 1
ATOM 3421 C C . ASP B 1 156 ? -49.610 -24.607 -25.384 1.00 53.40 144 ASP D C 1
ATOM 3422 O O . ASP B 1 156 ? -50.803 -24.655 -25.065 1.00 59.01 144 ASP D O 1
ATOM 3427 N N . HIS B 1 157 ? -49.125 -23.677 -26.210 1.00 55.89 145 HIS D N 1
ATOM 3428 C CA . HIS B 1 157 ? -50.006 -22.686 -26.827 1.00 46.60 145 HIS D CA 1
ATOM 3429 C C . HIS B 1 157 ? -49.243 -21.813 -27.808 1.00 51.83 145 HIS D C 1
ATOM 3430 O O . HIS B 1 157 ? -48.037 -21.616 -27.652 1.00 55.86 145 HIS D O 1
ATOM 3437 N N . HIS B 1 158 ? -49.927 -21.271 -28.809 1.00 53.70 146 HIS D N 1
ATOM 3438 C CA . HIS B 1 158 ? -49.302 -20.276 -29.666 1.00 51.76 146 HIS D CA 1
ATOM 3439 C C . HIS B 1 158 ? -49.214 -18.954 -28.917 1.00 58.11 146 HIS D C 1
ATOM 3440 O O . HIS B 1 158 ? -50.214 -18.459 -28.392 1.00 64.55 146 HIS D O 1
ATOM 3447 N N . SER B 1 159 ? -48.020 -18.383 -28.873 1.00 53.98 147 SER D N 1
ATOM 3448 C CA . SER B 1 159 ? -47.797 -17.148 -28.135 1.00 67.99 147 SER D CA 1
ATOM 3449 C C . SER B 1 159 ? -47.567 -15.995 -29.102 1.00 67.94 147 SER D C 1
ATOM 3450 O O . SER B 1 159 ? -46.561 -15.995 -29.838 1.00 66.51 147 SER D O 1
ATOM 3453 N N . PRO B 1 160 ? -48.467 -15.008 -29.147 1.00 70.58 148 PRO D N 1
ATOM 3454 C CA . PRO B 1 160 ? -48.182 -13.795 -29.928 1.00 71.49 148 PRO D CA 1
ATOM 3455 C C . PRO B 1 160 ? -47.012 -13.005 -29.379 1.00 57.04 148 PRO D C 1
ATOM 3456 O O . PRO B 1 160 ? -46.377 -12.250 -30.125 1.00 70.90 148 PRO D O 1
ATOM 3460 N N . TRP B 1 161 ? -46.701 -13.166 -28.092 1.00 56.05 149 TRP D N 1
ATOM 3461 C CA . TRP B 1 161 ? -45.695 -12.330 -27.449 1.00 62.94 149 TRP D CA 1
ATOM 3462 C C . TRP B 1 161 ? -44.275 -12.772 -27.771 1.00 63.77 149 TRP D C 1
ATOM 3463 O O . TRP B 1 161 ? -43.357 -11.945 -27.752 1.00 68.17 149 TRP D O 1
ATOM 3474 N N . VAL B 1 162 ? -44.067 -14.055 -28.061 1.00 58.80 150 VAL D N 1
ATOM 3475 C CA . VAL B 1 162 ? -42.821 -14.503 -28.666 1.00 51.63 150 VAL D CA 1
ATOM 3476 C C . VAL B 1 162 ? -43.001 -14.796 -30.151 1.00 54.47 150 VAL D C 1
ATOM 3477 O O . VAL B 1 162 ? -42.083 -15.320 -30.791 1.00 62.94 150 VAL D O 1
ATOM 3481 N N . ASN B 1 163 ? -44.167 -14.461 -30.711 1.00 54.72 151 ASN D N 1
ATOM 3482 C CA . ASN B 1 163 ? -44.477 -14.665 -32.125 1.00 62.57 151 ASN D CA 1
ATOM 3483 C C . ASN B 1 163 ? -44.130 -16.086 -32.559 1.00 61.80 151 ASN D C 1
ATOM 3484 O O . ASN B 1 163 ? -43.479 -16.312 -33.582 1.00 66.77 151 ASN D O 1
ATOM 3489 N N . ASN B 1 164 ? -44.572 -17.056 -31.764 1.00 61.12 152 ASN D N 1
ATOM 3490 C CA . ASN B 1 164 ? -44.163 -18.431 -32.018 1.00 60.55 152 ASN D CA 1
ATOM 3491 C C . ASN B 1 164 ? -44.927 -19.357 -31.089 1.00 70.16 152 ASN D C 1
ATOM 3492 O O . ASN B 1 164 ? -45.447 -18.935 -30.052 1.00 70.36 152 ASN D O 1
ATOM 3497 N N . CYS B 1 165 ? -44.972 -20.631 -31.470 1.00 59.08 153 CYS D N 1
ATOM 3498 C CA . CYS B 1 165 ? -45.572 -21.644 -30.618 1.00 59.08 153 CYS D CA 1
ATOM 3499 C C . CYS B 1 165 ? -44.690 -21.917 -29.407 1.00 53.45 153 CYS D C 1
ATOM 3500 O O . CYS B 1 165 ? -43.459 -21.868 -29.484 1.00 50.50 153 CYS D O 1
ATOM 3503 N N . VAL B 1 166 ? -45.335 -22.189 -28.279 1.00 57.90 154 VAL D N 1
ATOM 3504 C CA . VAL B 1 166 ? -44.678 -22.673 -27.073 1.00 59.41 154 VAL D CA 1
ATOM 3505 C C . VAL B 1 166 ? -45.064 -24.134 -26.909 1.00 53.69 154 VAL D C 1
ATOM 3506 O O . VAL B 1 166 ? -46.252 -24.459 -26.742 1.00 58.93 154 VAL D O 1
ATOM 3510 N N . GLY B 1 167 ? -44.064 -25.000 -26.968 1.00 59.57 155 GLY D N 1
ATOM 3511 C CA . GLY B 1 167 ? -44.264 -26.435 -26.911 1.00 51.38 155 GLY D CA 1
ATOM 3512 C C . GLY B 1 167 ? -42.993 -27.135 -26.467 1.00 58.13 155 GLY D C 1
ATOM 3513 O O . GLY B 1 167 ? -42.170 -26.562 -25.749 1.00 52.50 155 GLY D O 1
ATOM 3514 N N . PHE B 1 168 ? -42.827 -28.381 -26.924 1.00 49.99 156 PHE D N 1
ATOM 3515 C CA . PHE B 1 168 ? -41.761 -29.238 -26.407 1.00 50.03 156 PHE D CA 1
ATOM 3516 C C . PHE B 1 168 ? -40.382 -28.626 -26.620 1.00 43.77 156 PHE D C 1
ATOM 3517 O O . PHE B 1 168 ? -39.507 -28.733 -25.753 1.00 64.08 156 PHE D O 1
ATOM 3525 N N . SER B 1 169 ? -40.165 -27.983 -27.768 1.00 59.09 157 SER D N 1
ATOM 3526 C CA . SER B 1 169 ? -38.810 -27.589 -28.135 1.00 58.91 157 SER D CA 1
ATOM 3527 C C . SER B 1 169 ? -38.328 -26.375 -27.349 1.00 59.26 157 SER D C 1
ATOM 3528 O O . SER B 1 169 ? -37.120 -26.221 -27.140 1.00 67.41 157 SER D O 1
ATOM 3531 N N . ASN B 1 170 ? -39.241 -25.508 -26.900 1.00 54.96 158 ASN D N 1
ATOM 3532 C CA . ASN B 1 170 ? -38.846 -24.225 -26.330 1.00 58.78 158 ASN D CA 1
ATOM 3533 C C . ASN B 1 170 ? -39.532 -23.889 -25.009 1.00 63.75 158 ASN D C 1
ATOM 3534 O O . ASN B 1 170 ? -39.430 -22.744 -24.553 1.00 61.85 158 ASN D O 1
ATOM 3539 N N . TYR B 1 171 ? -40.225 -24.843 -24.383 1.00 65.03 159 TYR D N 1
ATOM 3540 C CA . TYR B 1 171 ? -40.971 -24.537 -23.164 1.00 53.60 159 TYR D CA 1
ATOM 3541 C C . TYR B 1 171 ? -40.051 -24.041 -22.052 1.00 59.80 159 TYR D C 1
ATOM 3542 O O . TYR B 1 171 ? -40.381 -23.082 -21.342 1.00 69.06 159 TYR D O 1
ATOM 3551 N N . LYS B 1 172 ? -38.888 -24.678 -21.892 1.00 54.37 160 LYS D N 1
ATOM 3552 C CA . LYS B 1 172 ? -37.947 -24.264 -20.856 1.00 54.30 160 LYS D CA 1
ATOM 3553 C C . LYS B 1 172 ? -37.457 -22.840 -21.091 1.00 57.97 160 LYS D C 1
ATOM 3554 O O . LYS B 1 172 ? -37.364 -22.042 -20.148 1.00 54.97 160 LYS D O 1
ATOM 3560 N N . PHE B 1 173 ? -37.143 -22.501 -22.345 1.00 60.11 161 PHE D N 1
ATOM 3561 C CA . PHE B 1 173 ? -36.729 -21.137 -22.661 1.00 65.81 161 PHE D CA 1
ATOM 3562 C C . PHE B 1 173 ? -37.843 -20.148 -22.349 1.00 71.74 161 PHE D C 1
ATOM 3563 O O . PHE B 1 173 ? -37.585 -19.036 -21.877 1.00 78.40 161 PHE D O 1
ATOM 3571 N N . PHE B 1 174 ? -39.091 -20.540 -22.613 1.00 64.69 162 PHE D N 1
ATOM 3572 C CA . PHE B 1 174 ? -40.237 -19.695 -22.294 1.00 61.31 162 PHE D CA 1
ATOM 3573 C C . PHE B 1 174 ? -40.326 -19.435 -20.793 1.00 63.39 162 PHE D C 1
ATOM 3574 O O . PHE B 1 174 ? -40.512 -18.292 -20.354 1.00 63.25 162 PHE D O 1
ATOM 3582 N N . LEU B 1 175 ? -40.176 -20.491 -19.989 1.00 56.32 163 LEU D N 1
ATOM 3583 C CA . LEU B 1 175 ? -40.251 -20.339 -18.539 1.00 57.84 163 LEU D CA 1
ATOM 3584 C C . LEU B 1 175 ? -39.123 -19.454 -18.015 1.00 64.27 163 LEU D C 1
ATOM 3585 O O . LEU B 1 175 ? -39.355 -18.562 -17.185 1.00 61.80 163 LEU D O 1
ATOM 3590 N N . LEU B 1 176 ? -37.895 -19.680 -18.493 1.00 67.80 164 LEU D N 1
ATOM 3591 C CA . LEU B 1 176 ? -36.781 -18.820 -18.101 1.00 69.35 164 LEU D CA 1
ATOM 3592 C C . LEU B 1 176 ? -37.036 -17.376 -18.509 1.00 68.08 164 LEU D C 1
ATOM 3593 O O . LEU B 1 176 ? -36.702 -16.443 -17.770 1.00 64.37 164 LEU D O 1
ATOM 3598 N N . PHE B 1 177 ? -37.633 -17.176 -19.685 1.00 60.74 165 PHE D N 1
ATOM 3599 C CA . PHE B 1 177 ? -37.953 -15.828 -20.141 1.00 67.60 165 PHE D CA 1
ATOM 3600 C C . PHE B 1 177 ? -38.935 -15.151 -19.195 1.00 72.05 165 PHE D C 1
ATOM 3601 O O . PHE B 1 177 ? -38.796 -13.959 -18.889 1.00 74.30 165 PHE D O 1
ATOM 3609 N N . LEU B 1 178 ? -39.928 -15.900 -18.710 1.00 64.12 166 LEU D N 1
ATOM 3610 C CA . LEU B 1 178 ? -40.834 -15.352 -17.705 1.00 59.22 166 LEU D CA 1
ATOM 3611 C C . LEU B 1 178 ? -40.079 -14.967 -16.436 1.00 72.98 166 LEU D C 1
ATOM 3612 O O . LEU B 1 178 ? -40.245 -13.857 -15.912 1.00 74.23 166 LEU D O 1
ATOM 3617 N N . SER B 1 179 ? -39.230 -15.870 -15.935 1.00 65.38 167 SER D N 1
ATOM 3618 C CA . SER B 1 179 ? -38.532 -15.610 -14.677 1.00 67.84 167 SER D CA 1
ATOM 3619 C C . SER B 1 179 ? -37.641 -14.375 -14.779 1.00 72.72 167 SER D C 1
ATOM 3620 O O . SER B 1 179 ? -37.696 -13.477 -13.925 1.00 72.38 167 SER D O 1
ATOM 3623 N N . TYR B 1 180 ? -36.817 -14.308 -15.828 1.00 58.40 168 TYR D N 1
ATOM 3624 C CA . TYR B 1 180 ? -35.919 -13.171 -15.999 1.00 69.13 168 TYR D CA 1
ATOM 3625 C C . TYR B 1 180 ? -36.686 -11.885 -16.279 1.00 68.66 168 TYR D C 1
ATOM 3626 O O . TYR B 1 180 ? -36.229 -10.799 -15.900 1.00 74.71 168 TYR D O 1
ATOM 3635 N N . SER B 1 181 ? -37.848 -11.981 -16.935 1.00 68.49 169 SER D N 1
ATOM 3636 C CA . SER B 1 181 ? -38.703 -10.808 -17.083 1.00 72.82 169 SER D CA 1
ATOM 3637 C C . SER B 1 181 ? -39.168 -10.298 -15.724 1.00 75.08 169 SER D C 1
ATOM 3638 O O . SER B 1 181 ? -39.212 -9.084 -15.487 1.00 70.69 169 SER D O 1
ATOM 3641 N N . MET B 1 182 ? -39.513 -11.215 -14.816 1.00 71.31 170 MET D N 1
ATOM 3642 C CA . MET B 1 182 ? -39.936 -10.812 -13.478 1.00 70.49 170 MET D CA 1
ATOM 3643 C C . MET B 1 182 ? -38.797 -10.139 -12.721 1.00 74.63 170 MET D C 1
ATOM 3644 O O . MET B 1 182 ? -38.977 -9.067 -12.128 1.00 82.10 170 MET D O 1
ATOM 3649 N N . ILE B 1 183 ? -37.613 -10.760 -12.728 1.00 73.63 171 ILE D N 1
ATOM 3650 C CA . ILE B 1 183 ? -36.466 -10.179 -12.031 1.00 70.64 171 ILE D CA 1
ATOM 3651 C C . ILE B 1 183 ? -36.160 -8.789 -12.576 1.00 82.77 171 ILE D C 1
ATOM 3652 O O . ILE B 1 183 ? -35.965 -7.831 -11.817 1.00 76.68 171 ILE D O 1
ATOM 3657 N N . TYR B 1 184 ? -36.121 -8.662 -13.905 1.00 71.88 172 TYR D N 1
ATOM 3658 C CA . TYR B 1 184 ? -35.870 -7.369 -14.537 1.00 73.88 172 TYR D CA 1
ATOM 3659 C C . TYR B 1 184 ? -36.900 -6.332 -14.097 1.00 77.38 172 TYR D C 1
ATOM 3660 O O . TYR B 1 184 ? -36.549 -5.201 -13.725 1.00 71.74 172 TYR D O 1
ATOM 3669 N N . CYS B 1 185 ? -38.181 -6.715 -14.116 1.00 78.36 173 CYS D N 1
ATOM 3670 C CA . CYS B 1 185 ? -39.248 -5.822 -13.672 1.00 73.88 173 CYS D CA 1
ATOM 3671 C C . CYS B 1 185 ? -39.009 -5.340 -12.247 1.00 76.71 173 CYS D C 1
ATOM 3672 O O . CYS B 1 185 ? -39.136 -4.145 -11.953 1.00 73.24 173 CYS D O 1
ATOM 3675 N N . VAL B 1 186 ? -38.663 -6.262 -11.345 1.00 73.14 174 VAL D N 1
ATOM 3676 C CA . VAL B 1 186 ? -38.426 -5.880 -9.955 1.00 71.19 174 VAL D CA 1
ATOM 3677 C C . VAL B 1 186 ? -37.251 -4.917 -9.858 1.00 80.00 174 VAL D C 1
ATOM 3678 O O . VAL B 1 186 ? -37.304 -3.919 -9.127 1.00 86.20 174 VAL D O 1
ATOM 3682 N N . PHE B 1 187 ? -36.175 -5.196 -10.598 1.00 86.07 175 PHE D N 1
ATOM 3683 C CA . PHE B 1 187 ? -35.010 -4.317 -10.585 1.00 80.10 175 PHE D CA 1
ATOM 3684 C C . PHE B 1 187 ? -35.393 -2.892 -10.961 1.00 86.49 175 PHE D C 1
ATOM 3685 O O . PHE B 1 187 ? -35.072 -1.937 -10.242 1.00 84.58 175 PHE D O 1
ATOM 3693 N N . ILE B 1 188 ? -36.097 -2.732 -12.082 1.00 80.40 176 ILE D N 1
ATOM 3694 C CA . ILE B 1 188 ? -36.397 -1.385 -12.559 1.00 76.67 176 ILE D CA 1
ATOM 3695 C C . ILE B 1 188 ? -37.401 -0.695 -11.646 1.00 71.35 176 ILE D C 1
ATOM 3696 O O . ILE B 1 188 ? -37.241 0.486 -11.311 1.00 72.71 176 ILE D O 1
ATOM 3701 N N . ALA B 1 189 ? -38.449 -1.411 -11.231 1.00 71.87 177 ALA D N 1
ATOM 3702 C CA . ALA B 1 189 ? -39.430 -0.829 -10.320 1.00 80.09 177 ALA D CA 1
ATOM 3703 C C . ALA B 1 189 ? -38.762 -0.321 -9.046 1.00 85.68 177 ALA D C 1
ATOM 3704 O O . ALA B 1 189 ? -38.955 0.834 -8.642 1.00 85.47 177 ALA D O 1
ATOM 3706 N N . SER B 1 190 ? -37.950 -1.170 -8.412 1.00 79.70 178 SER D N 1
ATOM 3707 C CA . SER B 1 190 ? -37.290 -0.773 -7.174 1.00 86.79 178 SER D CA 1
ATOM 3708 C C . SER B 1 190 ? -36.333 0.391 -7.400 1.00 90.35 178 SER D C 1
ATOM 3709 O O . SER B 1 190 ? -36.305 1.336 -6.604 1.00 90.52 178 SER D O 1
ATOM 3712 N N . THR B 1 191 ? -35.553 0.353 -8.486 1.00 85.78 179 THR D N 1
ATOM 3713 C CA . THR B 1 191 ? -34.593 1.426 -8.740 1.00 88.18 179 THR D CA 1
ATOM 3714 C C . THR B 1 191 ? -35.298 2.764 -8.939 1.00 90.26 179 THR D C 1
ATOM 3715 O O . THR B 1 191 ? -34.901 3.779 -8.354 1.00 96.82 179 THR D O 1
ATOM 3719 N N . VAL B 1 192 ? -36.354 2.784 -9.757 1.00 79.82 180 VAL D N 1
ATOM 3720 C CA . VAL B 1 192 ? -37.089 4.026 -9.989 1.00 82.16 180 VAL D CA 1
ATOM 3721 C C . VAL B 1 192 ? -37.710 4.530 -8.691 1.00 89.70 180 VAL D C 1
ATOM 3722 O O . VAL B 1 192 ? -37.669 5.732 -8.390 1.00 88.45 180 VAL D O 1
ATOM 3726 N N . PHE B 1 193 ? -38.284 3.621 -7.897 1.00 85.25 181 PHE D N 1
ATOM 3727 C CA . PHE B 1 193 ? -38.832 4.008 -6.598 1.00 93.37 181 PHE D CA 1
ATOM 3728 C C . PHE B 1 193 ? -37.771 4.687 -5.732 1.00 91.79 181 PHE D C 1
ATOM 3729 O O . PHE B 1 193 ? -38.012 5.757 -5.146 1.00 94.28 181 PHE D O 1
ATOM 3737 N N . GLN B 1 194 ? -36.577 4.084 -5.660 1.00 89.59 182 GLN D N 1
ATOM 3738 C CA . GLN B 1 194 ? -35.485 4.672 -4.888 1.00 87.95 182 GLN D CA 1
ATOM 3739 C C . GLN B 1 194 ? -35.102 6.042 -5.429 1.00 91.98 182 GLN D C 1
ATOM 3740 O O . GLN B 1 194 ? -34.833 6.969 -4.656 1.00 89.06 182 GLN D O 1
ATOM 3746 N N . TYR B 1 195 ? -35.055 6.182 -6.755 1.00 85.47 183 TYR D N 1
ATOM 3747 C CA . TYR B 1 195 ? -34.744 7.475 -7.357 1.00 82.74 183 TYR D CA 1
ATOM 3748 C C . TYR B 1 195 ? -35.732 8.542 -6.902 1.00 92.41 183 TYR D C 1
ATOM 3749 O O . TYR B 1 195 ? -35.335 9.633 -6.467 1.00 99.07 183 TYR D O 1
ATOM 3758 N N . PHE B 1 196 ? -37.032 8.235 -6.963 1.00 87.54 184 PHE D N 1
ATOM 3759 C CA . PHE B 1 196 ? -38.023 9.278 -6.711 1.00 88.35 184 PHE D CA 1
ATOM 3760 C C . PHE B 1 196 ? -38.111 9.646 -5.241 1.00 103.60 184 PHE D C 1
ATOM 3761 O O . PHE B 1 196 ? -38.365 10.815 -4.919 1.00 102.26 184 PHE D O 1
ATOM 3769 N N . LEU B 1 197 ? -37.908 8.683 -4.333 1.00 110.69 185 LEU D N 1
ATOM 3770 C CA . LEU B 1 197 ? -37.938 9.074 -2.925 1.00 120.51 185 LEU D CA 1
ATOM 3771 C C . LEU B 1 197 ? -36.599 9.636 -2.467 1.00 119.97 185 LEU D C 1
ATOM 3772 O O . LEU B 1 197 ? -36.532 10.311 -1.435 1.00 130.90 185 LEU D O 1
ATOM 3777 N N . LYS B 1 198 ? -35.533 9.373 -3.212 1.00 108.32 186 LYS D N 1
ATOM 3778 C CA . LYS B 1 198 ? -34.280 10.083 -2.975 1.00 97.35 186 LYS D CA 1
ATOM 3779 C C . LYS B 1 198 ? -34.408 11.554 -3.357 1.00 106.80 186 LYS D C 1
ATOM 3780 O O . LYS B 1 198 ? -33.930 12.438 -2.634 1.00 102.88 186 LYS D O 1
ATOM 3786 N N . PHE B 1 199 ? -35.017 11.833 -4.511 1.00 104.27 187 PHE D N 1
ATOM 3787 C CA . PHE B 1 199 ? -35.332 13.217 -4.846 1.00 100.50 187 PHE D CA 1
ATOM 3788 C C . PHE B 1 199 ? -36.321 13.808 -3.849 1.00 106.22 187 PHE D C 1
ATOM 3789 O O . PHE B 1 199 ? -36.242 14.996 -3.513 1.00 101.95 187 PHE D O 1
ATOM 3791 N N . TRP B 1 200 ? -37.252 12.987 -3.357 1.00 110.12 188 TRP D N 1
ATOM 3792 C CA . TRP B 1 200 ? -38.291 13.474 -2.453 1.00 110.23 188 TRP D CA 1
ATOM 3793 C C . TRP B 1 200 ? -37.705 13.918 -1.117 1.00 111.56 188 TRP D C 1
ATOM 3794 O O . TRP B 1 200 ? -38.052 14.988 -0.600 1.00 108.36 188 TRP D O 1
ATOM 3805 N N . VAL B 1 201 ? -36.820 13.100 -0.539 1.00 112.16 189 VAL D N 1
ATOM 3806 C CA . VAL B 1 201 ? -36.152 13.456 0.707 1.00 106.06 189 VAL D CA 1
ATOM 3807 C C . VAL B 1 201 ? -35.200 14.634 0.551 1.00 112.74 189 VAL D C 1
ATOM 3808 O O . VAL B 1 201 ? -34.777 15.205 1.562 1.00 119.96 189 VAL D O 1
ATOM 3810 N N . GLY B 1 202 ? -34.853 15.007 -0.677 1.00 108.73 190 GLY D N 1
ATOM 3811 C CA . GLY B 1 202 ? -33.959 16.121 -0.910 1.00 107.71 190 GLY D CA 1
ATOM 3812 C C . GLY B 1 202 ? -32.508 15.750 -1.100 1.00 114.88 190 GLY D C 1
ATOM 3813 O O . GLY B 1 202 ? -31.634 16.595 -0.878 1.00 113.73 190 GLY D O 1
ATOM 3814 N N . ASP B 1 203 ? -32.221 14.519 -1.507 1.00 120.30 191 ASP D N 1
ATOM 3815 C CA . ASP B 1 203 ? -30.845 14.070 -1.670 1.00 119.47 191 ASP D CA 1
ATOM 3816 C C . ASP B 1 203 ? -30.478 13.935 -3.143 1.00 117.36 191 ASP D C 1
ATOM 3817 O O . ASP B 1 203 ? -29.571 13.182 -3.498 1.00 124.76 191 ASP D O 1
ATOM 3822 N N . ALA B 1 209 ? -35.573 16.861 -11.586 1.00 71.97 197 ALA D N 1
ATOM 3823 C CA . ALA B 1 209 ? -35.840 15.430 -11.650 1.00 84.83 197 ALA D CA 1
ATOM 3824 C C . ALA B 1 209 ? -36.321 15.021 -13.038 1.00 91.70 197 ALA D C 1
ATOM 3825 O O . ALA B 1 209 ? -36.820 15.846 -13.803 1.00 82.98 197 ALA D O 1
ATOM 3827 N N . LYS B 1 210 ? -36.163 13.737 -13.358 1.00 88.82 198 LYS D N 1
ATOM 3828 C CA . LYS B 1 210 ? -36.640 13.179 -14.622 1.00 87.95 198 LYS D CA 1
ATOM 3829 C C . LYS B 1 210 ? -38.003 12.543 -14.362 1.00 88.00 198 LYS D C 1
ATOM 3830 O O . LYS B 1 210 ? -38.135 11.333 -14.178 1.00 80.92 198 LYS D O 1
ATOM 3836 N N . PHE B 1 211 ? -39.035 13.390 -14.354 1.00 84.44 199 PHE D N 1
ATOM 3837 C CA . PHE B 1 211 ? -40.363 12.945 -13.940 1.00 83.31 199 PHE D CA 1
ATOM 3838 C C . PHE B 1 211 ? -40.961 11.935 -14.913 1.00 70.94 199 PHE D C 1
ATOM 3839 O O . PHE B 1 211 ? -41.716 11.050 -14.491 1.00 74.96 199 PHE D O 1
ATOM 3847 N N . HIS B 1 212 ? -40.640 12.047 -16.206 1.00 67.31 200 HIS D N 1
ATOM 3848 C CA . HIS B 1 212 ? -41.149 11.092 -17.186 1.00 69.61 200 HIS D CA 1
ATOM 3849 C C . HIS B 1 212 ? -40.796 9.659 -16.809 1.00 72.96 200 HIS D C 1
ATOM 3850 O O . HIS B 1 212 ? -41.583 8.737 -17.057 1.00 76.36 200 HIS D O 1
ATOM 3857 N N . VAL B 1 213 ? -39.630 9.462 -16.188 1.00 64.92 201 VAL D N 1
ATOM 3858 C CA . VAL B 1 213 ? -39.178 8.144 -15.759 1.00 72.44 201 VAL D CA 1
ATOM 3859 C C . VAL B 1 213 ? -40.191 7.458 -14.850 1.00 79.14 201 VAL D C 1
ATOM 3860 O O . VAL B 1 213 ? -40.237 6.223 -14.797 1.00 76.82 201 VAL D O 1
ATOM 3864 N N . LEU B 1 214 ? -41.034 8.232 -14.156 1.00 76.22 202 LEU D N 1
ATOM 3865 C CA . LEU B 1 214 ? -42.069 7.636 -13.314 1.00 77.75 202 LEU D CA 1
ATOM 3866 C C . LEU B 1 214 ? -42.941 6.671 -14.106 1.00 76.10 202 LEU D C 1
ATOM 3867 O O . LEU B 1 214 ? -43.327 5.611 -13.595 1.00 86.88 202 LEU D O 1
ATOM 3872 N N . PHE B 1 215 ? -43.239 7.006 -15.366 1.00 69.12 203 PHE D N 1
ATOM 3873 C CA . PHE B 1 215 ? -44.030 6.109 -16.204 1.00 65.11 203 PHE D CA 1
ATOM 3874 C C . PHE B 1 215 ? -43.394 4.725 -16.278 1.00 80.49 203 PHE D C 1
ATOM 3875 O O . PHE B 1 215 ? -44.094 3.707 -16.185 1.00 67.18 203 PHE D O 1
ATOM 3883 N N . LEU B 1 216 ? -42.065 4.674 -16.420 1.00 85.12 204 LEU D N 1
ATOM 3884 C CA . LEU B 1 216 ? -41.340 3.407 -16.381 1.00 75.21 204 LEU D CA 1
ATOM 3885 C C . LEU B 1 216 ? -41.783 2.556 -15.199 1.00 71.68 204 LEU D C 1
ATOM 3886 O O . LEU B 1 216 ? -42.149 1.385 -15.365 1.00 87.62 204 LEU D O 1
ATOM 3891 N N . LEU B 1 217 ? -41.777 3.140 -13.997 1.00 64.25 205 LEU D N 1
ATOM 3892 C CA . LEU B 1 217 ? -42.226 2.411 -12.815 1.00 69.28 205 LEU D CA 1
ATOM 3893 C C . LEU B 1 217 ? -43.600 1.800 -13.053 1.00 62.32 205 LEU D C 1
ATOM 3894 O O . LEU B 1 217 ? -43.786 0.584 -12.914 1.00 80.65 205 LEU D O 1
ATOM 3899 N N . PHE B 1 218 ? -44.560 2.628 -13.479 1.00 60.53 206 PHE D N 1
ATOM 3900 C CA . PHE B 1 218 ? -45.917 2.144 -13.705 1.00 64.27 206 PHE D CA 1
ATOM 3901 C C . PHE B 1 218 ? -45.943 1.012 -14.718 1.00 73.29 206 PHE D C 1
ATOM 3902 O O . PHE B 1 218 ? -46.764 0.095 -14.601 1.00 64.40 206 PHE D O 1
ATOM 3910 N N . VAL B 1 219 ? -45.055 1.048 -15.711 1.00 68.45 207 VAL D N 1
ATOM 3911 C CA . VAL B 1 219 ? -44.980 -0.065 -16.647 1.00 71.75 207 VAL D CA 1
ATOM 3912 C C . VAL B 1 219 ? -44.468 -1.308 -15.932 1.00 81.74 207 VAL D C 1
ATOM 3913 O O . VAL B 1 219 ? -45.118 -2.362 -15.947 1.00 75.87 207 VAL D O 1
ATOM 3917 N N . ALA B 1 220 ? -43.324 -1.183 -15.249 1.00 67.47 208 ALA D N 1
ATOM 3918 C CA . ALA B 1 220 ? -42.713 -2.324 -14.575 1.00 67.41 208 ALA D CA 1
ATOM 3919 C C . ALA B 1 220 ? -43.729 -3.036 -13.694 1.00 69.30 208 ALA D C 1
ATOM 3920 O O . ALA B 1 220 ? -44.071 -4.203 -13.932 1.00 70.07 208 ALA D O 1
ATOM 3922 N N . LEU B 1 221 ? -44.249 -2.317 -12.694 1.00 62.43 209 LEU D N 1
ATOM 3923 C CA . LEU B 1 221 ? -45.302 -2.837 -11.830 1.00 69.32 209 LEU D CA 1
ATOM 3924 C C . LEU B 1 221 ? -46.321 -3.641 -12.623 1.00 54.86 209 LEU D C 1
ATOM 3925 O O . LEU B 1 221 ? -46.522 -4.834 -12.359 1.00 62.30 209 LEU D O 1
ATOM 3930 N N . MET B 1 222 ? -46.917 -3.019 -13.649 1.00 59.34 210 MET D N 1
ATOM 3931 C CA . MET B 1 222 ? -47.947 -3.700 -14.425 1.00 62.22 210 MET D CA 1
ATOM 3932 C C . MET B 1 222 ? -47.443 -5.053 -14.902 1.00 65.97 210 MET D C 1
ATOM 3933 O O . MET B 1 222 ? -47.981 -6.101 -14.520 1.00 77.61 210 MET D O 1
ATOM 3938 N N . PHE B 1 223 ? -46.358 -5.044 -15.683 1.00 55.66 211 PHE D N 1
ATOM 3939 C CA . PHE B 1 223 ? -45.827 -6.300 -16.194 1.00 61.51 211 PHE D CA 1
ATOM 3940 C C . PHE B 1 223 ? -45.581 -7.276 -15.054 1.00 72.96 211 PHE D C 1
ATOM 3941 O O . PHE B 1 223 ? -46.034 -8.429 -15.108 1.00 69.59 211 PHE D O 1
ATOM 3949 N N . PHE B 1 224 ? -44.953 -6.798 -13.974 1.00 63.63 212 PHE D N 1
ATOM 3950 C CA . PHE B 1 224 ? -44.685 -7.663 -12.832 1.00 73.74 212 PHE D CA 1
ATOM 3951 C C . PHE B 1 224 ? -45.954 -8.370 -12.388 1.00 74.15 212 PHE D C 1
ATOM 3952 O O . PHE B 1 224 ? -46.009 -9.606 -12.353 1.00 78.79 212 PHE D O 1
ATOM 3960 N N . VAL B 1 225 ? -47.007 -7.597 -12.108 1.00 70.43 213 VAL D N 1
ATOM 3961 C CA . VAL B 1 225 ? -48.249 -8.204 -11.640 1.00 69.90 213 VAL D CA 1
ATOM 3962 C C . VAL B 1 225 ? -48.739 -9.220 -12.659 1.00 79.88 213 VAL D C 1
ATOM 3963 O O . VAL B 1 225 ? -49.024 -10.377 -12.320 1.00 74.05 213 VAL D O 1
ATOM 3967 N N . SER B 1 226 ? -48.773 -8.822 -13.935 1.00 73.01 214 SER D N 1
ATOM 3968 C CA . SER B 1 226 ? -49.194 -9.748 -14.978 1.00 59.95 214 SER D CA 1
ATOM 3969 C C . SER B 1 226 ? -48.363 -11.019 -14.919 1.00 72.48 214 SER D C 1
ATOM 3970 O O . SER B 1 226 ? -48.904 -12.131 -14.872 1.00 66.66 214 SER D O 1
ATOM 3973 N N . LEU B 1 227 ? -47.040 -10.864 -14.843 1.00 74.09 215 LEU D N 1
ATOM 3974 C CA . LEU B 1 227 ? -46.167 -12.028 -14.848 1.00 73.37 215 LEU D CA 1
ATOM 3975 C C . LEU B 1 227 ? -46.464 -12.939 -13.666 1.00 73.05 215 LEU D C 1
ATOM 3976 O O . LEU B 1 227 ? -46.452 -14.169 -13.805 1.00 80.92 215 LEU D O 1
ATOM 3981 N N . MET B 1 228 ? -46.794 -12.356 -12.507 1.00 75.32 216 MET D N 1
ATOM 3982 C CA . MET B 1 228 ? -47.054 -13.188 -11.337 1.00 80.51 216 MET D CA 1
ATOM 3983 C C . MET B 1 228 ? -48.278 -14.067 -11.559 1.00 75.73 216 MET D C 1
ATOM 3984 O O . MET B 1 228 ? -48.320 -15.213 -11.095 1.00 72.46 216 MET D O 1
ATOM 3989 N N . PHE B 1 229 ? -49.270 -13.568 -12.302 1.00 72.74 217 PHE D N 1
ATOM 3990 C CA . PHE B 1 229 ? -50.403 -14.421 -12.642 1.00 65.90 217 PHE D CA 1
ATOM 3991 C C . PHE B 1 229 ? -50.007 -15.457 -13.686 1.00 72.65 217 PHE D C 1
ATOM 3992 O O . PHE B 1 229 ? -50.475 -16.600 -13.642 1.00 69.38 217 PHE D O 1
ATOM 4000 N N . LEU B 1 230 ? -49.132 -15.083 -14.621 1.00 67.95 218 LEU D N 1
ATOM 4001 C CA . LEU B 1 230 ? -48.731 -16.017 -15.666 1.00 67.98 218 LEU D CA 1
ATOM 4002 C C . LEU B 1 230 ? -47.755 -17.052 -15.123 1.00 69.70 218 LEU D C 1
ATOM 4003 O O . LEU B 1 230 ? -48.037 -18.257 -15.139 1.00 80.15 218 LEU D O 1
ATOM 4008 N N . PHE B 1 231 ? -46.598 -16.592 -14.636 1.00 69.57 219 PHE D N 1
ATOM 4009 C CA . PHE B 1 231 ? -45.595 -17.487 -14.065 1.00 62.77 219 PHE D CA 1
ATOM 4010 C C . PHE B 1 231 ? -46.223 -18.450 -13.067 1.00 73.80 219 PHE D C 1
ATOM 4011 O O . PHE B 1 231 ? -46.099 -19.675 -13.203 1.00 72.30 219 PHE D O 1
ATOM 4019 N N . GLY B 1 232 ? -46.928 -17.906 -12.072 1.00 66.59 220 GLY D N 1
ATOM 4020 C CA . GLY B 1 232 ? -47.638 -18.752 -11.125 1.00 66.87 220 GLY D CA 1
ATOM 4021 C C . GLY B 1 232 ? -48.460 -19.825 -11.807 1.00 72.98 220 GLY D C 1
ATOM 4022 O O . GLY B 1 232 ? -48.312 -21.015 -11.516 1.00 66.18 220 GLY D O 1
ATOM 4023 N N . TYR B 1 233 ? -49.307 -19.420 -12.760 1.00 66.14 221 TYR D N 1
ATOM 4024 C CA . TYR B 1 233 ? -50.132 -20.381 -13.487 1.00 56.44 221 TYR D CA 1
ATOM 4025 C C . TYR B 1 233 ? -49.278 -21.505 -14.060 1.00 69.08 221 TYR D C 1
ATOM 4026 O O . TYR B 1 233 ? -49.563 -22.690 -13.849 1.00 55.86 221 TYR D O 1
ATOM 4035 N N . HIS B 1 234 ? -48.181 -21.150 -14.730 1.00 53.56 222 HIS D N 1
ATOM 4036 C CA . HIS B 1 234 ? -47.360 -22.181 -15.352 1.00 57.26 222 HIS D CA 1
ATOM 4037 C C . HIS B 1 234 ? -46.611 -22.997 -14.308 1.00 64.52 222 HIS D C 1
ATOM 4038 O O . HIS B 1 234 ? -46.383 -24.198 -14.503 1.00 84.48 222 HIS D O 1
ATOM 4045 N N . CYS B 1 235 ? -46.258 -22.374 -13.177 1.00 55.78 223 CYS D N 1
ATOM 4046 C CA . CYS B 1 235 ? -45.732 -23.141 -12.053 1.00 63.68 223 CYS D CA 1
ATOM 4047 C C . CYS B 1 235 ? -46.677 -24.273 -11.691 1.00 74.19 223 CYS D C 1
ATOM 4048 O O . CYS B 1 235 ? -46.243 -25.391 -11.394 1.00 72.26 223 CYS D O 1
ATOM 4051 N N . TRP B 1 236 ? -47.980 -23.997 -11.718 1.00 72.04 224 TRP D N 1
ATOM 4052 C CA . TRP B 1 236 ? -48.961 -25.053 -11.519 1.00 65.19 224 TRP D CA 1
ATOM 4053 C C . TRP B 1 236 ? -48.830 -26.114 -12.603 1.00 65.94 224 TRP D C 1
ATOM 4054 O O . TRP B 1 236 ? -48.627 -27.300 -12.309 1.00 65.65 224 TRP D O 1
ATOM 4065 N N . LEU B 1 237 ? -48.883 -25.689 -13.870 1.00 57.94 225 LEU D N 1
ATOM 4066 C CA . LEU B 1 237 ? -48.845 -26.633 -14.984 1.00 58.04 225 LEU D CA 1
ATOM 4067 C C . LEU B 1 237 ? -47.635 -27.550 -14.874 1.00 60.67 225 LEU D C 1
ATOM 4068 O O . LEU B 1 237 ? -47.768 -28.779 -14.813 1.00 70.61 225 LEU D O 1
ATOM 4073 N N . VAL B 1 238 ? -46.443 -26.954 -14.807 1.00 64.99 226 VAL D N 1
ATOM 4074 C CA . VAL B 1 238 ? -45.211 -27.729 -14.733 1.00 65.39 226 VAL D CA 1
ATOM 4075 C C . VAL B 1 238 ? -45.204 -28.628 -13.504 1.00 70.21 226 VAL D C 1
ATOM 4076 O O . VAL B 1 238 ? -44.680 -29.749 -13.551 1.00 58.75 226 VAL D O 1
ATOM 4080 N N . ALA B 1 239 ? -45.806 -28.181 -12.399 1.00 68.89 227 ALA D N 1
ATOM 4081 C CA . ALA B 1 239 ? -45.817 -29.019 -11.204 1.00 60.80 227 ALA D CA 1
ATOM 4082 C C . ALA B 1 239 ? -46.631 -30.286 -11.422 1.00 66.36 227 ALA D C 1
ATOM 4083 O O . ALA B 1 239 ? -46.310 -31.336 -10.853 1.00 63.95 227 ALA D O 1
ATOM 4085 N N . LYS B 1 240 ? -47.671 -30.218 -12.251 1.00 66.64 228 LYS D N 1
ATOM 4086 C CA . LYS B 1 240 ? -48.557 -31.351 -12.468 1.00 66.88 228 LYS D CA 1
ATOM 4087 C C . LYS B 1 240 ? -48.358 -32.008 -13.825 1.00 59.83 228 LYS D C 1
ATOM 4088 O O . LYS B 1 240 ? -49.092 -32.945 -14.157 1.00 60.58 228 LYS D O 1
ATOM 4094 N N . ASN B 1 241 ? -47.381 -31.549 -14.608 1.00 57.09 229 ASN D N 1
ATOM 4095 C CA . ASN B 1 241 ? -47.108 -32.067 -15.951 1.00 53.54 229 ASN D CA 1
ATOM 4096 C C . ASN B 1 241 ? -48.355 -31.995 -16.836 1.00 53.54 229 ASN D C 1
ATOM 4097 O O . ASN B 1 241 ? -48.859 -33.002 -17.340 1.00 51.76 229 ASN D O 1
ATOM 4102 N N . ARG B 1 242 ? -48.851 -30.772 -17.015 1.00 61.76 230 ARG D N 1
ATOM 4103 C CA . ARG B 1 242 ? -49.971 -30.522 -17.913 1.00 57.19 230 ARG D CA 1
ATOM 4104 C C . ARG B 1 242 ? -49.668 -29.350 -18.829 1.00 52.68 230 ARG D C 1
ATOM 4105 O O . ARG B 1 242 ? -49.099 -28.346 -18.393 1.00 58.55 230 ARG D O 1
ATOM 4113 N N . SER B 1 243 ? -50.059 -29.485 -20.090 1.00 54.09 231 SER D N 1
ATOM 4114 C CA . SER B 1 243 ? -50.079 -28.381 -21.030 1.00 50.23 231 SER D CA 1
ATOM 4115 C C . SER B 1 243 ? -51.303 -27.506 -20.790 1.00 59.29 231 SER D C 1
ATOM 4116 O O . SER B 1 243 ? -52.285 -27.925 -20.174 1.00 55.25 231 SER D O 1
ATOM 4119 N N . THR B 1 244 ? -51.221 -26.266 -21.274 1.00 51.31 232 THR D N 1
ATOM 4120 C CA . THR B 1 244 ? -52.379 -25.381 -21.272 1.00 44.90 232 THR D CA 1
ATOM 4121 C C . THR B 1 244 ? -53.581 -26.059 -21.920 1.00 56.90 232 THR D C 1
ATOM 4122 O O . THR B 1 244 ? -54.683 -26.089 -21.351 1.00 61.48 232 THR D O 1
ATOM 4126 N N . LEU B 1 245 ? -53.372 -26.630 -23.110 1.00 50.76 233 LEU D N 1
ATOM 4127 C CA . LEU B 1 245 ? -54.444 -27.325 -23.814 1.00 57.63 233 LEU D CA 1
ATOM 4128 C C . LEU B 1 245 ? -54.995 -28.477 -22.981 1.00 57.01 233 LEU D C 1
ATOM 4129 O O . LEU B 1 245 ? -56.215 -28.656 -22.879 1.00 60.37 233 LEU D O 1
ATOM 4134 N N . GLU B 1 246 ? -54.107 -29.269 -22.373 1.00 56.74 234 GLU D N 1
ATOM 4135 C CA . GLU B 1 246 ? -54.558 -30.346 -21.496 1.00 57.01 234 GLU D CA 1
ATOM 4136 C C . GLU B 1 246 ? -55.302 -29.794 -20.289 1.00 60.78 234 GLU D C 1
ATOM 4137 O O . GLU B 1 246 ? -56.320 -30.357 -19.867 1.00 61.14 234 GLU D O 1
ATOM 4143 N N . ALA B 1 247 ? -54.806 -28.692 -19.718 1.00 54.22 235 ALA D N 1
ATOM 4144 C CA . ALA B 1 247 ? -55.456 -28.101 -18.553 1.00 58.74 235 ALA D CA 1
ATOM 4145 C C . ALA B 1 247 ? -56.889 -27.698 -18.868 1.00 64.66 235 ALA D C 1
ATOM 4146 O O . ALA B 1 247 ? -57.772 -27.798 -18.007 1.00 57.04 235 ALA D O 1
ATOM 4148 N N . PHE B 1 248 ? -57.145 -27.244 -20.094 1.00 59.96 236 PHE D N 1
ATOM 4149 C CA . PHE B 1 248 ? -58.507 -26.871 -20.452 1.00 63.44 236 PHE D CA 1
ATOM 4150 C C . PHE B 1 248 ? -59.291 -27.998 -21.116 1.00 67.79 236 PHE D C 1
ATOM 4151 O O . PHE B 1 248 ? -60.509 -27.868 -21.280 1.00 73.05 236 PHE D O 1
ATOM 4159 N N . SER B 1 249 ? -58.637 -29.099 -21.487 1.00 61.29 237 SER D N 1
ATOM 4160 C CA . SER B 1 249 ? -59.320 -30.254 -22.070 1.00 68.48 237 SER D CA 1
ATOM 4161 C C . SER B 1 249 ? -58.525 -31.502 -21.705 1.00 62.70 237 SER D C 1
ATOM 4162 O O . SER B 1 249 ? -57.509 -31.813 -22.346 1.00 61.46 237 SER D O 1
ATOM 4165 N N . PRO B 1 250 ? -58.953 -32.240 -20.684 1.00 62.47 238 PRO D N 1
ATOM 4166 C CA . PRO B 1 250 ? -58.151 -33.363 -20.171 1.00 59.21 238 PRO D CA 1
ATOM 4167 C C . PRO B 1 250 ? -57.936 -34.427 -21.231 1.00 67.19 238 PRO D C 1
ATOM 4168 O O . PRO B 1 250 ? -58.868 -34.780 -21.971 1.00 70.63 238 PRO D O 1
ATOM 4172 N N . PRO B 1 251 ? -56.721 -34.966 -21.329 1.00 65.12 239 PRO D N 1
ATOM 4173 C CA . PRO B 1 251 ? -56.454 -36.005 -22.331 1.00 50.42 239 PRO D CA 1
ATOM 4174 C C . PRO B 1 251 ? -57.199 -37.292 -22.015 1.00 54.66 239 PRO D C 1
ATOM 4175 O O . PRO B 1 251 ? -57.344 -37.680 -20.853 1.00 52.20 239 PRO D O 1
ATOM 4179 N N . VAL B 1 252 ? -57.672 -37.949 -23.070 1.00 56.96 240 VAL D N 1
ATOM 4180 C CA . VAL B 1 252 ? -58.472 -39.160 -22.960 1.00 50.29 240 VAL D CA 1
ATOM 4181 C C . VAL B 1 252 ? -57.560 -40.364 -23.114 1.00 58.10 240 VAL D C 1
ATOM 4182 O O . VAL B 1 252 ? -56.836 -40.479 -24.107 1.00 49.66 240 VAL D O 1
ATOM 4186 N N . PHE B 1 253 ? -57.589 -41.260 -22.138 1.00 53.52 241 PHE D N 1
ATOM 4187 C CA . PHE B 1 253 ? -56.777 -42.466 -22.169 1.00 54.11 241 PHE D CA 1
ATOM 4188 C C . PHE B 1 253 ? -57.668 -43.689 -22.349 1.00 54.00 241 PHE D C 1
ATOM 4189 O O . PHE B 1 253 ? -58.888 -43.588 -22.511 1.00 63.42 241 PHE D O 1
ATOM 4197 N N . GLN B 1 254 ? -57.029 -44.863 -22.319 1.00 62.83 242 GLN D N 1
ATOM 4198 C CA . GLN B 1 254 ? -57.760 -46.126 -22.375 1.00 59.00 242 GLN D CA 1
ATOM 4199 C C . GLN B 1 254 ? -58.817 -46.209 -21.281 1.00 63.91 242 GLN D C 1
ATOM 4200 O O . GLN B 1 254 ? -59.870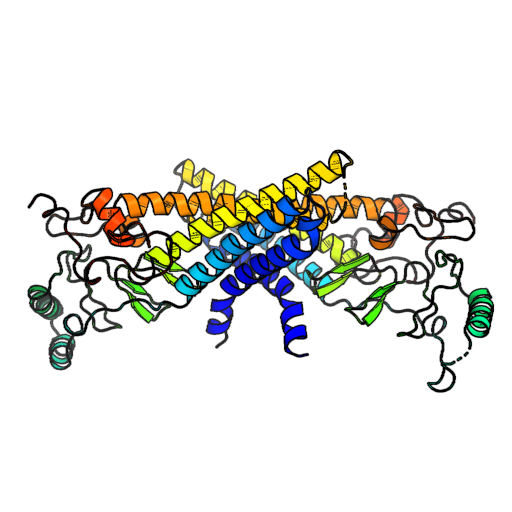 -46.826 -21.475 1.00 57.89 242 GLN D O 1
ATOM 4206 N N . ASN B 1 255 ? -58.557 -45.587 -20.131 1.00 54.36 243 ASN D N 1
ATOM 4207 C CA . ASN B 1 255 ? -59.476 -45.571 -19.004 1.00 62.34 243 ASN D CA 1
ATOM 4208 C C . ASN B 1 255 ? -60.332 -44.309 -18.965 1.00 67.20 243 ASN D C 1
ATOM 4209 O O . ASN B 1 255 ? -60.874 -43.969 -17.908 1.00 71.41 243 ASN D O 1
ATOM 4214 N N . GLY B 1 256 ? -60.460 -43.607 -20.088 1.00 63.85 244 GLY D N 1
ATOM 4215 C CA . GLY B 1 256 ? -61.221 -42.381 -20.134 1.00 58.62 244 GLY D CA 1
ATOM 4216 C C . GLY B 1 256 ? -60.367 -41.165 -19.838 1.00 62.63 244 GLY D C 1
ATOM 4217 O O . GLY B 1 256 ? -59.132 -41.225 -19.860 1.00 65.67 244 GLY D O 1
ATOM 4218 N N . PRO B 1 257 ? -61.009 -40.031 -19.554 1.00 61.03 245 PRO D N 1
ATOM 4219 C CA . PRO B 1 257 ? -60.247 -38.810 -19.268 1.00 69.74 245 PRO D CA 1
ATOM 4220 C C . PRO B 1 257 ? -59.463 -38.938 -17.972 1.00 54.03 245 PRO D C 1
ATOM 4221 O O . PRO B 1 257 ? -59.954 -39.476 -16.978 1.00 48.95 245 PRO D O 1
ATOM 4225 N N . ASP B 1 258 ? -58.229 -38.437 -17.994 1.00 53.48 246 ASP D N 1
ATOM 4226 C CA . ASP B 1 258 ? -57.384 -38.422 -16.802 1.00 63.48 246 ASP D CA 1
ATOM 4227 C C . ASP B 1 258 ? -56.540 -37.157 -16.847 1.00 61.06 246 ASP D C 1
ATOM 4228 O O . ASP B 1 258 ? -55.578 -37.081 -17.616 1.00 68.27 246 ASP D O 1
ATOM 4233 N N . ARG B 1 259 ? -56.900 -36.170 -16.023 1.00 63.64 247 ARG D N 1
ATOM 4234 C CA . ARG B 1 259 ? -56.136 -34.930 -15.957 1.00 60.98 247 ARG D CA 1
ATOM 4235 C C . ARG B 1 259 ? -54.748 -35.127 -15.362 1.00 58.97 247 ARG D C 1
ATOM 4236 O O . ARG B 1 259 ? -53.910 -34.228 -15.483 1.00 67.08 247 ARG D O 1
ATOM 4244 N N . ASN B 1 260 ? -54.486 -36.270 -14.725 1.00 65.35 248 ASN D N 1
ATOM 4245 C CA . ASN B 1 260 ? -53.169 -36.588 -14.189 1.00 64.98 248 ASN D CA 1
ATOM 4246 C C . ASN B 1 260 ? -52.461 -37.660 -15.010 1.00 58.54 248 ASN D C 1
ATOM 4247 O O . ASN B 1 260 ? -51.502 -38.270 -14.528 1.00 55.23 248 ASN D O 1
ATOM 4252 N N . GLY B 1 261 ? -52.905 -37.883 -16.252 1.00 57.71 249 GLY D N 1
ATOM 4253 C CA . GLY B 1 261 ? -52.427 -39.021 -17.025 1.00 59.24 249 GLY D CA 1
ATOM 4254 C C . GLY B 1 261 ? -50.932 -39.016 -17.278 1.00 59.03 249 GLY D C 1
ATOM 4255 O O . GLY B 1 261 ? -50.323 -40.077 -17.439 1.00 59.01 249 GLY D O 1
ATOM 4256 N N . PHE B 1 262 ? -50.319 -37.833 -17.319 1.00 49.46 250 PHE D N 1
ATOM 4257 C CA . PHE B 1 262 ? -48.878 -37.711 -17.498 1.00 54.51 250 PHE D CA 1
ATOM 4258 C C . PHE B 1 262 ? -48.171 -37.266 -16.220 1.00 50.55 250 PHE D C 1
ATOM 4259 O O . PHE B 1 262 ? -47.010 -36.847 -16.273 1.00 51.67 250 PHE D O 1
ATOM 4267 N N . ASN B 1 263 ? -48.846 -37.362 -15.073 1.00 52.30 251 ASN D N 1
ATOM 4268 C CA . ASN B 1 263 ? -48.315 -36.906 -13.789 1.00 54.12 251 ASN D CA 1
ATOM 4269 C C . ASN B 1 263 ? -47.511 -38.043 -13.167 1.00 55.74 251 ASN D C 1
ATOM 4270 O O . ASN B 1 263 ? -48.081 -39.028 -12.688 1.00 66.54 251 ASN D O 1
ATOM 4275 N N . VAL B 1 264 ? -46.188 -37.894 -13.147 1.00 63.46 252 VAL D N 1
ATOM 4276 C CA . VAL B 1 264 ? -45.306 -38.916 -12.594 1.00 62.32 252 VAL D CA 1
ATOM 4277 C C . VAL B 1 264 ? -44.530 -38.349 -11.412 1.00 68.46 252 VAL D C 1
ATOM 4278 O O . VAL B 1 264 ? -43.390 -38.752 -11.152 1.00 77.74 252 VAL D O 1
ATOM 4282 N N . GLY B 1 265 ? -45.133 -37.413 -10.692 1.00 66.30 253 GLY D N 1
ATOM 4283 C CA . GLY B 1 265 ? -44.488 -36.843 -9.516 1.00 55.68 253 GLY D CA 1
ATOM 4284 C C . GLY B 1 265 ? -43.801 -35.525 -9.808 1.00 62.22 253 GLY D C 1
ATOM 4285 O O . GLY B 1 265 ? -43.280 -35.287 -10.895 1.00 67.58 253 GLY D O 1
ATOM 4286 N N . LEU B 1 266 ? -43.790 -34.655 -8.792 1.00 68.97 254 LEU D N 1
ATOM 4287 C CA . LEU B 1 266 ? -43.281 -33.296 -8.967 1.00 69.95 254 LEU D CA 1
ATOM 4288 C C . LEU B 1 266 ? -41.840 -33.300 -9.471 1.00 81.14 254 LEU D C 1
ATOM 4289 O O . LEU B 1 266 ? -41.513 -32.612 -10.443 1.00 88.17 254 LEU D O 1
ATOM 4294 N N . SER B 1 267 ? -40.964 -34.073 -8.827 1.00 72.32 255 SER D N 1
ATOM 4295 C CA . SER B 1 267 ? -39.545 -34.044 -9.178 1.00 66.96 255 SER D CA 1
ATOM 4296 C C . SER B 1 267 ? -39.325 -34.431 -10.637 1.00 62.65 255 SER D C 1
ATOM 4297 O O . SER B 1 267 ? -38.652 -33.714 -11.392 1.00 73.01 255 SER D O 1
ATOM 4300 N N . LYS B 1 268 ? -39.899 -35.560 -11.056 1.00 64.64 256 LYS D N 1
ATOM 4301 C CA . LYS B 1 268 ? -39.738 -36.008 -12.434 1.00 74.14 256 LYS D CA 1
ATOM 4302 C C . LYS B 1 268 ? -40.471 -35.100 -13.413 1.00 70.26 256 LYS D C 1
ATOM 4303 O O . LYS B 1 268 ? -40.022 -34.935 -14.554 1.00 79.81 256 LYS D O 1
ATOM 4309 N N . ASN B 1 269 ? -41.591 -34.507 -12.992 1.00 71.47 257 ASN D N 1
ATOM 4310 C CA . ASN B 1 269 ? -42.272 -33.527 -13.833 1.00 65.28 257 ASN D CA 1
ATOM 4311 C C . ASN B 1 269 ? -41.364 -32.338 -14.124 1.00 59.37 257 ASN D C 1
ATOM 4312 O O . ASN B 1 269 ? -41.230 -31.912 -15.276 1.00 62.88 257 ASN D O 1
ATOM 4317 N N . LEU B 1 270 ? -40.729 -31.791 -13.083 1.00 69.41 258 LEU D N 1
ATOM 4318 C CA . LEU B 1 270 ? -39.799 -30.680 -13.269 1.00 65.23 258 LEU D CA 1
ATOM 4319 C C . LEU B 1 270 ? -38.634 -31.087 -14.159 1.00 72.23 258 LEU D C 1
ATOM 4320 O O . LEU B 1 270 ? -38.277 -30.375 -15.107 1.00 76.35 258 LEU D O 1
ATOM 4325 N N . ARG B 1 271 ? -38.014 -32.229 -13.854 1.00 67.76 259 ARG D N 1
ATOM 4326 C CA . ARG B 1 271 ? -36.808 -32.615 -14.572 1.00 71.88 259 ARG D CA 1
ATOM 4327 C C . ARG B 1 271 ? -37.099 -33.005 -16.015 1.00 65.25 259 ARG D C 1
ATOM 4328 O O . ARG B 1 271 ? -36.188 -32.958 -16.847 1.00 67.14 259 ARG D O 1
ATOM 4336 N N . GLN B 1 272 ? -38.349 -33.354 -16.335 1.00 55.47 260 GLN D N 1
ATOM 4337 C CA . GLN B 1 272 ? -38.732 -33.535 -17.733 1.00 62.31 260 GLN D CA 1
ATOM 4338 C C . GLN B 1 272 ? -38.520 -32.262 -18.539 1.00 68.18 260 GLN D C 1
ATOM 4339 O O . GLN B 1 272 ? -38.202 -32.326 -19.732 1.00 61.26 260 GLN D O 1
ATOM 4345 N N . VAL B 1 273 ? -38.692 -31.104 -17.910 1.00 63.06 261 VAL D N 1
ATOM 4346 C CA . VAL B 1 273 ? -38.598 -29.823 -18.593 1.00 58.84 261 VAL D CA 1
ATOM 4347 C C . VAL B 1 273 ? -37.212 -29.207 -18.452 1.00 67.00 261 VAL D C 1
ATOM 4348 O O . VAL B 1 273 ? -36.676 -28.655 -19.414 1.00 71.50 261 VAL D O 1
ATOM 4352 N N . PHE B 1 274 ? -36.610 -29.301 -17.264 1.00 60.21 262 PHE D N 1
ATOM 4353 C CA . PHE B 1 274 ? -35.340 -28.637 -16.992 1.00 64.53 262 PHE D CA 1
ATOM 4354 C C . PHE B 1 274 ? -34.138 -29.573 -17.019 1.00 67.25 262 PHE D C 1
ATOM 4355 O O . PHE B 1 274 ? -33.001 -29.090 -17.028 1.00 77.27 262 PHE D O 1
ATOM 4363 N N . GLY B 1 275 ? -34.350 -30.886 -17.034 1.00 64.44 263 GLY D N 1
ATOM 4364 C CA . GLY B 1 275 ? -33.253 -31.828 -17.079 1.00 61.43 263 GLY D CA 1
ATOM 4365 C C . GLY B 1 275 ? -32.708 -32.152 -15.700 1.00 81.25 263 GLY D C 1
ATOM 4366 O O . GLY B 1 275 ? -33.081 -31.561 -14.685 1.00 80.63 263 GLY D O 1
ATOM 4367 N N . GLU B 1 276 ? -31.787 -33.116 -15.672 1.00 86.59 264 GLU D N 1
ATOM 4368 C CA . GLU B 1 276 ? -31.258 -33.594 -14.400 1.00 85.13 264 GLU D CA 1
ATOM 4369 C C . GLU B 1 276 ? -30.125 -32.721 -13.879 1.00 94.35 264 GLU D C 1
ATOM 4370 O O . GLU B 1 276 ? -29.920 -32.645 -12.663 1.00 101.95 264 GLU D O 1
ATOM 4372 N N . HIS B 1 277 ? -29.386 -32.059 -14.766 1.00 88.49 265 HIS D N 1
ATOM 4373 C CA . HIS B 1 277 ? -28.204 -31.295 -14.379 1.00 89.54 265 HIS D CA 1
ATOM 4374 C C . HIS B 1 277 ? -28.631 -29.902 -13.930 1.00 95.37 265 HIS D C 1
ATOM 4375 O O . HIS B 1 277 ? -29.035 -29.074 -14.752 1.00 100.27 265 HIS D O 1
ATOM 4382 N N . LYS B 1 278 ? -28.526 -29.640 -12.625 1.00 93.38 266 LYS D N 1
ATOM 4383 C CA . LYS B 1 278 ? -28.935 -28.348 -12.082 1.00 97.14 266 LYS D CA 1
ATOM 4384 C C . LYS B 1 278 ? -28.129 -27.187 -12.655 1.00 110.63 266 LYS D C 1
ATOM 4385 O O . LYS B 1 278 ? -28.584 -26.039 -12.584 1.00 108.33 266 LYS D O 1
ATOM 4387 N N . LYS B 1 279 ? -26.954 -27.456 -13.230 1.00 109.26 267 LYS D N 1
ATOM 4388 C CA . LYS B 1 279 ? -26.066 -26.377 -13.652 1.00 94.91 267 LYS D CA 1
ATOM 4389 C C . LYS B 1 279 ? -26.650 -25.586 -14.815 1.00 84.21 267 LYS D C 1
ATOM 4390 O O . LYS B 1 279 ? -26.394 -24.380 -14.935 1.00 89.24 267 LYS D O 1
ATOM 4392 N N . LEU B 1 280 ? -27.436 -26.240 -15.677 1.00 86.27 268 LEU D N 1
ATOM 4393 C CA . LEU B 1 280 ? -28.054 -25.597 -16.834 1.00 85.99 268 LEU D CA 1
ATOM 4394 C C . LEU B 1 280 ? -29.564 -25.449 -16.693 1.00 81.09 268 LEU D C 1
ATOM 4395 O O . LEU B 1 280 ? -30.257 -25.265 -17.699 1.00 84.46 268 LEU D O 1
ATOM 4400 N N . TRP B 1 281 ? -30.083 -25.502 -15.466 1.00 73.53 269 TRP D N 1
ATOM 4401 C CA . TRP B 1 281 ? -31.511 -25.288 -15.256 1.00 82.31 269 TRP D CA 1
ATOM 4402 C C . TRP B 1 281 ? -31.938 -23.888 -15.688 1.00 81.42 269 TRP D C 1
ATOM 4403 O O . TRP B 1 281 ? -33.038 -23.701 -16.225 1.00 85.75 269 TRP D O 1
ATOM 4414 N N . PHE B 1 282 ? -31.078 -22.894 -15.469 1.00 83.82 270 PHE D N 1
ATOM 4415 C CA . PHE B 1 282 ? -31.420 -21.494 -15.681 1.00 85.43 270 PHE D CA 1
ATOM 4416 C C . PHE B 1 282 ? -30.753 -20.896 -16.911 1.00 85.50 270 PHE D C 1
ATOM 4417 O O . PHE B 1 282 ? -30.810 -19.677 -17.106 1.00 86.20 270 PHE D O 1
ATOM 4425 N N . ILE B 1 283 ? -30.132 -21.715 -17.744 1.00 84.00 271 ILE D N 1
ATOM 4426 C CA . ILE B 1 283 ? -29.477 -21.270 -18.971 1.00 86.99 271 ILE D CA 1
ATOM 4427 C C . ILE B 1 283 ? -30.308 -21.766 -20.147 1.00 86.91 271 ILE D C 1
ATOM 4428 O O . ILE B 1 283 ? -30.673 -22.948 -20.176 1.00 81.15 271 ILE D O 1
ATOM 4433 N N . PRO B 1 284 ? -30.633 -20.916 -21.124 1.00 81.06 272 PRO D N 1
ATOM 4434 C CA . PRO B 1 284 ? -31.495 -21.338 -22.245 1.00 75.54 272 PRO D CA 1
ATOM 4435 C C . PRO B 1 284 ? -30.774 -22.219 -23.263 1.00 81.20 272 PRO D C 1
ATOM 4436 O O . PRO B 1 284 ? -30.679 -21.902 -24.453 1.00 80.00 272 PRO D O 1
ATOM 4440 N N . VAL B 1 285 ? -30.262 -23.352 -22.791 1.00 73.71 273 VAL D N 1
ATOM 4441 C CA . VAL B 1 285 ? -29.788 -24.428 -23.650 1.00 69.09 273 VAL D CA 1
ATOM 4442 C C . VAL B 1 285 ? -30.719 -25.614 -23.450 1.00 76.02 273 VAL D C 1
ATOM 4443 O O . VAL B 1 285 ? -31.247 -25.834 -22.353 1.00 76.58 273 VAL D O 1
ATOM 4447 N N . PHE B 1 286 ? -30.940 -26.372 -24.521 1.00 71.29 274 PHE D N 1
ATOM 4448 C CA . PHE B 1 286 ? -31.939 -27.431 -24.480 1.00 65.25 274 PHE D CA 1
ATOM 4449 C C . PHE B 1 286 ? -31.479 -28.563 -23.572 1.00 73.44 274 PHE D C 1
ATOM 4450 O O . PHE B 1 286 ? -30.414 -29.153 -23.786 1.00 76.24 274 PHE D O 1
ATOM 4458 N N . THR B 1 287 ? -32.294 -28.864 -22.559 1.00 66.96 275 THR D N 1
ATOM 4459 C CA . THR B 1 287 ? -32.002 -29.931 -21.612 1.00 65.26 275 THR D CA 1
ATOM 4460 C C . THR B 1 287 ? -33.234 -30.771 -21.291 1.00 67.47 275 THR D C 1
ATOM 4461 O O . THR B 1 287 ? -33.205 -31.537 -20.321 1.00 71.54 275 THR D O 1
ATOM 4465 N N . SER B 1 288 ? -34.313 -30.651 -22.061 1.00 57.20 276 SER D N 1
ATOM 4466 C CA . SER B 1 288 ? -35.536 -31.378 -21.765 1.00 65.87 276 SER D CA 1
ATOM 4467 C C . SER B 1 288 ? -35.394 -32.849 -22.149 1.00 65.84 276 SER D C 1
ATOM 4468 O O . SER B 1 288 ? -34.575 -33.224 -22.993 1.00 79.73 276 SER D O 1
ATOM 4471 N N . GLN B 1 289 ? -36.209 -33.686 -21.515 1.00 68.51 277 GLN D N 1
ATOM 4472 C CA . GLN B 1 289 ? -36.093 -35.131 -21.631 1.00 59.90 277 GLN D CA 1
ATOM 4473 C C . GLN B 1 289 ? -37.200 -35.703 -22.507 1.00 53.83 277 GLN D C 1
ATOM 4474 O O . GLN B 1 289 ? -38.253 -35.091 -22.700 1.00 68.23 277 GLN D O 1
ATOM 4480 N N . GLY B 1 290 ? -36.948 -36.902 -23.031 1.00 57.98 278 GLY D N 1
ATOM 4481 C CA . GLY B 1 290 ? -37.889 -37.562 -23.912 1.00 47.62 278 GLY D CA 1
ATOM 4482 C C . GLY B 1 290 ? -37.641 -37.253 -25.375 1.00 49.37 278 GLY D C 1
ATOM 4483 O O . GLY B 1 290 ? -36.757 -36.480 -25.754 1.00 62.40 278 GLY D O 1
ATOM 4484 N N . ASP B 1 291 ? -38.452 -37.885 -26.220 1.00 54.66 279 ASP D N 1
ATOM 4485 C CA . ASP B 1 291 ? -38.390 -37.682 -27.659 1.00 55.05 279 ASP D CA 1
ATOM 4486 C C . ASP B 1 291 ? -39.514 -36.795 -28.174 1.00 55.76 279 ASP D C 1
ATOM 4487 O O . ASP B 1 291 ? -39.640 -36.614 -29.389 1.00 60.63 279 ASP D O 1
ATOM 4492 N N . GLY B 1 292 ? -40.334 -36.244 -27.281 1.00 50.91 280 GLY D N 1
ATOM 4493 C CA . GLY B 1 292 ? -41.459 -35.431 -27.688 1.00 57.51 280 GLY D CA 1
ATOM 4494 C C . GLY B 1 292 ? -42.652 -36.199 -28.211 1.00 59.49 280 GLY D C 1
ATOM 4495 O O . GLY B 1 292 ? -43.677 -35.580 -28.518 1.00 62.97 280 GLY D O 1
ATOM 4496 N N . HIS B 1 293 ? -42.555 -37.523 -28.324 1.00 58.46 281 HIS D N 1
ATOM 4497 C CA . HIS B 1 293 ? -43.645 -38.363 -28.805 1.00 63.98 281 HIS D CA 1
ATOM 4498 C C . HIS B 1 293 ? -44.223 -39.249 -27.714 1.00 61.06 281 HIS D C 1
ATOM 4499 O O . HIS B 1 293 ? -45.441 -39.266 -27.514 1.00 61.75 281 HIS D O 1
ATOM 4506 N N . TYR B 1 294 ? -43.384 -40.000 -27.006 1.00 51.93 282 TYR D N 1
ATOM 4507 C CA . TYR B 1 294 ? -43.825 -40.765 -25.849 1.00 48.09 282 TYR D CA 1
ATOM 4508 C C . TYR B 1 294 ? -43.505 -39.991 -24.580 1.00 56.70 282 TYR D C 1
ATOM 4509 O O . TYR B 1 294 ? -42.372 -39.534 -24.391 1.00 58.15 282 TYR D O 1
ATOM 4518 N N . PHE B 1 295 ? -44.498 -39.861 -23.710 1.00 53.03 283 PHE D N 1
ATOM 4519 C CA . PHE B 1 295 ? -44.300 -39.229 -22.426 1.00 54.63 283 PHE D CA 1
ATOM 4520 C C . PHE B 1 295 ? -44.646 -40.213 -21.318 1.00 55.10 283 PHE D C 1
ATOM 4521 O O . PHE B 1 295 ? -45.626 -40.957 -21.441 1.00 51.70 283 PHE D O 1
ATOM 4529 N N . PRO B 1 296 ? -43.858 -40.257 -20.245 1.00 51.80 284 PRO D N 1
ATOM 4530 C CA . PRO B 1 296 ? -44.063 -41.280 -19.212 1.00 51.14 284 PRO D CA 1
ATOM 4531 C C . PRO B 1 296 ? -45.484 -41.257 -18.670 1.00 61.74 284 PRO D C 1
ATOM 4532 O O . PRO B 1 296 ? -45.992 -40.217 -18.240 1.00 60.70 284 PRO D O 1
ATOM 4536 N N . LEU B 1 297 ? -46.133 -42.417 -18.713 1.00 54.32 285 LEU D N 1
ATOM 4537 C CA . LEU B 1 297 ? -47.527 -42.517 -18.315 1.00 55.77 285 LEU D CA 1
ATOM 4538 C C . LEU B 1 297 ? -47.657 -42.670 -16.805 1.00 54.89 285 LEU D C 1
ATOM 4539 O O . LEU B 1 297 ? -46.799 -43.256 -16.139 1.00 54.89 285 LEU D O 1
ATOM 4544 N N . ARG B 1 298 ? -48.749 -42.118 -16.272 1.00 55.22 286 ARG D N 1
ATOM 4545 C CA . ARG B 1 298 ? -49.078 -42.306 -14.863 1.00 54.38 286 ARG D CA 1
ATOM 4546 C C . ARG B 1 298 ? -49.213 -43.785 -14.523 1.00 57.16 286 ARG D C 1
ATOM 4547 O O . ARG B 1 298 ? -48.826 -44.219 -13.432 1.00 54.93 286 ARG D O 1
ATOM 4555 N N . THR B 1 299 ? -49.750 -44.576 -15.455 1.00 54.96 287 THR D N 1
ATOM 4556 C CA . THR B 1 299 ? -49.940 -46.001 -15.207 1.00 62.47 287 THR D CA 1
ATOM 4557 C C . THR B 1 299 ? -48.617 -46.718 -14.964 1.00 60.11 287 THR D C 1
ATOM 4558 O O . THR B 1 299 ? -48.587 -47.745 -14.277 1.00 67.95 287 THR D O 1
ATOM 4562 N N . LEU B 1 300 ? -47.520 -46.199 -15.511 1.00 64.40 288 LEU D N 1
ATOM 4563 C CA . LEU B 1 300 ? -46.214 -46.831 -15.390 1.00 55.82 288 LEU D CA 1
ATOM 4564 C C . LEU B 1 300 ? -45.314 -46.143 -14.375 1.00 63.87 288 LEU D C 1
ATOM 4565 O O . LEU B 1 300 ? -44.116 -46.445 -14.323 1.00 66.26 288 LEU 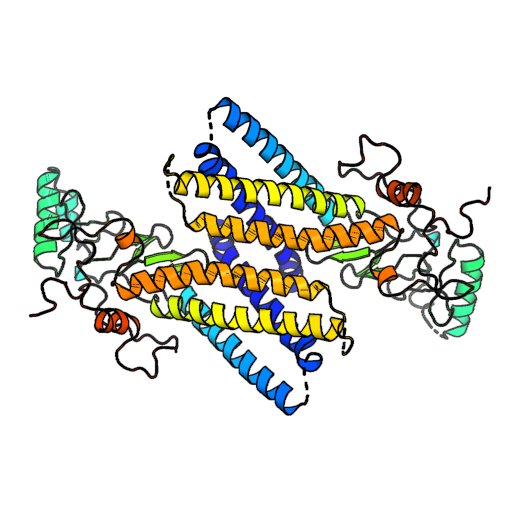D O 1
ATOM 4570 N N . ARG B 1 301 ? -45.863 -45.235 -13.564 1.00 58.17 289 ARG D N 1
ATOM 4571 C CA . ARG B 1 301 ? -45.040 -44.475 -12.629 1.00 65.07 289 ARG D CA 1
ATOM 4572 C C . ARG B 1 301 ? -44.329 -45.388 -11.638 1.00 74.99 289 ARG D C 1
ATOM 4573 O O . ARG B 1 301 ? -43.142 -45.194 -11.348 1.00 82.35 289 ARG D O 1
ATOM 4575 N N . GLU B 1 302 ? -45.028 -46.398 -11.121 1.00 70.67 290 GLU D N 1
ATOM 4576 C CA . GLU B 1 302 ? -44.486 -47.283 -10.098 1.00 73.69 290 GLU D CA 1
ATOM 4577 C C . GLU B 1 302 ? -43.981 -48.608 -10.660 1.00 72.17 290 GLU D C 1
ATOM 4578 O O . GLU B 1 302 ? -43.669 -49.517 -9.883 1.00 91.34 290 GLU D O 1
ATOM 4580 N N . SER B 1 303 ? -43.887 -48.738 -11.980 1.00 88.85 291 SER D N 1
ATOM 4581 C CA . SER B 1 303 ? -43.464 -49.995 -12.593 1.00 84.61 291 SER D CA 1
ATOM 4582 C C . SER B 1 303 ? -41.996 -49.959 -13.012 1.00 88.94 291 SER D C 1
ATOM 4583 O O . SER B 1 303 ? -41.407 -48.890 -13.165 1.00 91.17 291 SER D O 1
#

Nearest PDB structures (foldseek):
  6bms-assembly2_D  TM=1.004E+00  e=3.801E-50  Danio rerio
  6bmn-assembly1_A  TM=9.657E-01  e=3.154E-33  Homo sapiens
  6bml-assembly1_A  TM=9.655E-01  e=8.756E-33  Homo sapiens
  6bmm-assembly1_B  TM=9.689E-01  e=6.393E-32  Homo sapiens
  7khm-assembly1_B  TM=9.649E-01  e=2.565E-32  Homo sapiens